Protein AF-A0A1G5WW77-F1 (afdb_monomer)

Solvent-accessible surface area (backbone atoms only — not comparable to full-atom values): 26186 Å² total; per-residue (Å²): 107,71,68,56,52,53,50,49,53,52,50,51,53,51,50,51,52,49,51,54,50,50,52,51,50,49,52,52,48,51,55,50,50,52,50,53,48,50,51,51,40,50,49,56,78,75,41,92,70,74,54,60,69,67,49,32,49,15,42,57,40,29,51,46,49,48,50,45,52,51,51,51,28,62,76,69,74,41,65,57,26,47,23,70,65,42,33,43,12,27,74,74,70,35,24,72,46,60,82,60,62,63,40,36,30,33,24,44,42,54,36,45,54,56,45,66,73,47,48,66,57,52,33,52,72,72,64,37,63,84,36,50,44,79,36,76,62,46,64,78,43,101,92,38,66,26,38,37,30,34,40,33,35,39,56,97,94,34,61,56,24,34,37,39,41,43,41,30,37,20,31,76,66,88,59,91,64,46,53,60,51,52,54,48,52,25,53,51,50,53,51,43,48,75,72,68,48,57,66,67,62,52,52,53,50,50,32,66,77,66,42,44,33,77,58,93,38,69,29,31,31,72,34,64,54,47,56,62,60,102,86,53,82,74,62,79,42,56,31,69,39,38,40,70,70,35,78,41,50,41,69,91,41,80,43,45,22,37,51,34,50,67,60,56,45,33,72,75,62,35,90,64,54,86,52,70,65,96,73,79,84,79,69,64,54,56,66,57,44,71,74,47,82,64,48,71,57,50,44,54,53,50,45,53,51,39,49,55,52,43,49,52,47,50,55,53,44,69,71,68,53,72,52,86,80,88,86,89,76,98,62,99,72,82,88,82,90,80,74,75,59,85,66,37,75,47,80,44,76,61,77,89,61,98,61,101,77,73,69,28,31,46,82,52,62,89,44,90,33,42,22,38,35,45,27,49,52,70,97,59,72,28,34,29,50,37,38,24,50,89,66,43,75,50,69,83,59,65,70,41,73,73,53,84,75,48,46,37,36,41,34,35,43,90,53,29,41,38,33,27,49,81,86,43,79,78,44,76,47,80,51,94,80,84,86,64,89,85,89,74,81,62,87,88,84,97,80,76,81,85,77,77,88,84,46,87

Mean predicted aligned error: 15.38 Å

InterPro domains:
  IPR007074 LicD/FKTN/FKRP, nucleotidyltransferase domain [PF04991] (73-270)

Foldseek 3Di:
DVVVVVVVVVVVVVVVVVVVVVVVVVVVVVVVLVVVQVVVLVCPLPDDAAADDLQNLLQLLQVLVVLVLQLLCVVVVFDKAFADQQLLCLVQPLEGPRQDRATEMEGAPVRLVVCVVCVVVLCVVLPVVQFWDWDQFDQPDPLGRQGWIKIFGDDPRATRYIYTYWYKKAAADDDDVNQVVLVVLLVVLSVCVVVVHDNVVSVVVSCVVRVIDSDDDQKMWGDSRHDDDPPWRTDIDGVQQAPPWDWTRYPNDITTHGNNSVRNQCNGCNPVSSTDDSDDDHDCNSVVLVPDPCSVVVSVVSSVSSVVSSVVSVVVVQVQQPADDDDDDDDPADDDDAFDDAFHKYKDADADADDQDAWAWDWAADDPQATKIWTDDDRDQWIAIWGHHNNDIPDDDPTDHPDGGWIWMWGHYPQKTFIDTPNHTPDIDRHPDDDHDDDDHDDDDDDDDCNDDHHD

Organism: NCBI:txid230361

Secondary structure (DSSP, 8-state):
-HHHHHHHHHHHHHHHHHHHHHHHHHHHHHHHHHHHHHHHHHHHHHS-----THHHHHHHHHHHHHHHHHHHHHHTT--EEE-HHHHHHHHHHSS--TT--SEEEEEEHHHHHHHHHHHHHHHHHTTGGGTEEEESS--SBTTB-B--EEEEEEETTEEEEEEEEEEEEEESS--TTHHHHHHHHHHHHHHHHHTT--HHHHHHHHHHHTTEESS--SEEEE-TTB---TTS----EEHHHH-S-EEEEETTEEEEE-SSHHHHHHHHH-TTTTSPPSSPPPPHHHHHHTTSTTHHHHHHHHHHHHHHHHHHHHHHHHHH---------S-S------PPPTTEEEEEE------TT---EEEEEEETTEEEEEEE-SSSSEEEEEEEETTEEE-----EE--TT-EEEEEEETTEEEEEETTEEEEEEE-S-------------S----------

Nearest PDB structures (foldseek):
  6kan-assembly1_A  TM=7.126E-01  e=1.283E-08  Homo sapiens
  6kam-assembly1_D  TM=7.558E-01  e=4.731E-08  Homo sapiens
  6l7t-assembly1_B  TM=7.416E-01  e=6.283E-08  Homo sapiens
  6l7u-assembly1_A  TM=6.750E-01  e=3.005E-08  Homo sapiens
  6kal-assembly1_A  TM=7.188E-01  e=8.344E-08  Homo sapiens

Structure (mmCIF, N/CA/C/O backbone):
data_AF-A0A1G5WW77-F1
#
_entry.id   AF-A0A1G5WW77-F1
#
loop_
_atom_site.group_PDB
_atom_site.id
_atom_site.type_symbol
_atom_site.label_atom_id
_atom_site.label_alt_id
_atom_site.label_comp_id
_atom_site.label_asym_id
_atom_site.label_entity_id
_atom_site.label_seq_id
_atom_site.pdbx_PDB_ins_code
_atom_site.Cartn_x
_atom_site.Cartn_y
_atom_site.Cartn_z
_atom_site.occupancy
_atom_site.B_iso_or_equiv
_atom_site.auth_seq_id
_atom_site.auth_comp_id
_atom_site.auth_asym_id
_atom_site.auth_atom_id
_atom_site.pdbx_PDB_model_num
ATOM 1 N N . MET A 1 1 ? 22.959 21.399 65.340 1.00 66.75 1 MET A N 1
ATOM 2 C CA . MET A 1 1 ? 23.263 20.028 64.871 1.00 66.75 1 MET A CA 1
ATOM 3 C C . MET A 1 1 ? 22.170 19.026 65.239 1.00 66.75 1 MET A C 1
ATOM 5 O O . MET A 1 1 ? 21.462 18.613 64.335 1.00 66.75 1 MET A O 1
ATOM 9 N N . ASP A 1 2 ? 21.933 18.680 66.513 1.00 78.06 2 ASP A N 1
ATOM 10 C CA . ASP A 1 2 ? 20.900 17.671 66.861 1.00 78.06 2 ASP A CA 1
ATOM 11 C C . ASP A 1 2 ? 19.454 18.093 66.557 1.00 78.06 2 ASP A C 1
ATOM 13 O O . ASP A 1 2 ? 18.645 17.282 66.101 1.00 78.06 2 ASP A O 1
ATOM 17 N N . LYS A 1 3 ? 19.115 19.374 66.760 1.00 80.50 3 LYS A N 1
ATOM 18 C CA . LYS A 1 3 ? 17.795 19.912 66.385 1.00 80.50 3 LYS A CA 1
ATOM 19 C C . LYS A 1 3 ? 17.575 19.885 64.870 1.00 80.50 3 LYS A C 1
ATOM 21 O O . LYS A 1 3 ? 16.490 19.515 64.432 1.00 80.50 3 LYS A O 1
ATOM 26 N N . ASP A 1 4 ? 18.609 20.202 64.096 1.00 85.38 4 ASP A N 1
ATOM 27 C CA . ASP A 1 4 ? 18.556 20.234 62.630 1.00 85.38 4 ASP A CA 1
ATOM 28 C C . ASP A 1 4 ? 18.431 18.817 62.052 1.00 85.38 4 ASP A C 1
ATOM 30 O O . ASP A 1 4 ? 17.609 18.572 61.174 1.00 85.38 4 ASP A O 1
ATOM 34 N N . ILE A 1 5 ? 19.161 17.845 62.617 1.00 88.12 5 ILE A N 1
ATOM 35 C CA . ILE A 1 5 ? 19.041 16.423 62.258 1.00 88.12 5 ILE A CA 1
ATOM 36 C C . ILE A 1 5 ? 17.640 15.893 62.591 1.00 88.12 5 ILE A C 1
ATOM 38 O O . ILE A 1 5 ? 17.051 15.161 61.793 1.00 88.12 5 ILE A O 1
ATOM 42 N N . LYS A 1 6 ? 17.078 16.255 63.752 1.00 90.56 6 LYS A N 1
ATOM 43 C CA . LYS A 1 6 ? 15.713 15.860 64.134 1.00 90.56 6 LYS A CA 1
ATOM 44 C C . LYS A 1 6 ? 14.665 16.465 63.195 1.00 90.56 6 LYS A C 1
ATOM 46 O O . LYS A 1 6 ? 13.759 15.750 62.775 1.00 90.56 6 LYS A O 1
ATOM 51 N N . PHE A 1 7 ? 14.811 17.739 62.833 1.00 92.94 7 PHE A N 1
ATOM 52 C CA . PHE A 1 7 ? 13.939 18.413 61.870 1.00 92.94 7 PHE A CA 1
ATOM 53 C C . PHE A 1 7 ? 13.986 17.740 60.490 1.00 92.94 7 PHE A C 1
ATOM 55 O O . PHE A 1 7 ? 12.942 17.380 59.949 1.00 92.94 7 PHE A O 1
ATOM 62 N N . LEU A 1 8 ? 15.187 17.475 59.962 1.00 92.44 8 LEU A N 1
ATOM 63 C CA . LEU A 1 8 ? 15.362 16.790 58.677 1.00 92.44 8 LEU A CA 1
ATOM 64 C C . LEU A 1 8 ? 14.765 15.376 58.681 1.00 92.44 8 LEU A C 1
ATOM 66 O O . LEU A 1 8 ? 14.149 14.973 57.698 1.00 92.44 8 LEU A O 1
ATOM 70 N N . LYS A 1 9 ? 14.891 14.623 59.783 1.00 92.19 9 LYS A N 1
ATOM 71 C CA . LYS A 1 9 ? 14.268 13.293 59.916 1.00 92.19 9 LYS A CA 1
ATOM 72 C C . LYS A 1 9 ? 12.739 13.351 59.854 1.00 92.19 9 LYS A C 1
ATOM 74 O O . LYS A 1 9 ? 12.133 12.491 59.214 1.00 92.19 9 LYS A O 1
ATOM 79 N N . GLU A 1 10 ? 12.117 14.347 60.484 1.00 93.06 10 GLU A N 1
ATOM 80 C CA . GLU A 1 10 ? 10.662 14.539 60.420 1.00 93.06 10 GLU A CA 1
ATOM 81 C C . GLU A 1 10 ? 10.200 14.976 59.019 1.00 93.06 10 GLU A C 1
ATOM 83 O O . GLU A 1 10 ? 9.214 14.440 58.510 1.00 93.06 10 GLU A O 1
ATOM 88 N N . GLU A 1 11 ? 10.941 15.862 58.344 1.00 94.94 11 GLU A N 1
ATOM 89 C CA . GLU A 1 11 ? 10.652 16.240 56.950 1.00 94.94 11 GLU A CA 1
ATOM 90 C C . GLU A 1 11 ? 10.805 15.050 55.986 1.00 94.94 11 GLU A C 1
ATOM 92 O O . GLU A 1 11 ? 9.903 14.787 55.191 1.00 94.94 11 GLU A O 1
ATOM 97 N N . ILE A 1 12 ? 11.861 14.235 56.114 1.00 94.19 12 ILE A N 1
ATOM 98 C CA . ILE A 1 12 ? 12.020 12.995 55.328 1.00 94.19 12 ILE A CA 1
ATOM 99 C C . ILE A 1 12 ? 10.840 12.044 55.561 1.00 94.19 12 ILE A C 1
ATOM 101 O O . ILE A 1 12 ? 10.293 11.477 54.614 1.00 94.19 12 ILE A O 1
ATOM 105 N N . LYS A 1 13 ? 10.405 11.869 56.814 1.00 94.75 13 LYS A N 1
ATOM 106 C CA . LYS A 1 13 ? 9.253 11.019 57.150 1.00 94.75 13 LYS A CA 1
ATOM 107 C C . LYS A 1 13 ? 7.960 11.540 56.515 1.00 94.75 13 LYS A C 1
ATOM 109 O O . LYS A 1 13 ? 7.170 10.751 55.994 1.00 94.75 13 LYS A O 1
ATOM 114 N N . LYS A 1 14 ? 7.750 12.857 56.526 1.00 94.75 14 LYS A N 1
ATOM 115 C CA . LYS A 1 14 ? 6.603 13.517 55.893 1.00 94.75 14 LYS A CA 1
ATOM 116 C C . LYS A 1 14 ? 6.621 13.349 54.371 1.00 94.75 14 LYS A C 1
ATOM 118 O O . LYS A 1 14 ? 5.599 12.951 53.812 1.00 94.75 14 LYS A O 1
ATOM 123 N N . LEU A 1 15 ? 7.770 13.559 53.725 1.00 95.44 15 LEU A N 1
ATOM 124 C CA . LEU A 1 15 ? 7.959 13.335 52.287 1.00 95.44 15 LEU A CA 1
ATOM 125 C C . LEU A 1 15 ? 7.715 11.869 51.906 1.00 95.44 15 LEU A C 1
ATOM 127 O O . LEU A 1 15 ? 6.973 11.596 50.967 1.00 95.44 15 LEU A O 1
ATOM 131 N N . ASN A 1 16 ? 8.240 10.914 52.677 1.00 95.38 16 ASN A N 1
ATOM 132 C CA . ASN A 1 16 ? 7.994 9.487 52.447 1.00 95.38 16 ASN A CA 1
ATOM 133 C C . ASN A 1 16 ? 6.504 9.131 52.556 1.00 95.38 16 ASN A C 1
ATOM 135 O O . ASN A 1 16 ? 5.984 8.368 51.743 1.00 95.38 16 ASN A O 1
ATOM 139 N N . ASN A 1 17 ? 5.785 9.714 53.520 1.00 94.44 17 ASN A N 1
ATOM 140 C CA . ASN A 1 17 ? 4.336 9.543 53.619 1.00 94.44 17 ASN A CA 1
ATOM 141 C C . ASN A 1 17 ? 3.597 10.140 52.411 1.00 94.44 17 ASN A C 1
ATOM 143 O O . ASN A 1 17 ? 2.656 9.522 51.910 1.00 94.44 17 ASN A O 1
ATOM 147 N N . GLN A 1 18 ? 4.027 11.304 51.912 1.00 95.12 18 GLN A N 1
ATOM 148 C CA . GLN A 1 18 ? 3.474 11.902 50.694 1.00 95.12 18 GLN A CA 1
ATOM 149 C C . GLN A 1 18 ? 3.727 11.022 49.463 1.00 95.12 18 GLN A C 1
ATOM 151 O O . GLN A 1 18 ? 2.780 10.745 48.731 1.00 95.12 18 GLN A O 1
ATOM 156 N N . ILE A 1 19 ? 4.949 10.513 49.276 1.00 95.38 19 ILE A N 1
ATOM 157 C CA . ILE A 1 19 ? 5.300 9.585 48.188 1.00 95.38 19 ILE A CA 1
ATOM 158 C C . ILE A 1 19 ? 4.445 8.317 48.263 1.00 95.38 19 ILE A C 1
ATOM 160 O O . ILE A 1 19 ? 3.855 7.906 47.267 1.00 95.38 19 ILE A O 1
ATOM 164 N N . ASN A 1 20 ? 4.297 7.726 49.450 1.00 94.44 20 ASN A N 1
ATOM 165 C CA . ASN A 1 20 ? 3.459 6.542 49.635 1.00 94.44 20 ASN A CA 1
ATOM 166 C C . ASN A 1 20 ? 1.989 6.807 49.284 1.00 94.44 20 ASN A C 1
ATOM 168 O O . ASN A 1 20 ? 1.332 5.952 48.686 1.00 94.44 20 ASN A O 1
ATOM 172 N N . ASN A 1 21 ? 1.464 7.984 49.629 1.00 94.62 21 ASN A N 1
ATOM 173 C CA . ASN A 1 21 ? 0.110 8.378 49.250 1.00 94.62 21 ASN A CA 1
ATOM 174 C C . ASN A 1 21 ? -0.019 8.594 47.736 1.00 94.62 21 ASN A C 1
ATOM 176 O O . ASN A 1 21 ? -0.981 8.103 47.147 1.00 94.62 21 ASN A O 1
ATOM 180 N N . LEU A 1 22 ? 0.953 9.252 47.098 1.00 95.25 22 LEU A N 1
ATOM 181 C CA . LEU A 1 22 ? 0.988 9.429 45.644 1.00 95.25 22 LEU A CA 1
ATOM 182 C C . LEU A 1 22 ? 1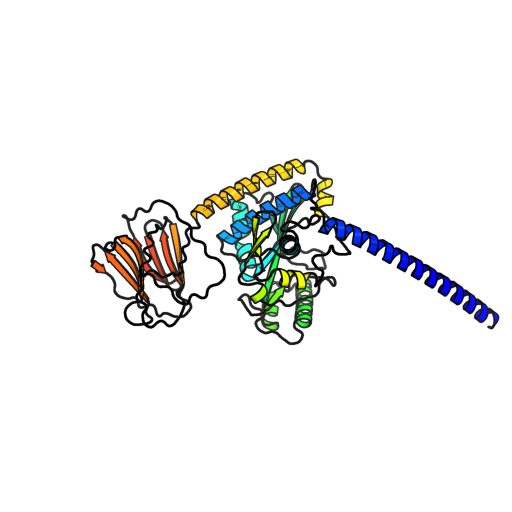.033 8.081 44.917 1.00 95.25 22 LEU A C 1
ATOM 184 O O . LEU A 1 22 ? 0.229 7.862 44.018 1.00 95.25 22 LEU A O 1
ATOM 188 N N . ASN A 1 23 ? 1.864 7.141 45.371 1.00 94.38 23 ASN A N 1
ATOM 189 C CA . ASN A 1 23 ? 1.941 5.790 44.810 1.00 94.38 23 ASN A CA 1
ATOM 190 C C . ASN A 1 23 ? 0.609 5.031 44.944 1.00 94.38 23 ASN A C 1
ATOM 192 O O . ASN A 1 23 ? 0.190 4.331 44.022 1.00 94.38 23 ASN A O 1
ATOM 196 N N . LYS A 1 24 ? -0.104 5.186 46.072 1.00 93.88 24 LYS A N 1
ATOM 197 C CA . LYS A 1 24 ? -1.449 4.605 46.246 1.00 93.88 24 LYS A CA 1
ATOM 198 C C . LYS A 1 24 ? -2.465 5.211 45.276 1.00 93.88 24 LYS A C 1
ATOM 200 O O . LYS A 1 24 ? -3.262 4.472 44.700 1.00 93.88 24 LYS A O 1
ATOM 205 N N . VAL A 1 25 ? -2.446 6.535 45.097 1.00 94.69 25 VAL A N 1
ATOM 206 C CA . VAL A 1 25 ? -3.323 7.234 44.143 1.00 94.69 25 VAL A CA 1
ATOM 207 C C . VAL A 1 25 ? -3.000 6.814 42.711 1.00 94.69 25 VAL A C 1
ATOM 209 O O . VAL A 1 25 ? -3.917 6.479 41.966 1.00 94.69 25 VAL A O 1
ATOM 212 N N . GLN A 1 26 ? -1.719 6.749 42.348 1.00 94.75 26 GLN A N 1
ATOM 213 C CA . GLN A 1 26 ? -1.267 6.276 41.043 1.00 94.75 26 GLN A CA 1
ATOM 214 C C . GLN A 1 26 ? -1.779 4.861 40.766 1.00 94.75 26 GLN A C 1
ATOM 216 O O . GLN A 1 26 ? -2.448 4.656 39.759 1.00 94.75 26 GLN A O 1
ATOM 221 N N . LYS A 1 27 ? -1.582 3.916 41.693 1.00 93.75 27 LYS A N 1
ATOM 222 C CA . LYS A 1 27 ? -2.072 2.538 41.544 1.00 93.75 27 LYS A CA 1
ATOM 223 C C . LYS A 1 27 ? -3.595 2.469 41.383 1.00 93.75 27 LYS A C 1
ATOM 225 O O . LYS A 1 27 ? -4.110 1.688 40.588 1.00 93.75 27 LYS A O 1
ATOM 230 N N . LYS A 1 28 ? -4.346 3.293 42.124 1.00 93.38 28 LYS A N 1
ATOM 231 C CA . LYS A 1 28 ? -5.809 3.383 41.972 1.00 93.38 28 LYS A CA 1
ATOM 232 C C . LYS A 1 28 ? -6.198 3.908 40.585 1.00 93.38 28 LYS A C 1
ATOM 234 O O . LYS A 1 28 ? -7.136 3.386 39.979 1.00 93.38 28 LYS A O 1
ATOM 239 N N . ASN A 1 29 ? -5.490 4.920 40.091 1.00 92.31 29 ASN A N 1
ATOM 240 C CA . ASN A 1 29 ? -5.715 5.478 38.762 1.00 92.31 29 ASN A CA 1
ATOM 241 C C . ASN A 1 29 ? -5.374 4.456 37.673 1.00 92.31 29 ASN A C 1
ATOM 243 O O . ASN A 1 29 ? -6.179 4.279 36.768 1.00 92.31 29 ASN A O 1
ATOM 247 N N . GLU A 1 30 ? -4.258 3.733 37.797 1.00 90.88 30 GLU A N 1
ATOM 248 C CA . GLU A 1 30 ? -3.865 2.644 36.890 1.00 90.88 30 GLU A CA 1
ATOM 249 C C . GLU A 1 30 ? -4.945 1.557 36.824 1.00 90.88 30 GLU A C 1
ATOM 251 O O . GLU A 1 30 ? -5.416 1.241 35.736 1.00 90.88 30 GLU A O 1
ATOM 256 N N . ASN A 1 31 ? -5.444 1.080 37.970 1.00 91.06 31 ASN A N 1
ATOM 257 C CA . ASN A 1 31 ? -6.537 0.100 38.012 1.00 91.06 31 ASN A CA 1
ATOM 258 C C . ASN A 1 31 ? -7.825 0.616 37.342 1.00 91.06 31 ASN A C 1
ATOM 260 O O . ASN A 1 31 ? -8.537 -0.134 36.671 1.00 91.06 31 ASN A O 1
ATOM 264 N N . THR A 1 32 ? -8.146 1.898 37.539 1.00 90.56 32 THR A N 1
ATOM 265 C CA . THR A 1 32 ? -9.320 2.531 36.915 1.00 90.56 32 THR A CA 1
ATOM 266 C C . THR A 1 32 ? -9.143 2.607 35.399 1.00 90.56 32 THR A C 1
ATOM 268 O O . THR A 1 32 ? -10.060 2.292 34.642 1.00 90.56 32 THR A O 1
ATOM 271 N N . LEU A 1 33 ? -7.945 2.981 34.952 1.00 88.69 33 LEU A N 1
ATOM 272 C CA . LEU A 1 33 ? -7.598 3.109 33.543 1.00 88.69 33 LEU A CA 1
ATOM 273 C C . LEU A 1 33 ? -7.599 1.744 32.845 1.00 88.69 33 LEU A C 1
ATOM 275 O O . LEU A 1 33 ? -8.164 1.623 31.761 1.00 88.69 33 LEU A O 1
ATOM 279 N N . ASP A 1 34 ? -7.078 0.705 33.500 1.00 89.38 34 ASP A N 1
ATOM 280 C CA . ASP A 1 34 ? -7.145 -0.683 33.031 1.00 89.38 34 ASP A CA 1
ATOM 281 C C . ASP A 1 34 ? -8.593 -1.192 32.946 1.00 89.38 34 ASP A C 1
ATOM 283 O O . ASP A 1 34 ? -8.952 -1.892 31.996 1.00 89.38 34 ASP A O 1
ATOM 287 N N . SER A 1 35 ? -9.458 -0.799 33.887 1.00 87.81 35 SER A N 1
ATOM 288 C CA . SER A 1 35 ? -10.887 -1.144 33.852 1.00 87.81 35 SER A CA 1
ATOM 289 C C . SER A 1 35 ? -11.597 -0.481 32.666 1.00 87.81 35 SER A C 1
ATOM 291 O O . SER A 1 35 ? -12.323 -1.146 31.926 1.00 87.81 35 SER A O 1
ATOM 293 N N . HIS A 1 36 ? -11.349 0.812 32.429 1.00 89.38 36 HIS A N 1
ATOM 294 C CA . HIS A 1 36 ? -11.883 1.525 31.263 1.00 89.38 36 HIS A CA 1
ATOM 295 C C . HIS A 1 36 ? -11.350 0.956 29.947 1.00 89.38 36 HIS A C 1
ATOM 297 O O . HIS A 1 36 ? -12.115 0.769 29.004 1.00 89.38 36 HIS A O 1
ATOM 303 N N . TYR A 1 37 ? -10.056 0.644 29.886 1.00 88.62 37 TYR A N 1
ATOM 304 C CA . TYR A 1 37 ? -9.443 -0.003 28.732 1.00 88.62 37 TYR A CA 1
ATOM 305 C C . TYR A 1 37 ? -10.082 -1.367 28.452 1.00 88.62 37 TYR A C 1
ATOM 307 O O . TYR A 1 37 ? -10.431 -1.653 27.312 1.00 88.62 37 TYR A O 1
ATOM 315 N N . THR A 1 38 ? -10.305 -2.181 29.487 1.00 87.75 38 THR A N 1
ATOM 316 C CA . THR A 1 38 ? -10.964 -3.488 29.354 1.00 87.75 38 THR A CA 1
ATOM 317 C C . THR A 1 38 ? -12.382 -3.337 28.811 1.00 87.75 38 THR A C 1
ATOM 319 O O . THR A 1 38 ? -12.767 -4.067 27.897 1.00 87.75 38 THR A O 1
ATOM 322 N N . LEU A 1 39 ? -13.142 -2.358 29.311 1.00 88.56 39 LEU A N 1
ATOM 323 C CA . LEU A 1 39 ? -14.475 -2.051 28.796 1.00 88.56 39 LEU A CA 1
ATOM 324 C C . LEU A 1 39 ? -14.426 -1.622 27.324 1.00 88.56 39 LEU A C 1
ATOM 326 O O . LEU A 1 39 ? -15.171 -2.163 26.513 1.00 88.56 39 LEU A O 1
ATOM 330 N N . LEU A 1 40 ? -13.536 -0.696 26.961 1.00 85.19 40 LEU A N 1
ATOM 331 C CA . LEU A 1 40 ? -13.381 -0.231 25.579 1.00 85.19 40 LEU A CA 1
ATOM 332 C C . LEU A 1 40 ? -12.981 -1.371 24.640 1.00 85.19 40 LEU A C 1
ATOM 334 O O . LEU A 1 40 ? -13.598 -1.531 23.591 1.00 85.19 40 LEU A O 1
ATOM 338 N N . ASN A 1 41 ? -12.007 -2.195 25.035 1.00 86.81 41 ASN A N 1
ATOM 339 C CA . ASN A 1 41 ? -11.582 -3.369 24.274 1.00 86.81 41 ASN A CA 1
ATOM 340 C C . ASN A 1 41 ? -12.736 -4.365 24.102 1.00 86.81 41 ASN A C 1
ATOM 342 O O . ASN A 1 41 ? -12.946 -4.884 23.013 1.00 86.81 41 ASN A O 1
ATOM 346 N N . THR A 1 42 ? -13.541 -4.570 25.147 1.00 86.38 42 THR A N 1
ATOM 347 C CA . THR A 1 42 ? -14.742 -5.415 25.089 1.00 86.38 42 THR A CA 1
ATOM 348 C C . THR A 1 42 ? -15.779 -4.845 24.124 1.00 86.38 42 THR A C 1
ATOM 350 O O . THR A 1 42 ? -16.346 -5.594 23.335 1.00 86.38 42 THR A O 1
ATOM 353 N N . LEU A 1 43 ? -16.028 -3.533 24.151 1.00 85.38 43 LEU A N 1
ATOM 354 C CA . LEU A 1 43 ? -16.953 -2.891 23.215 1.00 85.38 43 LEU A CA 1
ATOM 355 C C . LEU A 1 43 ? -16.460 -3.019 21.772 1.00 85.38 43 LEU A C 1
ATOM 357 O O . LEU A 1 43 ? -17.235 -3.335 20.883 1.00 85.38 43 LEU A O 1
ATOM 361 N N . TYR A 1 44 ? -15.170 -2.825 21.539 1.00 82.94 44 TYR A N 1
ATOM 362 C CA . TYR A 1 44 ? -14.584 -2.950 20.211 1.00 82.94 44 TYR A CA 1
ATOM 363 C C . TYR A 1 44 ? -14.645 -4.371 19.654 1.00 82.94 44 TYR A C 1
ATOM 365 O O . TYR A 1 44 ? -15.039 -4.566 18.513 1.00 82.94 44 TYR A O 1
ATOM 373 N N . LEU A 1 45 ? -14.277 -5.366 20.465 1.00 82.12 45 LEU A N 1
ATOM 374 C CA . LEU A 1 45 ? -14.235 -6.761 20.027 1.00 82.12 45 LEU A CA 1
ATOM 375 C C . LEU A 1 45 ? -15.631 -7.363 19.827 1.00 82.12 45 LEU A C 1
ATOM 377 O O . LEU A 1 45 ? -15.779 -8.292 19.040 1.00 82.12 45 LEU A O 1
ATOM 381 N N . ASN A 1 46 ? -16.645 -6.860 20.539 1.00 85.06 46 ASN A N 1
ATOM 382 C CA . ASN A 1 46 ? -17.999 -7.418 20.487 1.00 85.06 46 ASN A CA 1
ATOM 383 C C . ASN A 1 46 ? -18.979 -6.609 19.627 1.00 85.06 46 ASN A C 1
ATOM 385 O O . ASN A 1 46 ? -20.053 -7.119 19.310 1.00 85.06 46 ASN A O 1
ATOM 389 N N . PHE A 1 47 ? -18.655 -5.366 19.257 1.00 84.44 47 PHE A N 1
ATOM 390 C CA . PHE A 1 47 ? -19.549 -4.512 18.476 1.00 84.44 47 PHE A CA 1
ATOM 391 C C . PHE A 1 47 ? -18.883 -4.013 17.200 1.00 84.44 47 PHE A C 1
ATOM 393 O O . PHE A 1 47 ? -17.750 -3.543 17.196 1.00 84.44 47 PHE A O 1
ATOM 400 N N . ASN A 1 48 ? -19.650 -4.027 16.112 1.00 82.38 48 ASN A N 1
ATOM 401 C CA . ASN A 1 48 ? -19.218 -3.485 14.833 1.00 82.38 48 ASN A CA 1
ATOM 402 C C . ASN A 1 48 ? -19.280 -1.948 14.857 1.00 82.38 48 ASN A C 1
ATOM 404 O O . ASN A 1 48 ? -20.330 -1.344 14.611 1.00 82.38 48 ASN A O 1
ATOM 408 N N . LEU A 1 49 ? -18.164 -1.310 15.207 1.00 85.06 49 LEU A N 1
ATOM 409 C CA . LEU A 1 49 ? -18.055 0.144 15.239 1.00 85.06 49 LEU A CA 1
ATOM 410 C C . LEU A 1 49 ? -17.914 0.690 13.817 1.00 85.06 49 LEU A C 1
ATOM 412 O O . LEU A 1 49 ? -16.955 0.386 13.116 1.00 85.06 49 LEU A O 1
ATOM 416 N N . LYS A 1 50 ? -18.850 1.549 13.407 1.00 85.88 50 LYS A N 1
ATOM 417 C CA . LYS A 1 50 ? -18.817 2.202 12.093 1.00 85.88 50 LYS A CA 1
ATOM 418 C C . LYS A 1 50 ? -18.449 3.683 12.206 1.00 85.88 50 LYS A C 1
ATOM 420 O O . LYS A 1 50 ? -18.978 4.369 13.091 1.00 85.88 50 LYS A O 1
ATOM 425 N N . PRO A 1 51 ? -17.597 4.201 11.301 1.00 89.94 51 PRO A N 1
ATOM 426 C CA . PRO A 1 51 ? -17.276 5.623 11.245 1.00 89.94 51 PRO A CA 1
ATOM 427 C C . PRO A 1 51 ? -18.534 6.443 10.921 1.00 89.94 51 PRO A C 1
ATOM 429 O O . PRO A 1 51 ? -19.477 5.969 10.281 1.00 89.94 51 PRO A O 1
ATOM 432 N N . LYS A 1 52 ? -18.555 7.712 11.337 1.00 89.62 52 LYS A N 1
ATOM 433 C CA . LYS A 1 52 ? -19.655 8.646 11.044 1.00 89.62 52 LYS A CA 1
ATOM 434 C C . LYS A 1 52 ? -19.127 10.004 10.593 1.00 89.62 52 LYS A C 1
ATOM 436 O O . LYS A 1 52 ? -18.017 10.405 10.944 1.00 89.62 52 LYS A O 1
ATOM 441 N N . GLY A 1 53 ? -19.965 10.735 9.857 1.00 92.38 53 GLY A N 1
ATOM 442 C CA . GLY A 1 53 ? -19.677 12.098 9.410 1.00 92.38 53 GLY A CA 1
ATOM 443 C C . GLY A 1 53 ? -18.404 12.177 8.567 1.00 92.38 53 GLY A C 1
ATOM 444 O O . GLY A 1 53 ? -18.185 11.346 7.692 1.00 92.38 53 GLY A O 1
ATOM 445 N N . VAL A 1 54 ? -17.559 13.166 8.866 1.00 94.06 54 VAL A N 1
ATOM 446 C CA . VAL A 1 54 ? -16.317 13.447 8.126 1.00 94.06 54 VAL A CA 1
ATOM 447 C C . VAL A 1 54 ? -15.388 12.238 8.045 1.00 94.06 54 VAL A C 1
ATOM 449 O O . VAL A 1 54 ? -14.842 11.987 6.981 1.00 94.06 54 VAL A O 1
ATOM 452 N N . LEU A 1 55 ? -15.248 11.461 9.126 1.00 93.69 55 LEU A N 1
ATOM 453 C CA . LEU A 1 55 ? -14.379 10.282 9.119 1.00 93.69 55 LEU A CA 1
ATOM 454 C C . LEU A 1 55 ? -14.866 9.227 8.121 1.00 93.69 55 LEU A C 1
ATOM 456 O O . LEU A 1 55 ? -14.057 8.664 7.395 1.00 93.69 55 LEU A O 1
ATOM 460 N N . LYS A 1 56 ? -16.186 9.005 8.041 1.00 94.69 56 LYS A N 1
ATOM 461 C CA . LYS A 1 56 ? -16.754 8.090 7.045 1.00 94.69 56 LYS A CA 1
ATOM 462 C C . LYS A 1 56 ? -16.446 8.584 5.631 1.00 94.69 56 LYS A C 1
ATOM 464 O O . LYS A 1 56 ? -15.961 7.809 4.825 1.00 94.69 56 LYS A O 1
ATOM 469 N N . GLY A 1 57 ? -16.679 9.870 5.356 1.00 96.06 57 GLY A N 1
ATOM 470 C CA . GLY A 1 57 ? -16.369 10.457 4.047 1.00 96.06 57 GLY A CA 1
ATOM 471 C C . GLY A 1 57 ? -14.888 10.332 3.677 1.00 96.06 57 GLY A C 1
ATOM 472 O O . GLY A 1 57 ? -14.570 10.025 2.533 1.00 96.06 57 GLY A O 1
ATOM 473 N N . THR A 1 58 ? -13.987 10.512 4.648 1.00 96.25 58 THR A N 1
ATOM 474 C CA . THR A 1 58 ? -12.548 10.296 4.461 1.00 96.25 58 THR A CA 1
ATOM 475 C C . THR A 1 58 ? -12.233 8.837 4.147 1.00 96.25 58 THR A C 1
ATOM 477 O O . THR A 1 58 ? -11.553 8.596 3.159 1.00 96.25 58 THR A O 1
ATOM 480 N N . GLN A 1 59 ? -12.757 7.872 4.909 1.00 95.94 59 GLN A N 1
ATOM 481 C CA . GLN A 1 59 ? -12.530 6.446 4.638 1.00 95.94 59 GLN A CA 1
ATOM 482 C C . GLN A 1 59 ? -13.098 6.017 3.276 1.00 95.94 59 GLN A C 1
ATOM 484 O O . GLN A 1 59 ? -12.384 5.388 2.500 1.00 95.94 59 GLN A O 1
ATOM 489 N N . ASP A 1 60 ? -14.334 6.415 2.945 1.00 96.75 60 ASP A N 1
ATOM 490 C CA . ASP A 1 60 ? -14.962 6.127 1.645 1.00 96.75 60 ASP A CA 1
ATOM 491 C C . ASP A 1 60 ? -14.089 6.656 0.484 1.00 96.75 60 ASP A C 1
ATOM 493 O O . ASP A 1 60 ? -13.899 5.994 -0.541 1.00 96.75 60 ASP A O 1
ATOM 497 N N . LEU A 1 61 ? -13.531 7.861 0.648 1.00 97.50 61 LEU A N 1
ATOM 498 C CA . LEU A 1 61 ? -12.693 8.489 -0.367 1.00 97.50 61 LEU A CA 1
ATOM 499 C C . LEU A 1 61 ? -11.291 7.868 -0.436 1.00 97.50 61 LEU A C 1
ATOM 501 O O . LEU A 1 61 ? -10.764 7.698 -1.533 1.00 97.50 61 LEU A O 1
ATOM 505 N N . CYS A 1 62 ? -10.702 7.487 0.699 1.00 97.75 62 CYS A N 1
ATOM 506 C CA . CYS A 1 62 ? -9.457 6.721 0.742 1.00 97.75 62 CYS A CA 1
ATOM 507 C C . CYS A 1 62 ? -9.599 5.371 0.023 1.00 97.75 62 CYS A C 1
ATOM 509 O O . CYS A 1 62 ? -8.699 4.986 -0.715 1.00 97.75 62 CYS A O 1
ATOM 511 N N . LEU A 1 63 ? -10.733 4.679 0.175 1.00 97.69 63 LEU A N 1
ATOM 512 C CA . LEU A 1 63 ? -11.018 3.429 -0.541 1.00 97.69 63 LEU A CA 1
ATOM 513 C C . LEU A 1 63 ? -11.152 3.652 -2.053 1.00 97.69 63 LEU A C 1
ATOM 515 O O . LEU A 1 63 ? -10.584 2.900 -2.839 1.00 97.69 63 LEU A O 1
ATOM 519 N N . SER A 1 64 ? -11.831 4.726 -2.463 1.00 97.56 64 SER A N 1
ATOM 520 C CA . SER A 1 64 ? -11.950 5.088 -3.885 1.00 97.56 64 SER A CA 1
ATOM 521 C C . SER A 1 64 ? -10.592 5.448 -4.507 1.00 97.56 64 SER A C 1
ATOM 523 O O . SER A 1 64 ? -10.323 5.116 -5.663 1.00 97.56 64 SER A O 1
ATOM 525 N N . LEU A 1 65 ? -9.716 6.094 -3.728 1.00 98.25 65 LEU A N 1
ATOM 526 C CA . LEU A 1 65 ? -8.325 6.343 -4.103 1.00 98.25 65 LEU A CA 1
ATOM 527 C C . LEU A 1 65 ? -7.522 5.038 -4.188 1.00 98.25 65 LEU A C 1
ATOM 529 O O . LEU A 1 65 ? -6.776 4.854 -5.144 1.00 98.25 65 LEU A O 1
ATOM 533 N N . LEU A 1 66 ? -7.683 4.125 -3.227 1.00 98.25 66 LEU A N 1
ATOM 534 C CA . LEU A 1 66 ? -7.029 2.816 -3.247 1.00 98.25 66 LEU A CA 1
ATOM 535 C C . LEU A 1 66 ? -7.410 2.015 -4.498 1.00 98.25 66 LEU A C 1
ATOM 537 O O . LEU A 1 66 ? -6.538 1.409 -5.109 1.00 98.25 66 LEU A O 1
ATOM 541 N N . ASP A 1 67 ? -8.676 2.048 -4.918 1.00 95.06 67 ASP A N 1
ATOM 542 C CA . ASP A 1 67 ? -9.112 1.406 -6.164 1.00 95.06 67 ASP A CA 1
ATOM 543 C C . ASP A 1 67 ? -8.406 1.993 -7.391 1.00 95.06 67 ASP A C 1
ATOM 545 O O . ASP A 1 67 ? -7.928 1.246 -8.246 1.00 95.06 67 ASP A O 1
ATOM 549 N N . PHE A 1 68 ? -8.271 3.321 -7.449 1.00 96.44 68 PHE A N 1
ATOM 550 C CA . PHE A 1 68 ? -7.542 3.991 -8.525 1.00 96.44 68 PHE A CA 1
ATOM 551 C C . PHE A 1 68 ? -6.071 3.565 -8.545 1.00 96.44 68 PHE A C 1
ATOM 553 O O . PHE A 1 68 ? -5.566 3.144 -9.585 1.00 96.44 68 PHE A O 1
ATOM 560 N N . ILE A 1 69 ? -5.398 3.583 -7.390 1.00 96.88 69 ILE A N 1
ATOM 561 C CA . ILE A 1 69 ? -4.006 3.130 -7.276 1.00 96.88 69 ILE A CA 1
ATOM 562 C C . ILE A 1 69 ? -3.872 1.647 -7.637 1.00 96.88 69 ILE A C 1
ATOM 564 O O . ILE A 1 69 ? -2.956 1.284 -8.372 1.00 96.88 69 ILE A O 1
ATOM 568 N N . SER A 1 70 ? -4.803 0.797 -7.202 1.00 91.62 70 SER A N 1
ATOM 569 C CA . SER A 1 70 ? -4.850 -0.622 -7.565 1.00 91.62 70 SER A CA 1
ATOM 570 C C . SER A 1 70 ? -4.949 -0.813 -9.080 1.00 91.62 70 SER A C 1
ATOM 572 O O . SER A 1 70 ? -4.262 -1.668 -9.641 1.00 91.62 70 SER A O 1
ATOM 574 N N . ASN A 1 71 ? -5.780 -0.016 -9.756 1.00 86.06 71 ASN A N 1
ATOM 575 C CA . ASN A 1 71 ? -5.936 -0.055 -11.209 1.00 86.06 71 ASN A CA 1
ATOM 576 C C . ASN A 1 71 ? -4.662 0.387 -11.940 1.00 86.06 71 ASN A C 1
ATOM 578 O O . ASN A 1 71 ? -4.244 -0.282 -12.887 1.00 86.06 71 ASN A O 1
ATOM 582 N N . VAL A 1 72 ? -4.005 1.452 -11.469 1.00 86.00 72 VAL A N 1
ATOM 583 C CA . VAL A 1 72 ? -2.702 1.892 -11.991 1.00 86.00 72 VAL A CA 1
ATOM 584 C C . VAL A 1 72 ? -1.656 0.791 -11.808 1.00 86.00 72 VAL A C 1
ATOM 586 O O . VAL A 1 72 ? -1.009 0.394 -12.774 1.00 86.00 72 VAL A O 1
ATOM 589 N N . CYS A 1 73 ? -1.533 0.223 -10.609 1.00 84.94 73 CYS A N 1
ATOM 590 C CA . CYS A 1 73 ? -0.569 -0.846 -10.351 1.00 84.94 73 CYS A CA 1
ATOM 591 C C . CYS A 1 73 ? -0.815 -2.065 -11.247 1.00 84.94 73 CYS A C 1
ATOM 593 O O . CYS A 1 73 ? 0.123 -2.618 -11.809 1.00 84.94 73 CYS A O 1
ATOM 595 N N . MET A 1 74 ? -2.079 -2.437 -11.462 1.00 79.56 74 MET A N 1
ATOM 596 C CA . MET A 1 74 ? -2.437 -3.533 -12.361 1.00 79.56 74 MET A CA 1
ATOM 597 C C . MET A 1 74 ? -2.112 -3.229 -13.832 1.00 79.56 74 MET A C 1
ATOM 599 O O . MET A 1 74 ? -1.677 -4.124 -14.549 1.00 79.56 74 MET A O 1
ATOM 603 N N . LYS A 1 75 ? -2.294 -1.984 -14.293 1.00 78.44 75 LYS A N 1
ATOM 604 C CA . LYS A 1 75 ? -1.950 -1.556 -15.663 1.00 78.44 75 LYS A CA 1
ATOM 605 C C . LYS A 1 75 ? -0.451 -1.654 -15.944 1.00 78.44 75 LYS A C 1
ATOM 607 O O . LYS A 1 75 ? -0.064 -2.002 -17.057 1.00 78.44 75 LYS A O 1
ATOM 612 N N . TYR A 1 76 ? 0.374 -1.328 -14.953 1.00 78.75 76 TYR A N 1
ATOM 613 C CA . TYR A 1 76 ? 1.831 -1.278 -15.089 1.00 78.75 76 TYR A CA 1
ATOM 614 C C . TYR A 1 76 ? 2.549 -2.506 -14.526 1.00 78.75 76 TYR A C 1
ATOM 616 O O . TYR A 1 76 ? 3.781 -2.508 -14.515 1.00 78.75 76 TYR A O 1
ATOM 624 N N . ASP A 1 77 ? 1.805 -3.537 -14.115 1.00 77.12 77 ASP A N 1
ATOM 625 C CA . ASP A 1 77 ? 2.336 -4.769 -13.522 1.00 77.12 77 ASP A CA 1
ATOM 626 C C . ASP A 1 77 ? 3.270 -4.465 -12.337 1.00 77.12 77 ASP A C 1
ATOM 628 O O . ASP A 1 77 ? 4.468 -4.739 -12.372 1.00 77.12 77 ASP A O 1
ATOM 632 N N . LEU A 1 78 ? 2.722 -3.762 -11.342 1.00 81.19 78 LEU A N 1
ATOM 633 C CA . LEU A 1 78 ? 3.420 -3.337 -10.129 1.00 81.19 78 LEU A CA 1
ATOM 634 C C . LEU A 1 78 ? 2.897 -4.126 -8.934 1.00 81.19 78 LEU A C 1
ATOM 636 O O . LEU A 1 78 ? 1.689 -4.123 -8.662 1.00 81.19 78 LEU A O 1
ATOM 640 N N . GLU A 1 79 ? 3.801 -4.759 -8.192 1.00 84.88 79 GLU A N 1
ATOM 641 C CA . GLU A 1 79 ? 3.443 -5.451 -6.961 1.00 84.88 79 GLU A CA 1
ATOM 642 C C . GLU A 1 79 ? 3.260 -4.459 -5.809 1.00 84.88 79 GLU A C 1
ATOM 644 O O . GLU A 1 79 ? 4.117 -3.627 -5.502 1.00 84.88 79 GLU A O 1
ATOM 649 N N . TRP A 1 80 ? 2.120 -4.575 -5.135 1.00 96.94 80 TRP A N 1
ATOM 650 C CA . TRP A 1 80 ? 1.784 -3.792 -3.954 1.00 96.94 80 TRP A CA 1
ATOM 651 C C . TRP A 1 80 ? 0.936 -4.636 -3.005 1.00 96.94 80 TRP A C 1
ATOM 653 O O . TRP A 1 80 ? 0.341 -5.626 -3.426 1.00 96.94 80 TRP A O 1
ATOM 663 N N . TRP A 1 81 ? 0.858 -4.262 -1.731 1.00 98.06 81 TRP A N 1
ATOM 664 C CA . TRP A 1 81 ? 0.012 -4.937 -0.741 1.00 98.06 81 TRP A CA 1
ATOM 665 C C . TRP A 1 81 ? -0.561 -3.959 0.280 1.00 98.06 81 TRP A C 1
ATOM 667 O O . TRP A 1 81 ? 0.033 -2.918 0.545 1.00 98.06 81 TRP A O 1
ATOM 677 N N . LEU A 1 82 ? -1.695 -4.308 0.897 1.00 98.38 82 LEU A N 1
ATOM 678 C CA . LEU A 1 82 ? -2.152 -3.628 2.113 1.00 98.38 82 LEU A CA 1
ATOM 679 C C . LEU A 1 82 ? -1.111 -3.795 3.219 1.00 98.38 82 LEU A C 1
ATOM 681 O O . LEU A 1 82 ? -0.719 -4.927 3.512 1.00 98.38 82 LEU A O 1
ATOM 685 N N . ASP A 1 83 ? -0.728 -2.702 3.874 1.00 95.38 83 ASP A N 1
ATOM 686 C CA . ASP A 1 83 ? 0.231 -2.712 4.980 1.00 95.38 83 ASP A CA 1
ATOM 687 C C . ASP A 1 83 ? -0.356 -2.055 6.244 1.00 95.38 83 ASP A C 1
ATOM 689 O O . ASP A 1 83 ? -1.501 -1.601 6.266 1.00 95.38 83 ASP A O 1
ATOM 693 N N . TYR A 1 84 ? 0.408 -2.090 7.335 1.00 92.94 84 TYR A N 1
ATOM 694 C CA . TYR A 1 84 ? 0.149 -1.398 8.597 1.00 92.94 84 TYR A CA 1
ATOM 695 C C . TYR A 1 84 ? -1.315 -1.451 9.074 1.00 92.94 84 TYR A C 1
ATOM 697 O O . TYR A 1 84 ? -1.822 -2.540 9.376 1.00 92.94 84 TYR A O 1
ATOM 705 N N . GLY A 1 85 ? -1.962 -0.288 9.242 1.00 92.19 85 GLY A N 1
ATOM 706 C CA . GLY A 1 85 ? -3.279 -0.169 9.867 1.00 92.19 85 GLY A CA 1
ATOM 707 C C . GLY A 1 85 ? -4.362 -0.868 9.055 1.00 92.19 85 GLY A C 1
ATOM 708 O O . GLY A 1 85 ? -5.240 -1.530 9.616 1.00 92.19 85 GLY A O 1
ATOM 709 N N . ASN A 1 86 ? -4.250 -0.819 7.731 1.00 96.44 86 ASN A N 1
ATOM 710 C CA . ASN A 1 86 ? -5.251 -1.377 6.829 1.00 96.44 86 ASN A CA 1
ATOM 711 C C . ASN A 1 86 ? -5.055 -2.880 6.633 1.00 96.44 86 ASN A C 1
ATOM 713 O O . ASN A 1 86 ? -6.045 -3.608 6.586 1.00 96.44 86 ASN A O 1
ATOM 717 N N . LEU A 1 87 ? -3.813 -3.384 6.660 1.00 97.50 87 LEU A N 1
ATOM 718 C CA . LEU A 1 87 ? -3.562 -4.824 6.776 1.00 97.50 87 LEU A CA 1
ATOM 719 C C . LEU A 1 87 ? -4.098 -5.380 8.098 1.00 97.50 87 LEU A C 1
ATOM 721 O O . LEU A 1 87 ? -4.730 -6.436 8.117 1.00 97.50 87 LEU A O 1
ATOM 725 N N . LEU A 1 88 ? -3.871 -4.669 9.208 1.00 95.19 88 LEU A N 1
ATOM 726 C CA . LEU A 1 88 ? -4.424 -5.030 10.513 1.00 95.19 88 LEU A CA 1
ATOM 727 C C . LEU A 1 88 ? -5.957 -5.096 10.463 1.00 95.19 88 LEU A C 1
ATOM 729 O O . LEU A 1 88 ? -6.535 -6.079 10.927 1.00 95.19 88 LEU A O 1
ATOM 733 N N . GLY A 1 89 ? -6.600 -4.076 9.891 1.00 94.06 89 GLY A N 1
ATOM 734 C CA . GLY A 1 89 ? -8.048 -4.034 9.696 1.00 94.06 89 GLY A CA 1
ATOM 735 C C . GLY A 1 89 ? -8.563 -5.207 8.858 1.00 94.06 89 GLY A C 1
ATOM 736 O O . GLY A 1 89 ? -9.474 -5.918 9.285 1.00 94.06 89 GLY A O 1
ATOM 737 N N . ALA A 1 90 ? -7.911 -5.497 7.728 1.00 95.94 90 ALA A N 1
ATOM 738 C CA . ALA A 1 90 ? -8.243 -6.628 6.863 1.00 95.94 90 ALA A CA 1
ATOM 739 C C . ALA A 1 90 ? -8.134 -7.980 7.592 1.00 95.94 90 ALA A C 1
ATOM 741 O O . ALA A 1 90 ? -9.035 -8.814 7.518 1.00 95.94 90 ALA A O 1
ATOM 742 N N . VAL A 1 91 ? -7.055 -8.186 8.352 1.00 95.00 91 VAL A N 1
ATOM 743 C CA . VAL A 1 91 ? -6.809 -9.424 9.109 1.00 95.00 91 VAL A CA 1
ATOM 744 C C . VAL A 1 91 ? -7.777 -9.599 10.277 1.00 95.00 91 VAL A C 1
ATOM 746 O O . VAL A 1 91 ? -8.177 -10.725 10.581 1.00 95.00 91 VAL A O 1
ATOM 749 N N . ARG A 1 92 ? -8.089 -8.516 10.994 1.00 90.81 92 ARG A N 1
ATOM 750 C CA . ARG A 1 92 ? -8.867 -8.580 12.235 1.00 90.81 92 ARG A CA 1
ATOM 751 C C . ARG A 1 92 ? -10.368 -8.550 11.976 1.00 90.81 92 ARG A C 1
ATOM 753 O O . ARG A 1 92 ? -11.076 -9.403 12.499 1.00 90.81 92 ARG A O 1
ATOM 760 N N . ASP A 1 93 ? -10.812 -7.586 11.177 1.00 90.06 93 ASP A N 1
ATOM 761 C CA . ASP A 1 93 ? -12.218 -7.199 11.051 1.00 90.06 93 ASP A CA 1
ATOM 762 C C . ASP A 1 93 ? -12.731 -7.287 9.602 1.00 90.06 93 ASP A C 1
ATOM 764 O O . ASP A 1 93 ? -13.921 -7.086 9.367 1.00 90.06 93 ASP A O 1
ATOM 768 N N . LYS A 1 94 ? -11.850 -7.589 8.630 1.00 93.69 94 LYS A N 1
ATOM 769 C CA . LYS A 1 94 ? -12.115 -7.491 7.178 1.00 93.69 94 LYS A CA 1
ATOM 770 C C . LYS A 1 94 ? -12.600 -6.102 6.756 1.00 93.69 94 LYS A C 1
ATOM 772 O O . LYS A 1 94 ? -13.305 -5.936 5.761 1.00 93.69 94 LYS A O 1
ATOM 777 N N . ASP A 1 95 ? -12.236 -5.092 7.531 1.00 93.12 95 ASP A N 1
ATOM 778 C CA . ASP A 1 95 ? -12.746 -3.734 7.414 1.00 93.12 95 ASP A CA 1
ATOM 779 C C . ASP A 1 95 ? -11.690 -2.747 7.922 1.00 93.12 95 ASP A C 1
ATOM 781 O O . ASP A 1 95 ? -10.663 -3.132 8.483 1.00 93.12 95 ASP A O 1
ATOM 785 N N . TYR A 1 96 ? -11.939 -1.462 7.720 1.00 92.38 96 TYR A N 1
ATOM 786 C CA . TYR A 1 96 ? -11.132 -0.382 8.255 1.00 92.38 96 TYR A CA 1
ATOM 787 C C . TYR A 1 96 ? -11.049 -0.448 9.780 1.00 92.38 96 TYR A C 1
ATOM 789 O O . TYR A 1 96 ? -12.035 -0.735 10.464 1.00 92.38 96 TYR A O 1
ATOM 797 N N . VAL A 1 97 ? -9.901 -0.056 10.336 1.00 90.88 97 VAL A N 1
ATOM 798 C CA . VAL A 1 97 ? -9.850 0.288 11.756 1.00 90.88 97 VAL A CA 1
ATOM 799 C C . VAL A 1 97 ? -10.770 1.510 11.985 1.00 90.88 97 VAL A C 1
ATOM 801 O O . VAL A 1 97 ? -10.577 2.546 11.353 1.00 90.88 97 VAL A O 1
ATOM 804 N N . PRO A 1 98 ? -11.779 1.449 12.876 1.00 88.44 98 PRO A N 1
ATOM 805 C CA . PRO A 1 98 ? -12.882 2.422 12.913 1.00 88.44 98 PRO A CA 1
ATOM 806 C C . PRO A 1 98 ? -12.520 3.886 13.188 1.00 88.44 98 PRO A C 1
ATOM 808 O O . PRO A 1 98 ? -13.351 4.764 12.962 1.00 88.44 98 PRO A O 1
ATOM 811 N N . TRP A 1 99 ? -11.332 4.155 13.731 1.00 87.94 99 TRP A N 1
ATOM 812 C CA . TRP A 1 99 ? -10.825 5.505 14.021 1.00 87.94 99 TRP A CA 1
ATOM 813 C C . TRP A 1 99 ? -9.697 5.949 13.084 1.00 87.94 99 TRP A C 1
ATOM 815 O O . TRP A 1 99 ? -9.192 7.058 13.245 1.00 87.94 99 TRP A O 1
ATOM 825 N N . ASP A 1 100 ? -9.282 5.078 12.173 1.00 91.38 100 ASP A N 1
ATOM 826 C CA . ASP A 1 100 ? -8.182 5.307 11.247 1.00 91.38 100 ASP A CA 1
ATOM 827 C C . ASP A 1 100 ? -8.656 6.100 10.025 1.00 91.38 100 ASP A C 1
ATOM 829 O O . ASP A 1 100 ? -9.827 6.009 9.650 1.00 91.38 100 ASP A O 1
ATOM 833 N N . ASP A 1 101 ? -7.798 6.929 9.437 1.00 93.06 101 ASP A N 1
ATOM 834 C CA . ASP A 1 101 ? -8.219 7.936 8.454 1.00 93.06 101 ASP A CA 1
ATOM 835 C C . ASP A 1 101 ? -7.361 8.010 7.183 1.00 93.06 101 ASP A C 1
ATOM 837 O O . ASP A 1 101 ? -7.596 8.893 6.350 1.00 93.06 101 ASP A O 1
ATOM 841 N N . ASP A 1 102 ? -6.402 7.101 7.007 1.00 94.19 102 ASP A N 1
ATOM 842 C CA . ASP A 1 102 ? -5.598 6.902 5.796 1.00 94.19 102 ASP A CA 1
ATOM 843 C C . ASP A 1 102 ? -5.421 5.426 5.433 1.00 94.19 102 ASP A C 1
ATOM 845 O O . ASP A 1 102 ? -5.840 4.524 6.162 1.00 94.19 102 ASP A O 1
ATOM 849 N N . ILE A 1 103 ? -4.912 5.207 4.221 1.00 96.81 103 ILE A N 1
ATOM 850 C CA . ILE A 1 103 ? -4.540 3.896 3.700 1.00 96.81 103 ILE A CA 1
ATOM 851 C C . ILE A 1 103 ? -3.016 3.800 3.654 1.00 96.81 103 ILE A C 1
ATOM 853 O O . ILE A 1 103 ? -2.363 4.659 3.075 1.00 96.81 103 ILE A O 1
ATOM 857 N N . ASP A 1 104 ? -2.469 2.716 4.174 1.00 95.69 104 ASP A N 1
ATOM 858 C CA . ASP A 1 104 ? -1.075 2.332 4.081 1.00 95.69 104 ASP A CA 1
ATOM 859 C C . ASP A 1 104 ? -0.945 1.152 3.105 1.00 95.69 104 ASP A C 1
ATOM 861 O O . ASP A 1 104 ? -1.592 0.109 3.269 1.00 95.69 104 ASP A O 1
ATOM 865 N N . ILE A 1 105 ? -0.078 1.290 2.103 1.00 97.75 105 ILE A N 1
ATOM 866 C CA . ILE A 1 105 ? 0.319 0.184 1.226 1.00 97.75 105 ILE A CA 1
ATOM 867 C C . ILE A 1 105 ? 1.834 0.014 1.215 1.00 97.75 105 ILE A C 1
ATOM 869 O O . ILE A 1 105 ? 2.585 0.977 1.370 1.00 97.75 105 ILE A O 1
ATOM 873 N N . GLY A 1 106 ? 2.285 -1.216 0.998 1.00 96.44 106 GLY A N 1
ATOM 874 C CA . GLY A 1 106 ? 3.686 -1.528 0.760 1.00 96.44 106 GLY A CA 1
ATOM 875 C C . GLY A 1 106 ? 3.958 -1.810 -0.715 1.00 96.44 106 GLY A C 1
ATOM 876 O O . GLY A 1 106 ? 3.073 -2.271 -1.438 1.00 96.44 106 GLY A O 1
ATOM 877 N N . MET A 1 107 ? 5.182 -1.519 -1.152 1.00 96.12 107 MET A N 1
ATOM 878 C CA . MET A 1 107 ? 5.704 -1.846 -2.485 1.00 96.12 107 MET A CA 1
ATOM 879 C C . MET A 1 107 ? 7.164 -2.285 -2.377 1.00 96.12 107 MET A C 1
ATOM 881 O O . MET A 1 107 ? 7.880 -1.864 -1.465 1.00 96.12 107 MET A O 1
ATOM 885 N N . THR A 1 108 ? 7.651 -3.083 -3.330 1.00 92.88 108 THR A N 1
ATOM 886 C CA . THR A 1 108 ? 9.106 -3.221 -3.491 1.00 92.88 108 THR A CA 1
ATOM 887 C C . THR A 1 108 ? 9.700 -1.870 -3.888 1.00 92.88 108 THR A C 1
ATOM 889 O O . THR A 1 108 ? 9.021 -1.031 -4.488 1.00 92.88 108 THR A O 1
ATOM 892 N N . ARG A 1 109 ? 10.983 -1.631 -3.595 1.00 90.94 109 ARG A N 1
ATOM 893 C CA . ARG A 1 109 ? 11.662 -0.418 -4.064 1.00 90.94 109 ARG A CA 1
ATOM 894 C C . ARG A 1 109 ? 11.518 -0.214 -5.570 1.00 90.94 109 ARG A C 1
ATOM 896 O O . ARG A 1 109 ? 11.245 0.897 -6.020 1.00 90.94 109 ARG A O 1
ATOM 903 N N . LYS A 1 110 ? 11.740 -1.289 -6.324 1.00 89.25 110 LYS A N 1
ATOM 904 C CA . LYS A 1 110 ? 11.701 -1.318 -7.785 1.00 89.25 110 LYS A CA 1
ATOM 905 C C . LYS A 1 110 ? 10.330 -0.888 -8.304 1.00 89.25 110 LYS A C 1
ATOM 907 O O . LYS A 1 110 ? 10.254 0.015 -9.134 1.00 89.25 110 LYS A O 1
ATOM 912 N N . ASP A 1 111 ? 9.264 -1.459 -7.749 1.00 89.38 111 ASP A N 1
ATOM 913 C CA . ASP A 1 111 ? 7.896 -1.110 -8.135 1.00 89.38 111 ASP A CA 1
ATOM 914 C C . ASP A 1 111 ? 7.509 0.289 -7.681 1.00 89.38 111 ASP A C 1
ATOM 916 O O . ASP A 1 111 ? 6.864 1.009 -8.432 1.00 89.38 111 ASP A O 1
ATOM 920 N N . CYS A 1 112 ? 7.958 0.723 -6.502 1.00 93.56 112 CYS A N 1
ATOM 921 C CA . CYS A 1 112 ? 7.723 2.083 -6.027 1.00 93.56 112 CYS A CA 1
ATOM 922 C C . CYS A 1 112 ? 8.374 3.132 -6.944 1.00 93.56 112 CYS A C 1
ATOM 924 O O . CYS A 1 112 ? 7.772 4.173 -7.198 1.00 93.56 112 CYS A O 1
ATOM 926 N N . LEU A 1 113 ? 9.590 2.888 -7.447 1.00 89.06 113 LEU A N 1
ATOM 927 C CA . LEU A 1 113 ? 10.246 3.796 -8.394 1.00 89.06 113 LEU A CA 1
ATOM 928 C C . LEU A 1 113 ? 9.488 3.847 -9.724 1.00 89.06 113 LEU A C 1
ATOM 930 O O . LEU A 1 113 ? 9.158 4.934 -10.190 1.00 89.06 113 LEU A O 1
ATOM 934 N N . LYS A 1 114 ? 9.122 2.687 -10.277 1.00 87.00 114 LYS A N 1
ATOM 935 C CA . LYS A 1 114 ? 8.323 2.604 -11.507 1.00 87.00 114 LYS A CA 1
ATOM 936 C C . LYS A 1 114 ? 6.930 3.222 -11.338 1.00 87.00 114 LYS A C 1
ATOM 938 O O . LYS A 1 114 ? 6.437 3.882 -12.243 1.00 87.00 114 LYS A O 1
ATOM 943 N N . PHE A 1 115 ? 6.308 3.064 -10.170 1.00 92.56 115 PHE A N 1
ATOM 944 C CA . PHE A 1 115 ? 5.045 3.711 -9.817 1.00 92.56 115 PHE A CA 1
ATOM 945 C C . PHE A 1 115 ? 5.163 5.238 -9.888 1.00 92.56 115 PHE A C 1
ATOM 947 O O . PHE A 1 115 ? 4.311 5.895 -10.484 1.00 92.56 115 PHE A O 1
ATOM 954 N N . LEU A 1 116 ? 6.233 5.804 -9.321 1.00 92.81 116 LEU A N 1
ATOM 955 C CA . LEU A 1 116 ? 6.484 7.247 -9.344 1.00 92.81 116 LEU A CA 1
ATOM 956 C C . LEU A 1 116 ? 6.746 7.792 -10.755 1.00 92.81 116 LEU A C 1
ATOM 958 O O . LEU A 1 116 ? 6.441 8.953 -11.008 1.00 92.81 116 LEU A O 1
ATOM 962 N N . GLU A 1 117 ? 7.272 6.976 -11.668 1.00 91.56 117 GLU A N 1
ATOM 963 C CA . GLU A 1 117 ? 7.460 7.360 -13.073 1.00 91.56 117 GLU A CA 1
ATOM 964 C C . GLU A 1 117 ? 6.135 7.480 -13.840 1.00 91.56 117 GLU A C 1
ATOM 966 O O . GLU A 1 117 ? 6.055 8.258 -14.786 1.00 91.56 117 GLU A O 1
ATOM 971 N N . VAL A 1 118 ? 5.099 6.728 -13.447 1.00 90.81 118 VAL A N 1
ATOM 972 C CA . VAL A 1 118 ? 3.852 6.606 -14.229 1.00 90.81 118 VAL A CA 1
ATOM 973 C C . VAL A 1 118 ? 2.645 7.298 -13.598 1.00 90.81 118 VAL A C 1
ATOM 975 O O . VAL A 1 118 ? 1.707 7.659 -14.308 1.00 90.81 118 VAL A O 1
ATOM 978 N N . ILE A 1 119 ? 2.630 7.486 -12.274 1.00 94.69 119 ILE A N 1
ATOM 979 C CA . ILE A 1 119 ? 1.430 7.937 -11.555 1.00 94.69 119 ILE A CA 1
ATOM 980 C C . ILE A 1 119 ? 0.969 9.337 -11.978 1.00 94.69 119 ILE A C 1
ATOM 982 O O . ILE A 1 119 ? -0.229 9.555 -12.140 1.00 94.69 119 ILE A O 1
ATOM 986 N N . ASP A 1 120 ? 1.891 10.272 -12.213 1.00 93.56 120 ASP A N 1
ATOM 987 C CA . ASP A 1 120 ? 1.542 11.646 -12.594 1.00 93.56 120 ASP A CA 1
ATOM 988 C C . ASP A 1 120 ? 0.883 11.715 -13.979 1.00 93.56 120 ASP A C 1
ATOM 990 O O . ASP A 1 120 ? -0.002 12.545 -14.207 1.00 93.56 120 ASP A O 1
ATOM 994 N N . ASP A 1 121 ? 1.280 10.835 -14.898 1.00 92.31 121 ASP A N 1
ATOM 995 C CA . ASP A 1 121 ? 0.682 10.755 -16.230 1.00 92.31 121 ASP A CA 1
ATOM 996 C C . ASP A 1 121 ? -0.734 10.178 -16.165 1.00 92.31 121 ASP A C 1
ATOM 998 O O . ASP A 1 121 ? -1.638 10.715 -16.807 1.00 92.31 121 ASP A O 1
ATOM 1002 N N . GLU A 1 122 ? -0.971 9.166 -15.325 1.00 90.19 122 GLU A N 1
ATOM 1003 C CA . GLU A 1 122 ? -2.324 8.650 -15.086 1.00 90.19 122 GLU A CA 1
ATOM 1004 C C . GLU A 1 122 ? -3.220 9.698 -14.420 1.00 90.19 122 GLU A C 1
ATOM 1006 O O . GLU A 1 122 ? -4.372 9.870 -14.820 1.00 90.19 122 GLU A O 1
ATOM 1011 N N . ILE A 1 123 ? -2.696 10.445 -13.444 1.00 95.69 123 ILE A N 1
ATOM 1012 C CA . ILE A 1 123 ? -3.430 11.538 -12.796 1.00 95.69 123 ILE A CA 1
ATOM 1013 C C . ILE A 1 123 ? -3.878 12.570 -13.835 1.00 95.69 123 ILE A C 1
ATOM 1015 O O . ILE A 1 123 ? -5.055 12.925 -13.862 1.00 95.69 123 ILE A O 1
ATOM 1019 N N . LYS A 1 124 ? -2.980 13.018 -14.720 1.00 93.56 124 LYS A N 1
ATOM 1020 C CA . LYS A 1 124 ? -3.314 13.980 -15.786 1.00 93.56 124 LYS A CA 1
ATOM 1021 C C . LYS A 1 124 ? -4.283 13.399 -16.810 1.00 93.56 124 LYS A C 1
ATOM 1023 O O . LYS A 1 124 ? -5.187 14.102 -17.256 1.00 93.56 124 LYS A O 1
ATOM 1028 N N . TYR A 1 125 ? -4.104 12.132 -17.183 1.00 89.50 125 TYR A N 1
ATOM 1029 C CA . TYR A 1 125 ? -4.950 11.452 -18.162 1.00 89.50 125 TYR A CA 1
ATOM 1030 C C . TYR A 1 125 ? -6.415 11.403 -17.715 1.00 89.50 125 TYR A C 1
ATOM 1032 O O . TYR A 1 125 ? -7.306 11.706 -18.502 1.00 89.50 125 TYR A O 1
ATOM 1040 N N . TYR A 1 126 ? -6.658 11.095 -16.439 1.00 92.12 126 TYR A N 1
ATOM 1041 C CA . TYR A 1 126 ? -7.996 11.111 -15.836 1.00 92.12 126 TYR A CA 1
ATOM 1042 C C . TYR A 1 126 ? -8.395 12.489 -15.281 1.00 92.12 126 TYR A C 1
ATOM 1044 O O . TYR A 1 126 ? -9.380 12.619 -14.551 1.00 92.12 126 TYR A O 1
ATOM 1052 N N . HIS A 1 127 ? -7.632 13.529 -15.630 1.00 94.56 127 HIS A N 1
ATOM 1053 C CA . HIS A 1 127 ? -7.837 14.914 -15.225 1.00 94.56 127 HIS A CA 1
ATOM 1054 C C . HIS A 1 127 ? -7.886 15.134 -13.710 1.00 94.56 127 HIS A C 1
ATOM 1056 O O . HIS A 1 127 ? -8.546 16.061 -13.280 1.00 94.56 127 HIS A O 1
ATOM 1062 N N . LEU A 1 128 ? -7.266 14.299 -12.874 1.00 96.38 128 LEU A N 1
ATOM 1063 C CA . LEU A 1 128 ? -7.340 14.369 -11.404 1.00 96.38 128 LEU A CA 1
ATOM 1064 C C . LEU A 1 128 ? -6.333 15.348 -10.768 1.00 96.38 128 LEU A C 1
ATOM 1066 O O . LEU A 1 128 ? -6.297 15.480 -9.544 1.00 96.38 128 LEU A O 1
ATOM 1070 N N . ASP A 1 129 ? -5.522 16.036 -11.568 1.00 95.75 129 ASP A N 1
ATOM 1071 C CA . ASP A 1 129 ? -4.406 16.894 -11.148 1.00 95.75 129 ASP A CA 1
ATOM 1072 C C . ASP A 1 129 ? -4.826 18.150 -10.360 1.00 95.75 129 ASP A C 1
ATOM 1074 O O . ASP A 1 129 ? -4.013 18.745 -9.653 1.00 95.75 129 ASP A O 1
ATOM 1078 N N . ASP A 1 130 ? -6.105 18.530 -10.398 1.00 95.56 130 ASP A N 1
ATOM 1079 C CA . ASP A 1 130 ? -6.643 19.638 -9.600 1.00 95.56 130 ASP A CA 1
ATOM 1080 C C . ASP A 1 130 ? -6.945 19.263 -8.136 1.00 95.56 130 ASP A C 1
ATOM 1082 O O . ASP A 1 130 ? -7.155 20.154 -7.302 1.00 95.56 130 ASP A O 1
ATOM 1086 N N . ILE A 1 131 ? -7.002 17.963 -7.820 1.00 96.12 131 ILE A N 1
ATOM 1087 C CA . ILE A 1 131 ? -7.339 17.456 -6.481 1.00 96.12 131 ILE A CA 1
ATOM 1088 C C . ILE A 1 131 ? -6.347 16.438 -5.931 1.00 96.12 131 ILE A C 1
ATOM 1090 O O . ILE A 1 131 ? -6.249 16.320 -4.708 1.00 96.12 131 ILE A O 1
ATOM 1094 N N . LEU A 1 132 ? -5.649 15.689 -6.785 1.00 97.31 132 LEU A N 1
ATOM 1095 C CA . LEU A 1 132 ? -4.771 14.599 -6.385 1.00 97.31 132 LEU A CA 1
ATOM 1096 C C . LEU A 1 132 ? -3.313 15.049 -6.447 1.00 97.31 132 LEU A C 1
ATOM 1098 O O . LEU A 1 132 ? -2.823 15.487 -7.481 1.00 97.31 132 LEU A O 1
ATOM 1102 N N . PHE A 1 133 ? -2.618 14.922 -5.321 1.00 96.38 133 PHE A N 1
ATOM 1103 C CA . PHE A 1 133 ? -1.246 15.389 -5.166 1.00 96.38 133 PHE A CA 1
ATOM 1104 C C . PHE A 1 133 ? -0.358 14.252 -4.688 1.00 96.38 133 PHE A C 1
ATOM 1106 O O . PHE A 1 133 ? -0.588 13.713 -3.597 1.00 96.38 133 PHE A O 1
ATOM 1113 N N . VAL A 1 134 ? 0.676 13.951 -5.469 1.00 95.38 134 VAL A N 1
ATOM 1114 C CA . V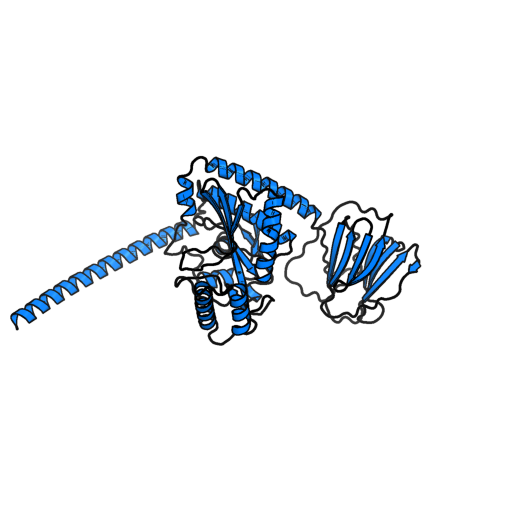AL A 1 134 ? 1.735 13.005 -5.118 1.00 95.38 134 VAL A CA 1
ATOM 1115 C C . VAL A 1 134 ? 2.893 13.777 -4.498 1.00 95.38 134 VAL A C 1
ATOM 1117 O O . VAL A 1 134 ? 3.405 14.744 -5.055 1.00 95.38 134 VAL A O 1
ATOM 1120 N N . VAL A 1 135 ? 3.298 13.361 -3.305 1.00 91.56 135 VAL A N 1
ATOM 1121 C CA . VAL A 1 135 ? 4.470 13.873 -2.600 1.00 91.56 135 VAL A CA 1
ATOM 1122 C C . VAL A 1 135 ? 5.412 12.688 -2.413 1.00 91.56 135 VAL A C 1
ATOM 1124 O O . VAL A 1 135 ? 5.261 11.964 -1.430 1.00 91.56 135 VAL A O 1
ATOM 1127 N N . PRO A 1 136 ? 6.380 12.471 -3.323 1.00 83.50 136 PRO A N 1
ATOM 1128 C CA . PRO A 1 136 ? 7.260 11.298 -3.287 1.00 83.50 136 PRO A CA 1
ATOM 1129 C C . PRO A 1 136 ? 8.090 11.180 -2.000 1.00 83.50 136 PRO A C 1
ATOM 1131 O O . PRO A 1 136 ? 8.598 10.114 -1.662 1.00 83.50 136 PRO A O 1
ATOM 1134 N N . GLN A 1 137 ? 8.282 12.300 -1.296 1.00 77.88 137 GLN A N 1
ATOM 1135 C CA . GLN A 1 137 ? 9.088 12.388 -0.081 1.00 77.88 137 GLN A CA 1
ATOM 1136 C C . GLN A 1 137 ? 8.423 13.333 0.916 1.00 77.88 137 GLN A C 1
ATOM 1138 O O . GLN A 1 137 ? 8.743 14.521 0.993 1.00 77.88 137 GLN A O 1
ATOM 1143 N N . LYS A 1 138 ? 7.451 12.826 1.671 1.00 75.44 138 LYS A N 1
ATOM 1144 C CA . LYS A 1 138 ? 6.737 13.650 2.646 1.00 75.44 138 LYS A CA 1
ATOM 1145 C C . LYS A 1 138 ? 7.505 13.788 3.959 1.00 75.44 138 LYS A C 1
ATOM 1147 O O . LYS A 1 138 ? 7.350 12.965 4.849 1.00 75.44 138 LYS A O 1
ATOM 1152 N N . ILE A 1 139 ? 8.213 14.901 4.123 1.00 71.00 139 ILE A N 1
ATOM 1153 C CA . ILE A 1 139 ? 8.930 15.252 5.357 1.00 71.00 139 ILE A CA 1
ATOM 1154 C C . ILE A 1 139 ? 7.945 15.728 6.444 1.00 71.00 139 ILE A C 1
ATOM 1156 O O . ILE A 1 139 ? 7.126 16.615 6.209 1.00 71.00 139 ILE A O 1
ATOM 1160 N N . ILE A 1 140 ? 8.018 15.149 7.651 1.00 63.31 140 ILE A N 1
ATOM 1161 C CA . ILE A 1 140 ? 7.073 15.432 8.756 1.00 63.31 140 ILE A CA 1
ATOM 1162 C C . ILE A 1 140 ? 7.542 16.568 9.687 1.00 63.31 140 ILE A C 1
ATOM 1164 O O . ILE A 1 140 ? 6.703 17.241 10.290 1.00 63.31 140 ILE A O 1
ATOM 1168 N N . LYS A 1 141 ? 8.852 16.823 9.813 1.00 62.00 141 LYS A N 1
ATOM 1169 C CA . LYS A 1 141 ? 9.394 18.008 10.512 1.00 62.00 141 LYS A CA 1
ATOM 1170 C C . LYS A 1 141 ? 10.653 18.493 9.809 1.00 62.00 141 LYS A C 1
ATOM 1172 O O . LYS A 1 141 ? 11.391 17.669 9.285 1.00 62.00 141 LYS A O 1
ATOM 1177 N N . GLU A 1 142 ? 10.935 19.790 9.907 1.00 54.00 142 GLU A N 1
ATOM 1178 C CA . GLU A 1 142 ? 12.128 20.437 9.327 1.00 54.00 142 GLU A CA 1
ATOM 1179 C C . GLU A 1 142 ? 13.441 19.715 9.686 1.00 54.00 142 GLU A C 1
ATOM 1181 O O . GLU A 1 142 ? 14.336 19.638 8.855 1.00 54.00 142 GLU A O 1
ATOM 1186 N N . ASN A 1 143 ? 13.502 19.076 10.864 1.00 53.59 143 ASN A N 1
ATOM 1187 C CA . ASN A 1 143 ? 14.648 18.283 11.332 1.00 53.59 143 ASN A CA 1
ATOM 1188 C C . ASN A 1 143 ? 14.343 16.775 11.490 1.00 53.59 143 ASN A C 1
ATOM 1190 O O . ASN A 1 143 ? 15.069 16.068 12.188 1.00 53.59 143 ASN A O 1
ATOM 1194 N N . SER A 1 144 ? 13.241 16.263 10.923 1.00 50.62 144 SER A N 1
ATOM 1195 C CA . SER A 1 144 ? 12.924 14.827 10.922 1.00 50.62 144 SER A CA 1
ATOM 1196 C C . SER A 1 144 ? 12.530 14.354 9.527 1.00 50.62 144 SER A C 1
ATOM 1198 O O . SER A 1 144 ? 11.426 14.632 9.050 1.00 50.62 144 SER A O 1
ATOM 1200 N N . ILE A 1 145 ? 13.418 13.584 8.907 1.00 54.41 145 ILE A N 1
ATOM 1201 C CA . ILE A 1 145 ? 13.226 13.019 7.574 1.00 54.41 145 ILE A CA 1
ATOM 1202 C C . ILE A 1 145 ? 12.457 11.705 7.723 1.00 54.41 145 ILE A C 1
ATOM 1204 O O . ILE A 1 145 ? 13.024 10.626 7.685 1.00 54.41 145 ILE A O 1
ATOM 1208 N N . ILE A 1 146 ? 11.150 11.777 7.967 1.00 58.06 146 ILE A N 1
ATOM 1209 C CA . ILE A 1 146 ? 10.296 10.635 7.624 1.00 58.06 146 ILE A CA 1
ATOM 1210 C C . ILE A 1 146 ? 10.077 10.773 6.124 1.00 58.06 146 ILE A C 1
ATOM 1212 O O . ILE A 1 146 ? 9.547 11.799 5.727 1.00 58.06 146 ILE A O 1
ATOM 1216 N N . ALA A 1 147 ? 10.536 9.837 5.297 1.00 66.12 147 ALA A N 1
ATOM 1217 C CA . ALA A 1 147 ? 10.275 9.881 3.865 1.00 66.12 147 ALA A CA 1
ATOM 1218 C C . ALA A 1 147 ? 9.491 8.640 3.446 1.00 66.12 147 ALA A C 1
ATOM 1220 O O . ALA A 1 147 ? 9.990 7.521 3.472 1.00 66.12 147 ALA A O 1
ATOM 1221 N N . PHE A 1 148 ? 8.249 8.877 3.055 1.00 80.19 148 PHE A N 1
ATOM 1222 C CA . PHE A 1 148 ? 7.409 7.957 2.302 1.00 80.19 148 PHE A CA 1
ATOM 1223 C C . PHE A 1 148 ? 6.755 8.748 1.172 1.00 80.19 148 PHE A C 1
ATOM 1225 O O . PHE A 1 148 ? 6.731 9.989 1.198 1.00 80.19 148 PHE A O 1
ATOM 1232 N N . THR A 1 149 ? 6.221 8.030 0.190 1.00 89.69 149 THR A N 1
ATOM 1233 C CA . THR A 1 149 ? 5.400 8.653 -0.845 1.00 89.69 149 THR A CA 1
ATOM 1234 C C . THR A 1 149 ? 3.991 8.816 -0.301 1.00 89.69 149 THR A C 1
ATOM 1236 O O . THR A 1 149 ? 3.361 7.833 0.070 1.00 89.69 149 THR A O 1
ATOM 1239 N N . GLN A 1 150 ? 3.491 10.049 -0.245 1.00 92.62 150 GLN A N 1
ATOM 1240 C CA . GLN A 1 150 ? 2.097 10.319 0.093 1.00 92.62 150 GLN A CA 1
ATOM 1241 C C . GLN A 1 150 ? 1.322 10.728 -1.152 1.00 92.62 150 GLN A C 1
ATOM 1243 O O . GLN A 1 150 ? 1.642 11.740 -1.774 1.00 92.62 150 GLN A O 1
ATOM 1248 N N . ILE A 1 151 ? 0.235 10.022 -1.438 1.00 96.50 151 ILE A N 1
ATOM 1249 C CA . ILE A 1 151 ? -0.804 10.470 -2.359 1.00 96.50 151 ILE A CA 1
ATOM 1250 C C . ILE A 1 151 ? -1.945 11.063 -1.536 1.00 96.50 151 ILE A C 1
ATOM 1252 O O . ILE A 1 151 ? -2.408 10.486 -0.555 1.00 96.50 151 ILE A O 1
ATOM 1256 N N . SER A 1 152 ? -2.381 12.268 -1.890 1.00 96.19 152 SER A N 1
ATOM 1257 C CA . SER A 1 152 ? -3.344 13.016 -1.085 1.00 96.19 152 SER A CA 1
ATOM 1258 C C . SER A 1 152 ? -4.400 13.698 -1.932 1.00 96.19 152 SER A C 1
ATOM 1260 O O . SER A 1 152 ? -4.071 14.332 -2.930 1.00 96.19 152 SER A O 1
ATOM 1262 N N . ILE A 1 153 ? -5.657 13.626 -1.491 1.00 97.12 153 ILE A N 1
ATOM 1263 C CA . ILE A 1 153 ? -6.749 14.393 -2.096 1.00 97.12 153 ILE A CA 1
ATOM 1264 C C . ILE A 1 153 ? -6.919 15.680 -1.303 1.00 97.12 153 ILE A C 1
ATOM 1266 O O . ILE A 1 153 ? -7.248 15.645 -0.112 1.00 97.12 153 ILE A O 1
ATOM 1270 N N . LYS A 1 154 ? -6.677 16.824 -1.944 1.00 95.25 154 LYS A N 1
ATOM 1271 C CA . LYS A 1 154 ? -6.735 18.141 -1.307 1.00 95.25 154 LYS A CA 1
ATOM 1272 C C . LYS A 1 154 ? -7.604 19.105 -2.103 1.00 95.25 154 LYS A C 1
ATOM 1274 O O . LYS A 1 154 ? -7.592 19.112 -3.325 1.00 95.25 154 LYS A O 1
ATOM 1279 N N . LYS A 1 155 ? -8.329 19.968 -1.390 1.00 92.75 155 LYS A N 1
ATOM 1280 C CA . LYS A 1 155 ? -9.071 21.092 -1.980 1.00 92.75 155 LYS A CA 1
ATOM 1281 C C . LYS A 1 155 ? -9.267 22.195 -0.951 1.00 92.75 155 LYS A C 1
ATOM 1283 O O . LYS A 1 155 ? -9.568 21.903 0.205 1.00 92.75 155 LYS A O 1
ATOM 1288 N N . ASP A 1 156 ? -9.074 23.450 -1.353 1.00 89.56 156 ASP A N 1
ATOM 1289 C CA . ASP A 1 156 ? -9.283 24.644 -0.514 1.00 89.56 156 ASP A CA 1
ATOM 1290 C C . ASP A 1 156 ? -8.568 24.562 0.854 1.00 89.56 156 ASP A C 1
ATOM 1292 O O . ASP A 1 156 ? -9.106 24.884 1.923 1.00 89.56 156 ASP A O 1
ATOM 1296 N N . GLY A 1 157 ? -7.338 24.035 0.833 1.00 87.06 157 GLY A N 1
ATOM 1297 C CA . GLY A 1 157 ? -6.515 23.802 2.022 1.00 87.06 157 GLY A CA 1
ATOM 1298 C C . GLY A 1 157 ? -7.063 22.742 2.988 1.00 87.06 157 GLY A C 1
ATOM 1299 O O . GLY A 1 157 ? -6.688 22.748 4.156 1.00 87.06 157 GLY A O 1
ATOM 1300 N N . GLY A 1 158 ? -8.006 21.898 2.565 1.00 91.69 158 GLY A N 1
ATOM 1301 C CA . GLY A 1 158 ? -8.440 20.699 3.283 1.00 91.69 158 GLY A CA 1
ATOM 1302 C C . GLY A 1 158 ? -7.784 19.448 2.701 1.00 91.69 158 GLY A C 1
ATOM 1303 O O . GLY A 1 158 ? -7.676 19.332 1.484 1.00 91.69 158 GLY A O 1
ATOM 1304 N N . LEU A 1 159 ? -7.363 18.522 3.565 1.00 93.62 159 LEU A N 1
ATOM 1305 C CA . LEU A 1 159 ? -6.855 17.196 3.202 1.00 93.62 159 LEU A CA 1
ATOM 1306 C C . LEU A 1 159 ? -7.979 16.178 3.406 1.00 93.62 159 LEU A C 1
ATOM 1308 O O . LEU A 1 159 ? -8.288 15.857 4.546 1.00 93.62 159 LEU A O 1
ATOM 1312 N N . TYR A 1 160 ? -8.604 15.711 2.328 1.00 96.06 160 TYR A N 1
ATOM 1313 C CA . TYR A 1 160 ? -9.813 14.880 2.374 1.00 96.06 160 TYR A CA 1
ATOM 1314 C C . TYR A 1 160 ? -9.518 13.387 2.518 1.00 96.06 160 TYR A C 1
ATOM 1316 O O . TYR A 1 160 ? -10.265 12.695 3.207 1.00 96.06 160 TYR A O 1
ATOM 1324 N N . ALA A 1 161 ? -8.432 12.921 1.901 1.00 96.12 161 ALA A N 1
ATOM 1325 C CA . ALA A 1 161 ? -7.962 11.539 1.941 1.00 96.12 161 ALA A CA 1
ATOM 1326 C C . ALA A 1 161 ? -6.432 11.497 1.826 1.00 96.12 161 ALA A C 1
ATOM 1328 O O . ALA A 1 161 ? -5.821 12.415 1.262 1.00 96.12 161 ALA A O 1
ATOM 1329 N N . GLY A 1 162 ? -5.824 10.443 2.365 1.00 95.00 162 GLY A N 1
ATOM 1330 C CA . GLY A 1 162 ? -4.394 10.176 2.258 1.00 95.00 162 GLY A CA 1
ATOM 1331 C C . GLY A 1 162 ? -4.133 8.689 2.062 1.00 95.00 162 GLY A C 1
ATOM 1332 O O . GLY A 1 162 ? -4.782 7.865 2.701 1.00 95.00 162 GLY A O 1
ATOM 1333 N N . LEU A 1 163 ? -3.192 8.384 1.177 1.00 96.81 163 LEU A N 1
ATOM 1334 C CA . LEU A 1 163 ? -2.644 7.057 0.967 1.00 96.81 163 LEU A CA 1
ATOM 1335 C C . LEU A 1 163 ? -1.120 7.156 1.023 1.00 96.81 163 LEU A C 1
ATOM 1337 O O . LEU A 1 163 ? -0.525 7.937 0.277 1.00 96.81 163 LEU A O 1
ATOM 1341 N N . ASP A 1 164 ? -0.508 6.383 1.908 1.00 94.44 164 ASP A N 1
ATOM 1342 C CA . ASP A 1 164 ? 0.928 6.353 2.132 1.00 94.44 164 ASP A CA 1
ATOM 1343 C C . ASP A 1 164 ? 1.511 5.059 1.538 1.00 94.44 164 ASP A C 1
ATOM 1345 O O . ASP A 1 164 ? 0.995 3.961 1.747 1.00 94.44 164 ASP A O 1
ATOM 1349 N N . VAL A 1 165 ? 2.578 5.200 0.751 1.00 94.00 165 VAL A N 1
ATOM 1350 C CA . VAL A 1 165 ? 3.293 4.093 0.104 1.00 94.00 165 VAL A CA 1
ATOM 1351 C C . VAL A 1 165 ? 4.637 3.907 0.795 1.00 94.00 165 VAL A C 1
ATOM 1353 O O . VAL A 1 165 ? 5.482 4.812 0.789 1.00 94.00 165 VAL A O 1
ATOM 1356 N N . PHE A 1 166 ? 4.833 2.721 1.366 1.00 92.19 166 PHE A N 1
ATOM 1357 C CA . PHE A 1 166 ? 6.035 2.332 2.095 1.00 92.19 166 PHE A CA 1
ATOM 1358 C C . PHE A 1 166 ? 6.874 1.365 1.257 1.00 92.19 166 PHE A C 1
ATOM 1360 O O . PHE A 1 166 ? 6.525 0.188 1.138 1.00 92.19 166 PHE A O 1
ATOM 1367 N N . PRO A 1 167 ? 7.987 1.827 0.664 1.00 91.75 167 PRO A N 1
ATOM 1368 C CA . PRO A 1 167 ? 8.877 0.930 -0.045 1.00 91.75 167 PRO A CA 1
ATOM 1369 C C . PRO A 1 167 ? 9.664 0.044 0.930 1.00 91.75 167 PRO A C 1
ATOM 1371 O O . PRO A 1 167 ? 10.056 0.473 2.021 1.00 91.75 167 PRO A O 1
ATOM 1374 N N . ILE A 1 168 ? 9.941 -1.184 0.500 1.00 92.31 168 ILE A N 1
ATOM 1375 C CA . ILE A 1 168 ? 10.878 -2.101 1.159 1.00 92.31 168 ILE A CA 1
ATOM 1376 C C . ILE A 1 168 ? 12.143 -2.278 0.321 1.00 92.31 168 ILE A C 1
ATOM 1378 O O . ILE A 1 168 ? 12.097 -2.201 -0.909 1.00 92.31 168 ILE A O 1
ATOM 1382 N N . ASP A 1 169 ? 13.250 -2.580 0.992 1.00 91.69 169 ASP A N 1
ATOM 1383 C CA . ASP A 1 169 ? 14.510 -2.974 0.360 1.00 91.69 169 ASP A CA 1
ATOM 1384 C C . ASP A 1 169 ? 14.849 -4.421 0.760 1.00 91.69 169 ASP A C 1
ATOM 1386 O O . ASP A 1 169 ? 14.620 -4.828 1.906 1.00 91.69 169 ASP A O 1
ATOM 1390 N N . PHE A 1 170 ? 15.387 -5.211 -0.173 1.00 92.00 170 PHE A N 1
ATOM 1391 C CA . PHE A 1 170 ? 15.847 -6.572 0.111 1.00 92.00 170 PHE A CA 1
ATOM 1392 C C . PHE A 1 170 ? 17.292 -6.574 0.608 1.00 92.00 170 PHE A C 1
ATOM 1394 O O . PHE A 1 170 ? 18.069 -5.679 0.278 1.00 92.00 170 PHE A O 1
ATOM 1401 N N . ILE A 1 171 ? 17.679 -7.610 1.353 1.00 89.50 171 ILE A N 1
ATOM 1402 C CA . ILE A 1 171 ? 19.043 -7.763 1.873 1.00 89.50 171 ILE A CA 1
ATOM 1403 C C . ILE A 1 171 ? 19.658 -9.049 1.320 1.00 89.50 171 ILE A C 1
ATOM 1405 O O . ILE A 1 171 ? 19.081 -10.123 1.476 1.00 89.50 171 ILE A O 1
ATOM 1409 N N . ARG A 1 172 ? 20.841 -8.963 0.699 1.00 85.56 172 ARG A N 1
ATOM 1410 C CA . ARG A 1 172 ? 21.510 -10.123 0.071 1.00 85.56 172 ARG A CA 1
ATOM 1411 C C . ARG A 1 172 ? 22.141 -11.099 1.067 1.00 85.56 172 ARG A C 1
ATOM 1413 O O . ARG A 1 172 ? 22.416 -12.244 0.725 1.00 85.56 172 ARG A O 1
ATOM 1420 N N . SER A 1 173 ? 22.409 -10.657 2.288 1.00 80.56 173 SER A N 1
ATOM 1421 C CA . SER A 1 173 ? 23.002 -11.476 3.347 1.00 80.56 173 SER A CA 1
ATOM 1422 C C . SER A 1 173 ? 22.470 -11.027 4.697 1.00 80.56 173 SER A C 1
ATOM 1424 O O . SER A 1 173 ? 22.358 -9.830 4.919 1.00 80.56 173 SER A O 1
ATOM 1426 N N . TYR A 1 174 ? 22.176 -11.955 5.605 1.00 76.56 174 TYR A N 1
ATOM 1427 C CA . TYR A 1 174 ? 21.705 -11.629 6.954 1.00 76.56 174 TYR A CA 1
ATOM 1428 C C . TYR A 1 174 ? 22.903 -11.495 7.916 1.00 76.56 174 TYR A C 1
ATOM 1430 O O . TYR A 1 174 ? 23.423 -12.526 8.351 1.00 76.56 174 TYR A O 1
ATOM 1438 N N . PRO A 1 175 ? 23.393 -10.280 8.244 1.00 64.69 175 PRO A N 1
ATOM 1439 C CA . PRO A 1 175 ? 24.498 -10.135 9.186 1.00 64.69 175 PRO A CA 1
ATOM 1440 C C . PRO A 1 175 ? 24.061 -10.437 10.628 1.00 64.69 175 PRO A C 1
ATOM 1442 O O . PRO A 1 175 ? 22.892 -10.306 11.008 1.00 64.69 175 PRO A O 1
ATOM 1445 N N . GLU A 1 176 ? 25.018 -10.806 11.480 1.00 72.62 176 GLU A N 1
ATOM 1446 C CA . GLU A 1 176 ? 24.794 -10.806 12.927 1.00 72.62 176 GLU A CA 1
ATOM 1447 C C . GLU A 1 176 ? 24.499 -9.372 13.404 1.00 72.62 176 GLU A C 1
ATOM 1449 O O . GLU A 1 176 ? 25.225 -8.441 13.077 1.00 72.62 176 GLU A O 1
ATOM 1454 N N . ASN A 1 177 ? 23.457 -9.178 14.222 1.00 77.31 177 ASN A N 1
ATOM 1455 C CA . ASN A 1 177 ? 22.996 -7.860 14.705 1.00 77.31 177 ASN A CA 1
ATOM 1456 C C . ASN A 1 177 ? 22.418 -6.907 13.639 1.00 77.31 177 ASN A C 1
ATOM 1458 O O . ASN A 1 177 ? 22.346 -5.697 13.878 1.00 77.31 177 ASN A O 1
ATOM 1462 N N . VAL A 1 178 ? 21.913 -7.459 12.533 1.00 77.69 178 VAL A N 1
ATOM 1463 C CA . VAL A 1 178 ? 21.268 -6.745 11.417 1.00 77.69 178 VAL A CA 1
ATOM 1464 C C . VAL A 1 178 ? 20.325 -5.602 11.829 1.00 77.69 178 VAL A C 1
ATOM 1466 O O . VAL A 1 178 ? 20.355 -4.526 11.241 1.00 77.69 178 VAL A O 1
ATOM 1469 N N . GLU A 1 179 ? 19.525 -5.772 12.891 1.00 79.31 179 GLU A N 1
ATOM 1470 C CA . GLU A 1 179 ? 18.589 -4.732 13.340 1.00 79.31 179 GLU A CA 1
ATOM 1471 C C . GLU A 1 179 ? 19.305 -3.457 13.817 1.00 79.31 179 GLU A C 1
ATOM 1473 O O . GLU A 1 179 ? 18.854 -2.345 13.541 1.00 79.31 179 GLU A O 1
ATOM 1478 N N . LYS A 1 180 ? 20.418 -3.610 14.545 1.00 80.75 180 LYS A N 1
ATOM 1479 C CA . LYS A 1 180 ? 21.204 -2.484 15.065 1.00 80.75 180 LYS A CA 1
ATOM 1480 C C . LYS A 1 180 ? 21.997 -1.819 13.947 1.00 80.75 180 LYS A C 1
ATOM 1482 O O . LYS A 1 180 ? 22.092 -0.596 13.914 1.00 80.75 180 LYS A O 1
ATOM 1487 N N . GLU A 1 181 ? 22.556 -2.625 13.054 1.00 80.75 181 GLU A N 1
ATOM 1488 C CA . GLU A 1 181 ? 23.319 -2.153 11.904 1.00 80.75 181 GLU A CA 1
ATOM 1489 C C . GLU A 1 181 ? 22.455 -1.282 10.991 1.00 80.75 181 GLU A C 1
ATOM 1491 O O . GLU A 1 181 ? 22.784 -0.119 10.777 1.00 80.75 181 GLU A O 1
ATOM 1496 N N . PHE A 1 182 ? 21.282 -1.765 10.577 1.00 79.94 182 PHE A N 1
ATOM 1497 C CA . PHE A 1 182 ? 20.380 -0.967 9.747 1.00 79.94 182 PHE A CA 1
ATOM 1498 C C . PHE A 1 182 ? 19.780 0.232 10.473 1.00 79.94 182 PHE A C 1
ATOM 1500 O O . PHE A 1 182 ? 19.539 1.273 9.858 1.00 79.94 182 PHE A O 1
ATOM 1507 N N . PHE A 1 183 ? 19.561 0.132 11.787 1.00 78.88 183 PHE A N 1
ATOM 1508 C CA . PHE A 1 183 ? 19.169 1.297 12.572 1.00 78.88 183 PHE A CA 1
ATOM 1509 C C . PHE A 1 183 ? 20.243 2.395 12.523 1.00 78.88 183 PHE A C 1
ATOM 1511 O O . PHE A 1 183 ? 19.904 3.568 12.353 1.00 78.88 183 PHE A O 1
ATOM 1518 N N . ASN A 1 184 ? 21.523 2.025 12.617 1.00 79.69 184 ASN A N 1
ATOM 1519 C CA . ASN A 1 184 ? 22.639 2.960 12.496 1.00 79.69 184 ASN A CA 1
ATOM 1520 C C . ASN A 1 184 ? 22.773 3.499 11.066 1.00 79.69 184 ASN A C 1
ATOM 1522 O O . ASN A 1 184 ? 22.850 4.714 10.904 1.00 79.69 184 ASN A O 1
ATOM 1526 N N . ALA A 1 185 ? 22.707 2.625 10.056 1.00 80.50 185 ALA A N 1
ATOM 1527 C CA . ALA A 1 185 ? 22.749 2.982 8.638 1.00 80.50 185 ALA A CA 1
ATOM 1528 C C . ALA A 1 185 ? 21.716 4.064 8.306 1.00 80.50 185 ALA A C 1
ATOM 1530 O O . ALA A 1 185 ? 22.004 5.102 7.728 1.00 80.50 185 ALA A O 1
ATOM 1531 N N . LYS A 1 186 ? 20.493 3.878 8.785 1.00 79.06 186 LYS A N 1
ATOM 1532 C CA . LYS A 1 186 ? 19.420 4.856 8.652 1.00 79.06 186 LYS A CA 1
ATOM 1533 C C . LYS A 1 186 ? 19.703 6.184 9.360 1.00 79.06 186 LYS A C 1
ATOM 1535 O O . LYS A 1 186 ? 19.336 7.246 8.857 1.00 79.06 186 LYS A O 1
ATOM 1540 N N . CYS A 1 187 ? 20.282 6.150 10.560 1.00 78.81 187 CYS A N 1
ATOM 1541 C CA . CYS A 1 187 ? 20.664 7.379 11.258 1.00 78.81 187 CYS A CA 1
ATOM 1542 C C . CYS A 1 187 ? 21.712 8.152 10.451 1.00 78.81 187 CYS A C 1
ATOM 1544 O O . CYS A 1 187 ? 21.579 9.362 10.276 1.00 78.81 187 CYS A O 1
ATOM 1546 N N . GLU A 1 188 ? 22.704 7.442 9.920 1.00 81.81 188 GLU A N 1
ATOM 1547 C CA . GLU A 1 188 ? 23.739 7.997 9.054 1.00 81.81 188 GLU A CA 1
ATOM 1548 C C . GLU A 1 188 ? 23.140 8.541 7.743 1.00 81.81 188 GLU A C 1
ATOM 1550 O O . GLU A 1 188 ? 23.489 9.645 7.324 1.00 81.81 188 GLU A O 1
ATOM 1555 N N . TYR A 1 189 ? 22.160 7.845 7.150 1.00 81.69 189 TYR A N 1
ATOM 1556 C CA . TYR A 1 189 ? 21.477 8.262 5.922 1.00 81.69 189 TYR A CA 1
ATOM 1557 C C . TYR A 1 189 ? 20.855 9.645 6.106 1.00 81.69 189 TYR A C 1
ATOM 1559 O O . TYR A 1 189 ? 21.081 10.560 5.313 1.00 81.69 189 TYR A O 1
ATOM 1567 N N . HIS A 1 190 ? 20.125 9.827 7.208 1.00 78.00 190 HIS A N 1
ATOM 1568 C CA . HIS A 1 190 ? 19.504 11.108 7.521 1.00 78.00 190 HIS A CA 1
ATOM 1569 C C . HIS A 1 190 ? 20.523 12.210 7.810 1.00 78.00 190 HIS A C 1
ATOM 1571 O O . HIS A 1 190 ? 20.307 13.342 7.387 1.00 78.00 190 HIS A O 1
ATOM 1577 N N . ILE A 1 191 ? 21.627 11.903 8.498 1.00 80.62 191 ILE A N 1
ATOM 1578 C CA . ILE A 1 191 ? 22.698 12.879 8.747 1.00 80.62 191 ILE A CA 1
ATOM 1579 C C . ILE A 1 191 ? 23.310 13.347 7.421 1.00 80.62 191 ILE A C 1
ATOM 1581 O O . ILE A 1 191 ? 23.467 14.548 7.214 1.00 80.62 191 ILE A O 1
ATOM 1585 N N . ASN A 1 192 ? 23.592 12.426 6.499 1.00 82.62 192 ASN A N 1
ATOM 1586 C CA . ASN A 1 192 ? 24.168 12.748 5.193 1.00 82.62 192 ASN A CA 1
ATOM 1587 C C . ASN A 1 192 ? 23.239 13.638 4.356 1.00 82.62 192 ASN A C 1
ATOM 1589 O O . ASN A 1 192 ? 23.694 14.627 3.779 1.00 82.62 192 ASN A O 1
ATOM 1593 N N . LEU A 1 193 ? 21.931 13.357 4.356 1.00 79.88 193 LEU A N 1
ATOM 1594 C CA . LEU A 1 193 ? 20.950 14.228 3.703 1.00 79.88 193 LEU A CA 1
ATOM 1595 C C . LEU A 1 193 ? 20.876 15.622 4.340 1.00 79.88 193 LEU A C 1
ATOM 1597 O O . LEU A 1 193 ? 20.824 16.618 3.623 1.00 79.88 193 LEU A O 1
ATOM 1601 N N . LEU A 1 194 ? 20.888 15.713 5.675 1.00 77.25 194 LEU A N 1
ATOM 1602 C CA . LEU A 1 194 ? 20.887 17.002 6.383 1.00 77.25 194 LEU A CA 1
ATOM 1603 C C . LEU A 1 194 ? 22.157 17.818 6.107 1.00 77.25 194 LEU A C 1
ATOM 1605 O O . LEU A 1 194 ? 22.111 19.045 6.124 1.00 77.25 194 LEU A O 1
ATOM 1609 N N . ASN A 1 195 ? 23.267 17.146 5.802 1.00 84.69 195 ASN A N 1
ATOM 1610 C CA . ASN A 1 195 ? 24.520 17.772 5.385 1.00 84.69 195 ASN A CA 1
ATOM 1611 C C . ASN A 1 195 ? 24.541 18.168 3.895 1.00 84.69 195 ASN A C 1
ATOM 1613 O O . ASN A 1 195 ? 25.565 18.647 3.411 1.00 84.69 195 ASN A O 1
ATOM 1617 N N . GLY A 1 196 ? 23.434 17.989 3.165 1.00 83.25 196 GLY A N 1
ATOM 1618 C CA . GLY A 1 196 ? 23.287 18.423 1.775 1.00 83.25 196 GLY A CA 1
ATOM 1619 C C . GLY A 1 196 ? 23.865 17.465 0.732 1.00 83.25 196 GLY A C 1
ATOM 1620 O O . GLY A 1 196 ? 24.063 17.877 -0.409 1.00 83.25 196 GLY A O 1
ATOM 1621 N N . MET A 1 197 ? 24.150 16.209 1.095 1.00 84.06 197 MET A N 1
ATOM 1622 C CA . MET A 1 197 ? 24.574 15.199 0.120 1.00 84.06 197 MET A CA 1
ATOM 1623 C C . MET A 1 197 ? 23.425 14.826 -0.825 1.00 84.06 197 MET A C 1
ATOM 1625 O O . MET A 1 197 ? 22.261 14.786 -0.414 1.00 84.06 197 MET A O 1
ATOM 1629 N N . ASP A 1 198 ? 23.756 14.521 -2.084 1.00 85.56 198 ASP A N 1
ATOM 1630 C CA . ASP A 1 198 ? 22.760 14.096 -3.065 1.00 85.56 198 ASP A CA 1
ATOM 1631 C C . ASP A 1 198 ? 22.120 12.765 -2.656 1.00 85.56 198 ASP A C 1
ATOM 1633 O O . ASP A 1 198 ? 22.792 11.800 -2.290 1.00 85.56 198 ASP A O 1
ATOM 1637 N N . LYS A 1 199 ? 20.792 12.699 -2.737 1.00 80.75 199 LYS A N 1
ATOM 1638 C CA . LYS A 1 199 ? 20.032 11.535 -2.286 1.00 80.75 199 LYS A CA 1
ATOM 1639 C C . LYS A 1 199 ? 20.425 10.255 -3.022 1.00 80.75 199 LYS A C 1
ATOM 1641 O O . LYS A 1 199 ? 20.479 9.199 -2.395 1.00 80.75 199 LYS A O 1
ATOM 1646 N N . LYS A 1 200 ? 20.638 10.321 -4.337 1.00 83.88 200 LYS A N 1
ATOM 1647 C CA . LYS A 1 200 ? 20.961 9.144 -5.145 1.00 83.88 200 LYS A CA 1
ATOM 1648 C C . LYS A 1 200 ? 22.326 8.601 -4.746 1.00 83.88 200 LYS A C 1
ATOM 1650 O O . LYS A 1 200 ? 22.458 7.395 -4.562 1.00 83.88 200 LYS A O 1
ATOM 1655 N N . ASP A 1 201 ? 23.292 9.488 -4.538 1.00 87.50 201 ASP A N 1
ATOM 1656 C CA . ASP A 1 201 ? 24.634 9.118 -4.088 1.00 87.50 201 ASP A CA 1
ATOM 1657 C C . ASP A 1 201 ? 24.599 8.469 -2.706 1.00 87.50 201 ASP A C 1
ATOM 1659 O O . ASP A 1 201 ? 25.208 7.422 -2.487 1.00 87.50 201 ASP A O 1
ATOM 1663 N N . VAL A 1 202 ? 23.823 9.053 -1.790 1.00 85.62 202 VAL A N 1
ATOM 1664 C CA . VAL A 1 202 ? 23.615 8.508 -0.452 1.00 85.62 202 VAL A CA 1
ATOM 1665 C C . VAL A 1 202 ? 22.983 7.113 -0.560 1.00 85.62 202 VAL A C 1
ATOM 1667 O O . VAL A 1 202 ? 23.580 6.162 -0.069 1.00 85.62 202 VAL A O 1
ATOM 1670 N N . ILE A 1 203 ? 21.847 6.942 -1.251 1.00 85.38 203 ILE A N 1
ATOM 1671 C CA . ILE A 1 203 ? 21.188 5.630 -1.425 1.00 85.38 203 ILE A CA 1
ATOM 1672 C C . ILE A 1 203 ? 22.138 4.590 -2.024 1.00 85.38 203 ILE A C 1
ATOM 1674 O O . ILE A 1 203 ? 22.229 3.489 -1.486 1.00 85.38 203 ILE A O 1
ATOM 1678 N N . ASN A 1 204 ? 22.853 4.927 -3.101 1.00 87.94 204 ASN A N 1
ATOM 1679 C CA . ASN A 1 204 ? 23.791 4.007 -3.746 1.00 87.94 204 ASN A CA 1
ATOM 1680 C C . ASN A 1 204 ? 24.869 3.543 -2.762 1.00 87.94 204 ASN A C 1
ATOM 1682 O O . ASN A 1 204 ? 25.097 2.344 -2.628 1.00 87.94 204 ASN A O 1
ATOM 1686 N N . LYS A 1 205 ? 25.444 4.480 -1.998 1.00 87.69 205 LYS A N 1
ATOM 1687 C CA . LYS A 1 205 ? 26.410 4.159 -0.948 1.00 87.69 205 LYS A CA 1
ATOM 1688 C C . LYS A 1 205 ? 25.834 3.191 0.091 1.00 87.69 205 LYS A C 1
ATOM 1690 O O . LYS A 1 205 ? 26.506 2.231 0.439 1.00 87.69 205 LYS A O 1
ATOM 1695 N N . TYR A 1 206 ? 24.595 3.383 0.553 1.00 86.50 206 TYR A N 1
ATOM 1696 C CA . TYR A 1 206 ? 23.969 2.443 1.498 1.00 86.50 206 TYR A CA 1
ATOM 1697 C C . TYR A 1 206 ? 23.728 1.061 0.899 1.00 86.50 206 TYR A C 1
ATOM 1699 O O . TYR A 1 206 ? 23.857 0.058 1.598 1.00 86.50 206 TYR A O 1
ATOM 1707 N N . TYR A 1 207 ? 23.364 0.999 -0.380 1.00 88.50 207 TYR A N 1
ATOM 1708 C CA . TYR A 1 207 ? 23.182 -0.272 -1.069 1.00 88.50 207 TYR A CA 1
ATOM 1709 C C . TYR A 1 207 ? 24.485 -1.067 -1.157 1.00 88.50 207 TYR A C 1
ATOM 1711 O O . TYR A 1 207 ? 24.465 -2.282 -0.941 1.00 88.50 207 TYR A O 1
ATOM 1719 N N . ASP A 1 208 ? 25.596 -0.377 -1.411 1.00 87.88 208 ASP A N 1
ATOM 1720 C CA . ASP A 1 208 ? 26.929 -0.972 -1.457 1.00 87.88 208 ASP A CA 1
ATOM 1721 C C . ASP A 1 208 ? 27.423 -1.365 -0.055 1.00 87.88 208 ASP A C 1
ATOM 1723 O O . ASP A 1 208 ? 27.827 -2.509 0.155 1.00 87.88 208 ASP A O 1
ATOM 1727 N N . ASP A 1 209 ? 27.331 -0.455 0.920 1.00 87.12 209 ASP A N 1
ATOM 1728 C CA . ASP A 1 209 ? 27.853 -0.651 2.279 1.00 87.12 209 ASP A CA 1
ATOM 1729 C C . ASP A 1 209 ? 27.104 -1.754 3.050 1.00 87.12 209 ASP A C 1
ATOM 1731 O O . ASP A 1 209 ? 27.722 -2.511 3.797 1.00 87.12 209 ASP A O 1
ATOM 1735 N N . TYR A 1 210 ? 25.782 -1.863 2.862 1.00 84.25 210 TYR A N 1
ATOM 1736 C CA . TYR A 1 210 ? 24.914 -2.772 3.628 1.00 84.25 210 TYR A CA 1
ATOM 1737 C C . TYR A 1 210 ? 24.308 -3.901 2.783 1.00 84.25 210 TYR A C 1
ATOM 1739 O O . TYR A 1 210 ? 23.366 -4.577 3.206 1.00 84.25 210 TYR A O 1
ATOM 1747 N N . ASN A 1 211 ? 24.857 -4.125 1.586 1.00 87.31 211 ASN A N 1
ATOM 1748 C CA . ASN A 1 211 ? 24.525 -5.242 0.704 1.00 87.31 211 ASN A CA 1
ATOM 1749 C C . ASN A 1 211 ? 23.017 -5.366 0.386 1.00 87.31 211 ASN A C 1
ATOM 1751 O O . ASN A 1 211 ? 22.440 -6.464 0.399 1.00 87.31 211 ASN A O 1
ATOM 1755 N N . LEU A 1 212 ? 22.371 -4.228 0.116 1.00 90.00 212 LEU A N 1
ATOM 1756 C CA . LEU A 1 212 ? 20.950 -4.163 -0.235 1.00 90.00 212 LEU A CA 1
ATOM 1757 C C . LEU A 1 212 ? 20.711 -4.515 -1.707 1.00 90.00 212 LEU A C 1
ATOM 1759 O O . LEU A 1 212 ? 21.604 -4.453 -2.554 1.00 90.00 212 LEU A O 1
ATOM 1763 N N . SER A 1 213 ? 19.475 -4.887 -2.023 1.00 88.62 213 SER A N 1
ATOM 1764 C CA . SER A 1 213 ? 19.056 -5.305 -3.355 1.00 88.62 213 SER A CA 1
ATOM 1765 C C . SER A 1 213 ? 17.667 -4.776 -3.706 1.00 88.62 213 SER A C 1
ATOM 1767 O O . SER A 1 213 ? 16.759 -4.759 -2.878 1.00 88.62 213 SER A O 1
ATOM 1769 N N . TYR A 1 214 ? 17.506 -4.393 -4.974 1.00 85.75 214 TYR A N 1
ATOM 1770 C CA . TYR A 1 214 ? 16.202 -4.137 -5.594 1.00 85.75 214 TYR A CA 1
ATOM 1771 C C . TYR A 1 214 ? 15.492 -5.441 -5.976 1.00 85.75 214 TYR A C 1
ATOM 1773 O O . TYR A 1 214 ? 14.270 -5.478 -6.072 1.00 85.75 214 TYR A O 1
ATOM 1781 N N . GLU A 1 215 ? 16.265 -6.503 -6.204 1.00 87.19 215 GLU A N 1
ATOM 1782 C CA . GLU A 1 215 ? 15.773 -7.823 -6.590 1.00 87.19 215 GLU A CA 1
ATOM 1783 C C . GLU A 1 215 ? 15.525 -8.692 -5.360 1.00 87.19 215 GLU A C 1
ATOM 1785 O O . GLU A 1 215 ? 16.264 -8.584 -4.376 1.00 87.19 215 GLU A O 1
ATOM 1790 N N . TYR A 1 216 ? 14.539 -9.586 -5.464 1.00 86.62 216 TYR A N 1
ATOM 1791 C CA . TYR A 1 216 ? 14.106 -10.490 -4.400 1.00 86.62 216 TYR A CA 1
ATOM 1792 C C . TYR A 1 216 ? 15.278 -11.197 -3.711 1.00 86.62 216 TYR A C 1
ATOM 1794 O O . TYR A 1 216 ? 16.129 -11.791 -4.371 1.00 86.62 216 TYR A O 1
ATOM 1802 N N . GLN A 1 217 ? 15.282 -11.168 -2.380 1.00 91.19 217 GLN A N 1
ATOM 1803 C CA . GLN A 1 217 ? 16.182 -11.937 -1.515 1.00 91.19 217 GLN A CA 1
ATOM 1804 C C . GLN A 1 217 ? 15.375 -12.591 -0.393 1.00 91.19 217 GLN A C 1
ATOM 1806 O O . GLN A 1 217 ? 14.197 -12.285 -0.224 1.00 91.19 217 GLN A O 1
ATOM 1811 N N . ASP A 1 218 ? 16.008 -13.435 0.419 1.00 89.56 218 ASP A N 1
ATOM 1812 C CA . ASP A 1 218 ? 15.340 -14.163 1.508 1.00 89.56 218 ASP A CA 1
ATOM 1813 C C . ASP A 1 218 ? 14.787 -13.253 2.616 1.00 89.56 218 ASP A C 1
ATOM 1815 O O . ASP A 1 218 ? 13.832 -13.625 3.302 1.00 89.56 218 ASP A O 1
ATOM 1819 N N . PHE A 1 219 ? 15.343 -12.047 2.762 1.00 91.12 219 PHE A N 1
ATOM 1820 C CA . PHE A 1 219 ? 14.947 -11.080 3.782 1.00 91.12 219 PHE A CA 1
ATOM 1821 C C . PHE A 1 219 ? 14.737 -9.685 3.202 1.00 91.12 219 PHE A C 1
ATOM 1823 O O . PHE A 1 219 ? 15.403 -9.280 2.244 1.00 91.12 219 PHE A O 1
ATOM 1830 N N . PHE A 1 220 ? 13.858 -8.923 3.847 1.00 91.88 220 PHE A N 1
ATOM 1831 C CA . PHE A 1 220 ? 13.617 -7.521 3.531 1.00 91.88 220 PHE A CA 1
ATOM 1832 C C . PHE A 1 220 ? 13.467 -6.667 4.786 1.00 91.88 220 PHE A C 1
ATOM 1834 O O . PHE A 1 220 ? 13.205 -7.155 5.894 1.00 91.88 220 PHE A O 1
ATOM 1841 N N . ILE A 1 221 ? 13.625 -5.363 4.589 1.00 89.62 221 ILE A N 1
ATOM 1842 C CA . ILE A 1 221 ? 13.488 -4.340 5.619 1.00 89.62 221 ILE A CA 1
ATOM 1843 C C . ILE A 1 221 ? 12.608 -3.192 5.127 1.00 89.62 221 ILE A C 1
ATOM 1845 O O . ILE A 1 221 ? 12.550 -2.933 3.921 1.00 89.62 221 ILE A O 1
ATOM 1849 N N . PRO A 1 222 ? 11.952 -2.457 6.043 1.00 87.38 222 PRO A N 1
ATOM 1850 C CA . PRO A 1 222 ? 11.448 -1.132 5.722 1.00 87.38 222 PRO A CA 1
ATOM 1851 C C . PRO A 1 222 ? 12.608 -0.274 5.230 1.00 87.38 222 PRO A C 1
ATOM 1853 O O . PRO A 1 222 ? 13.707 -0.356 5.789 1.00 87.38 222 PRO A O 1
ATOM 1856 N N . CYS A 1 223 ? 12.364 0.557 4.226 1.00 83.38 223 CYS A N 1
ATOM 1857 C CA . CYS A 1 223 ? 13.453 1.294 3.625 1.00 83.38 223 CYS A CA 1
ATOM 1858 C C . CYS A 1 223 ? 14.207 2.232 4.577 1.00 83.38 223 CYS A C 1
ATOM 1860 O O . CYS A 1 223 ? 13.657 2.753 5.560 1.00 83.38 223 CYS A O 1
ATOM 1862 N N . ILE A 1 224 ? 15.474 2.494 4.238 1.00 78.50 224 ILE A N 1
ATOM 1863 C CA . ILE A 1 224 ? 16.372 3.343 5.031 1.00 78.50 224 ILE A CA 1
ATOM 1864 C C . ILE A 1 224 ? 15.853 4.780 5.178 1.00 78.50 224 ILE A C 1
ATOM 1866 O O . ILE A 1 224 ? 16.108 5.413 6.200 1.00 78.50 224 ILE A O 1
ATOM 1870 N N . GLU A 1 225 ? 15.070 5.285 4.221 1.00 75.69 225 GLU A N 1
ATOM 1871 C CA . GLU A 1 225 ? 14.551 6.657 4.246 1.00 75.69 225 GLU A CA 1
ATOM 1872 C C . GLU A 1 225 ? 13.359 6.854 5.192 1.00 75.69 225 GLU A C 1
ATOM 1874 O O . GLU A 1 225 ? 12.987 7.988 5.513 1.00 75.69 225 GLU A O 1
ATOM 1879 N N . THR A 1 226 ? 12.726 5.776 5.661 1.00 69.75 226 THR A N 1
ATOM 1880 C CA . THR A 1 226 ? 11.551 5.926 6.520 1.00 69.75 226 THR A CA 1
ATOM 1881 C C . THR A 1 226 ? 11.992 6.183 7.956 1.00 69.75 226 THR A C 1
ATOM 1883 O O . THR A 1 226 ? 12.239 5.230 8.692 1.00 69.75 226 THR A O 1
ATOM 1886 N N . TYR A 1 227 ? 12.082 7.432 8.435 1.00 58.84 227 TYR A N 1
ATOM 1887 C CA . TYR A 1 227 ? 12.306 7.673 9.868 1.00 58.84 227 TYR A CA 1
ATOM 1888 C C . TYR A 1 227 ? 11.137 7.163 10.724 1.00 58.84 227 TYR A C 1
ATOM 1890 O O . TYR A 1 227 ? 10.009 7.641 10.698 1.00 58.84 227 TYR A O 1
ATOM 1898 N N . TRP A 1 228 ? 11.455 6.182 11.555 1.00 61.03 228 TRP A N 1
ATOM 1899 C CA . TRP A 1 228 ? 10.589 5.656 12.589 1.00 61.03 228 TRP A CA 1
ATOM 1900 C C . TRP A 1 228 ? 11.273 6.128 13.862 1.00 61.03 228 TRP A C 1
ATOM 1902 O O . TRP A 1 228 ? 12.392 5.694 14.129 1.00 61.03 228 TRP A O 1
ATOM 1912 N N . GLY A 1 229 ? 10.693 7.091 14.582 1.00 53.12 229 GLY A N 1
ATOM 1913 C CA . GLY A 1 229 ? 11.272 7.531 15.856 1.00 53.12 229 GLY A CA 1
ATOM 1914 C C . GLY A 1 229 ? 11.381 6.369 16.855 1.00 53.12 229 GLY A C 1
ATOM 1915 O O . GLY A 1 229 ? 10.985 5.244 16.556 1.00 53.12 229 GLY A O 1
ATOM 1916 N N . ASN A 1 230 ? 11.793 6.650 18.095 1.00 47.44 230 ASN A N 1
ATOM 1917 C CA . ASN A 1 230 ? 11.889 5.665 19.197 1.00 47.44 230 ASN A CA 1
ATOM 1918 C C . ASN A 1 230 ? 10.600 4.856 19.488 1.00 47.44 230 ASN A C 1
ATOM 1920 O O . ASN A 1 230 ? 10.572 4.021 20.385 1.00 47.44 230 ASN A O 1
ATOM 1924 N N . THR A 1 231 ? 9.506 5.127 18.779 1.00 46.31 231 THR A N 1
ATOM 1925 C CA . THR A 1 231 ? 8.204 4.484 18.923 1.00 46.31 231 THR A CA 1
ATOM 1926 C C . THR A 1 231 ? 8.039 3.187 18.135 1.00 46.31 231 THR A C 1
ATOM 1928 O O . THR A 1 231 ? 7.065 2.489 18.398 1.00 46.31 231 THR A O 1
ATOM 1931 N N . ARG A 1 232 ? 8.902 2.861 17.157 1.00 61.69 232 ARG A N 1
ATOM 1932 C CA . ARG A 1 232 ? 8.794 1.588 16.416 1.00 61.69 232 ARG A CA 1
ATOM 1933 C C . ARG A 1 232 ? 10.146 0.889 16.318 1.00 61.69 232 ARG A C 1
ATOM 1935 O O . ARG A 1 232 ? 11.154 1.513 16.001 1.00 61.69 232 ARG A O 1
ATOM 1942 N N . LYS A 1 233 ? 10.146 -0.413 16.604 1.00 67.69 233 LYS A N 1
ATOM 1943 C CA . LYS A 1 233 ? 11.337 -1.258 16.546 1.00 67.69 233 LYS A CA 1
ATOM 1944 C C . LYS A 1 233 ? 11.663 -1.557 15.080 1.00 67.69 233 LYS A C 1
ATOM 1946 O O . LYS A 1 233 ? 10.806 -2.065 14.358 1.00 67.69 233 LYS A O 1
ATOM 1951 N N . PHE A 1 234 ? 12.886 -1.251 14.647 1.00 77.81 234 PHE A N 1
ATOM 1952 C CA . PHE A 1 234 ? 13.379 -1.738 13.361 1.00 77.81 234 PHE A CA 1
ATOM 1953 C C . PHE A 1 234 ? 13.319 -3.268 13.350 1.00 77.81 234 PHE A C 1
ATOM 1955 O O . PHE A 1 234 ? 13.701 -3.907 14.330 1.00 77.81 234 PHE A O 1
ATOM 1962 N N . THR A 1 235 ? 12.799 -3.833 12.267 1.00 83.00 235 THR A N 1
ATOM 1963 C CA . THR A 1 235 ? 12.523 -5.263 12.168 1.00 83.00 235 THR A CA 1
ATOM 1964 C C . THR A 1 235 ? 12.922 -5.752 10.788 1.00 83.00 235 THR A C 1
ATOM 1966 O O . THR A 1 235 ? 12.597 -5.111 9.790 1.00 83.00 235 THR A O 1
ATOM 1969 N N . VAL A 1 236 ? 13.609 -6.892 10.752 1.00 88.31 236 VAL A N 1
ATOM 1970 C CA . VAL A 1 236 ? 13.849 -7.654 9.525 1.00 88.31 236 VAL A CA 1
ATOM 1971 C C . VAL A 1 236 ? 12.748 -8.694 9.368 1.00 88.31 236 VAL A C 1
ATOM 1973 O O . VAL A 1 236 ? 12.314 -9.320 10.347 1.00 88.31 236 VAL A O 1
ATOM 1976 N N . PHE A 1 237 ? 12.290 -8.850 8.134 1.00 91.69 237 PHE A N 1
ATOM 1977 C CA . PHE A 1 237 ? 11.192 -9.727 7.767 1.00 91.69 237 PHE A CA 1
ATOM 1978 C C . PHE A 1 237 ? 11.665 -10.787 6.776 1.00 91.69 237 PHE A C 1
ATOM 1980 O O . PHE A 1 237 ? 12.516 -10.527 5.928 1.00 91.69 237 PHE A O 1
ATOM 1987 N N . ASP A 1 238 ? 11.078 -11.975 6.882 1.00 92.50 238 ASP A N 1
ATOM 1988 C CA . ASP A 1 238 ? 11.291 -13.073 5.942 1.00 92.50 238 ASP A CA 1
ATOM 1989 C C . ASP A 1 238 ? 10.477 -12.814 4.663 1.00 92.50 238 ASP A C 1
ATOM 1991 O O . ASP A 1 238 ? 9.245 -12.701 4.715 1.00 92.50 238 ASP A O 1
ATOM 1995 N N . SER A 1 239 ? 11.133 -12.758 3.505 1.00 91.88 239 SER A N 1
ATOM 1996 C CA . SER A 1 239 ? 10.481 -12.463 2.221 1.00 91.88 239 SER A CA 1
ATOM 1997 C C . SER A 1 239 ? 9.454 -13.515 1.827 1.00 91.88 239 SER A C 1
ATOM 1999 O O . SER A 1 239 ? 8.419 -13.168 1.272 1.00 91.88 239 SER A O 1
ATOM 2001 N N . GLU A 1 240 ? 9.648 -14.779 2.210 1.00 89.94 240 GLU A N 1
ATOM 2002 C CA . GLU A 1 240 ? 8.660 -15.850 1.997 1.00 89.94 240 GLU A CA 1
ATOM 2003 C C . GLU A 1 240 ? 7.342 -15.643 2.771 1.00 89.94 240 GLU A C 1
ATOM 2005 O O . GLU A 1 240 ? 6.324 -16.278 2.483 1.00 89.94 240 GLU A O 1
ATOM 2010 N N . LYS A 1 241 ? 7.334 -14.775 3.792 1.00 94.38 241 LYS A N 1
ATOM 2011 C CA . LYS A 1 241 ? 6.116 -14.393 4.524 1.00 94.38 241 LYS A CA 1
ATOM 2012 C C . LYS A 1 241 ? 5.393 -13.232 3.849 1.00 94.38 241 LYS A C 1
ATOM 2014 O O . LYS A 1 241 ? 4.208 -13.036 4.121 1.00 94.38 241 LYS A O 1
ATOM 2019 N N . LEU A 1 242 ? 6.075 -12.503 2.970 1.00 93.12 242 LEU A N 1
ATOM 2020 C CA . LEU A 1 242 ? 5.489 -11.472 2.125 1.00 93.12 242 LEU A CA 1
ATOM 2021 C C . LEU A 1 242 ? 5.051 -12.046 0.775 1.00 93.12 242 LEU A C 1
ATOM 2023 O O . LEU A 1 242 ? 3.889 -11.900 0.415 1.00 93.12 242 LEU A O 1
ATOM 2027 N N . PHE A 1 243 ? 5.931 -12.769 0.088 1.00 88.19 243 PHE A N 1
ATOM 2028 C CA . PHE A 1 243 ? 5.714 -13.299 -1.255 1.00 88.19 243 PHE A CA 1
ATOM 2029 C C . PHE A 1 243 ? 5.496 -14.827 -1.274 1.00 88.19 243 PHE A C 1
ATOM 2031 O O . PHE A 1 243 ? 5.963 -15.529 -0.373 1.00 88.19 243 PHE A O 1
ATOM 2038 N N . PRO A 1 244 ? 4.817 -15.371 -2.305 1.00 91.81 244 PRO A N 1
ATOM 2039 C CA . PRO A 1 244 ? 4.015 -14.630 -3.282 1.00 91.81 244 PRO A CA 1
ATOM 2040 C C . PRO A 1 244 ? 2.831 -13.938 -2.596 1.00 91.81 244 PRO A C 1
ATOM 2042 O O . PRO A 1 244 ? 2.306 -14.436 -1.597 1.00 91.81 244 PRO A O 1
ATOM 2045 N N . LEU A 1 245 ? 2.421 -12.781 -3.115 1.00 86.06 245 LEU A N 1
ATOM 2046 C CA . LEU A 1 245 ? 1.293 -12.050 -2.545 1.00 86.06 245 LEU A CA 1
ATOM 2047 C C . LEU A 1 245 ? 0.010 -12.892 -2.619 1.00 86.06 245 LEU A C 1
ATOM 2049 O O . LEU A 1 245 ? -0.251 -13.616 -3.585 1.00 86.06 245 LEU A O 1
ATOM 2053 N N . LYS A 1 246 ? -0.815 -12.773 -1.582 1.00 87.69 246 LYS A N 1
ATOM 2054 C CA . LYS A 1 246 ? -2.158 -13.352 -1.519 1.00 87.69 246 LYS A CA 1
ATOM 2055 C C . LYS A 1 246 ? -3.210 -12.271 -1.687 1.00 87.69 246 LYS A C 1
ATOM 2057 O O . LYS A 1 246 ? -2.906 -11.097 -1.857 1.00 87.69 246 LYS A O 1
ATOM 2062 N N . LYS A 1 247 ? -4.469 -12.687 -1.657 1.00 90.44 247 LYS A N 1
ATOM 2063 C CA . LYS A 1 247 ? -5.628 -11.806 -1.669 1.00 90.44 247 LYS A CA 1
ATOM 2064 C C . LYS A 1 247 ? -6.327 -11.858 -0.316 1.00 90.44 247 LYS A C 1
ATOM 2066 O O . LYS A 1 247 ? -6.477 -12.939 0.253 1.00 90.44 247 LYS A O 1
ATOM 2071 N N . ILE A 1 248 ? -6.776 -10.708 0.172 1.00 93.50 248 ILE A N 1
ATOM 2072 C CA . ILE A 1 248 ? -7.552 -10.588 1.408 1.00 93.50 248 ILE A CA 1
ATOM 2073 C C . ILE A 1 248 ? -8.784 -9.716 1.187 1.00 93.50 248 ILE A C 1
ATOM 2075 O O . ILE A 1 248 ? -8.775 -8.798 0.368 1.00 93.50 248 ILE A O 1
ATOM 2079 N N . GLU A 1 249 ? -9.847 -10.022 1.925 1.00 95.25 249 GLU A N 1
ATOM 2080 C CA . GLU A 1 249 ? -11.037 -9.182 1.992 1.00 95.25 249 GLU A CA 1
ATOM 2081 C C . GLU A 1 249 ? -10.778 -7.970 2.891 1.00 95.25 249 GLU A C 1
ATOM 2083 O O . GLU A 1 249 ? -10.354 -8.111 4.039 1.00 95.25 249 GLU A O 1
ATOM 2088 N N . PHE A 1 250 ? -11.061 -6.781 2.371 1.00 96.12 250 PHE A N 1
ATOM 2089 C CA . PHE A 1 250 ? -11.004 -5.527 3.104 1.00 96.12 250 PHE A CA 1
ATOM 2090 C C . PHE A 1 250 ? -12.113 -4.602 2.598 1.00 96.12 250 PHE A C 1
ATOM 2092 O O . PHE A 1 250 ? -12.169 -4.261 1.417 1.00 96.12 250 PHE A O 1
ATOM 2099 N N . HIS A 1 251 ? -13.030 -4.243 3.496 1.00 93.44 251 HIS A N 1
ATOM 2100 C CA . HIS A 1 251 ? -14.198 -3.407 3.215 1.00 93.44 251 HIS A CA 1
ATOM 2101 C C . HIS A 1 251 ? -15.065 -3.928 2.048 1.00 93.44 251 HIS A C 1
ATOM 2103 O O . HIS A 1 251 ? -15.508 -3.175 1.182 1.00 93.44 251 HIS A O 1
ATOM 2109 N N . GLY A 1 252 ? -15.288 -5.247 1.998 1.00 90.75 252 GLY A N 1
ATOM 2110 C CA . GLY A 1 252 ? -16.105 -5.899 0.965 1.00 90.75 252 GLY A CA 1
ATOM 2111 C C . GLY A 1 252 ? -15.453 -5.997 -0.421 1.00 90.75 252 GLY A C 1
ATOM 2112 O O . GLY A 1 252 ? -16.084 -6.494 -1.353 1.00 90.75 252 GLY A O 1
ATOM 2113 N N . LYS A 1 253 ? -14.199 -5.555 -0.568 1.00 89.06 253 LYS A N 1
ATOM 2114 C CA . LYS A 1 253 ? -13.384 -5.711 -1.779 1.00 89.06 253 LYS A CA 1
ATOM 2115 C C . LYS A 1 253 ? -12.195 -6.625 -1.506 1.00 89.06 253 LYS A C 1
ATOM 2117 O O . LYS A 1 253 ? -11.863 -6.910 -0.357 1.00 89.06 253 LYS A O 1
ATOM 2122 N N . ILE A 1 254 ? -11.577 -7.122 -2.574 1.00 89.69 254 ILE A N 1
ATOM 2123 C CA . ILE A 1 254 ? -10.430 -8.027 -2.499 1.00 89.69 254 ILE A CA 1
ATOM 2124 C C . ILE A 1 254 ? -9.177 -7.286 -2.956 1.00 89.69 254 ILE A C 1
ATOM 2126 O O . ILE A 1 254 ? -9.116 -6.857 -4.107 1.00 89.69 254 ILE A O 1
ATOM 2130 N N . TYR A 1 255 ? -8.170 -7.201 -2.088 1.00 92.94 255 TYR A N 1
ATOM 2131 C CA . TYR A 1 255 ? -6.896 -6.542 -2.384 1.00 92.94 255 TYR A CA 1
ATOM 2132 C C . TYR A 1 255 ? -5.700 -7.472 -2.148 1.00 92.94 255 TYR A C 1
ATOM 2134 O O . TYR A 1 255 ? -5.819 -8.443 -1.390 1.00 92.94 255 TYR A O 1
ATOM 2142 N N . PRO A 1 256 ? -4.546 -7.196 -2.781 1.00 93.00 256 PRO A N 1
ATOM 2143 C CA . PRO A 1 256 ? -3.297 -7.877 -2.479 1.00 93.00 256 PRO A CA 1
ATOM 2144 C C . PRO A 1 256 ? -2.870 -7.711 -1.012 1.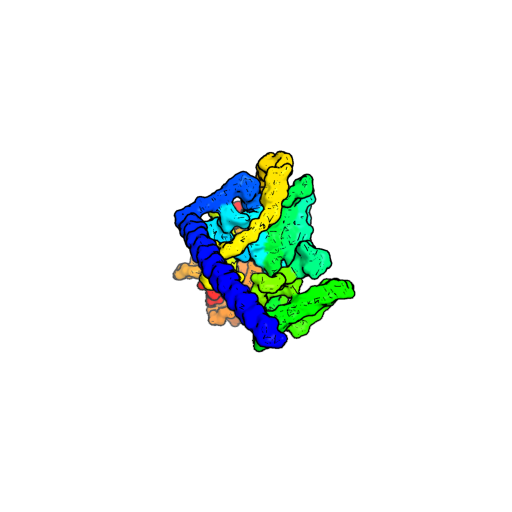00 93.00 256 PRO A C 1
ATOM 2146 O O . PRO A 1 256 ? -2.991 -6.638 -0.417 1.00 93.00 256 PRO A O 1
ATOM 2149 N N . CYS A 1 257 ? -2.335 -8.777 -0.429 1.00 96.25 257 CYS A N 1
ATOM 2150 C CA . CYS A 1 257 ? -1.792 -8.812 0.922 1.00 96.25 257 CYS A CA 1
ATOM 2151 C C . CYS A 1 257 ? -0.548 -9.709 0.989 1.00 96.25 257 CYS A C 1
ATOM 2153 O O . CYS A 1 257 ? -0.342 -10.546 0.106 1.00 96.25 257 CYS A O 1
ATOM 2155 N N . PRO A 1 258 ? 0.242 -9.627 2.071 1.00 97.44 258 PRO A N 1
ATOM 2156 C CA . PRO A 1 258 ? 1.332 -10.568 2.310 1.00 97.44 258 PRO A CA 1
ATOM 2157 C C . PRO A 1 258 ? 0.880 -12.039 2.314 1.00 97.44 258 PRO A C 1
ATOM 2159 O O . PRO A 1 258 ? -0.235 -12.351 2.740 1.00 97.44 258 PRO A O 1
ATOM 2162 N N . ASN A 1 259 ? 1.766 -12.958 1.915 1.00 93.81 259 ASN A N 1
ATOM 2163 C CA . ASN A 1 259 ? 1.563 -14.414 1.942 1.00 93.81 259 ASN A CA 1
ATOM 2164 C C . ASN A 1 259 ? 1.153 -14.932 3.335 1.00 93.81 259 ASN A C 1
ATOM 2166 O O . ASN A 1 259 ? 0.363 -15.875 3.475 1.00 93.81 259 ASN A O 1
ATOM 2170 N N . ASN A 1 260 ? 1.704 -14.308 4.376 1.00 96.81 260 ASN A N 1
ATOM 2171 C CA . ASN A 1 260 ? 1.354 -14.523 5.769 1.00 96.81 260 ASN A CA 1
ATOM 2172 C C . ASN A 1 260 ? 1.080 -13.171 6.451 1.00 96.81 260 ASN A C 1
ATOM 2174 O O . ASN A 1 260 ? 1.971 -12.595 7.085 1.00 96.81 260 ASN A O 1
ATOM 2178 N N . PRO A 1 261 ? -0.159 -12.661 6.367 1.00 96.44 261 PRO A N 1
ATOM 2179 C CA . PRO A 1 261 ? -0.474 -11.336 6.882 1.00 96.44 261 PRO A CA 1
ATOM 2180 C C . PRO A 1 261 ? -0.393 -11.294 8.418 1.00 96.44 261 PRO A C 1
ATOM 2182 O O . PRO A 1 261 ? 0.079 -10.314 8.983 1.00 96.44 261 PRO A O 1
ATOM 2185 N N . HIS A 1 262 ? -0.713 -12.398 9.108 1.00 95.19 262 HIS A N 1
ATOM 2186 C CA . HIS A 1 262 ? -0.548 -12.511 10.562 1.00 95.19 262 HIS A CA 1
ATOM 2187 C C . HIS A 1 262 ? 0.907 -12.342 11.017 1.00 95.19 262 HIS A C 1
ATOM 2189 O O . HIS A 1 262 ? 1.148 -11.710 12.047 1.00 95.19 262 HIS A O 1
ATOM 2195 N N . TYR A 1 263 ? 1.875 -12.889 10.272 1.00 94.94 263 TYR A N 1
ATOM 2196 C CA . TYR A 1 263 ? 3.297 -12.711 10.568 1.00 94.94 263 TYR A CA 1
ATOM 2197 C C . TYR A 1 263 ? 3.677 -11.226 10.517 1.00 94.94 263 TYR A C 1
ATOM 2199 O O . TYR A 1 263 ? 4.187 -10.707 11.512 1.00 94.94 263 TYR A O 1
ATOM 2207 N N . ILE A 1 264 ? 3.336 -10.534 9.423 1.00 93.81 264 ILE A N 1
ATOM 2208 C CA . ILE A 1 264 ? 3.642 -9.107 9.232 1.00 93.81 264 ILE A CA 1
ATOM 2209 C C . ILE A 1 264 ? 2.984 -8.257 10.325 1.00 93.81 264 ILE A C 1
ATOM 2211 O O . ILE A 1 264 ? 3.666 -7.503 11.022 1.00 93.81 264 ILE A O 1
ATOM 2215 N N . THR A 1 265 ? 1.682 -8.438 10.568 1.00 93.00 265 THR A N 1
ATOM 2216 C CA . THR A 1 265 ? 0.957 -7.684 11.601 1.00 93.00 265 THR A CA 1
ATOM 2217 C C . THR A 1 265 ? 1.530 -7.937 13.002 1.00 93.00 265 THR A C 1
ATOM 2219 O O . THR A 1 265 ? 1.734 -6.993 13.763 1.00 93.00 265 THR A O 1
ATOM 2222 N N . SER A 1 266 ? 1.855 -9.186 13.352 1.00 92.06 266 SER A N 1
ATOM 2223 C CA . SER A 1 266 ? 2.414 -9.511 14.674 1.00 92.06 266 SER A CA 1
ATOM 2224 C C . SER A 1 266 ? 3.826 -8.961 14.895 1.00 92.06 266 SER A C 1
ATOM 2226 O O . SER A 1 266 ? 4.173 -8.601 16.019 1.00 92.06 266 SER A O 1
ATOM 2228 N N . LYS A 1 267 ? 4.635 -8.857 13.835 1.00 89.69 267 LYS A N 1
ATOM 2229 C CA . LYS A 1 267 ? 5.960 -8.226 13.869 1.00 89.69 267 LYS A CA 1
ATOM 2230 C C . LYS A 1 267 ? 5.850 -6.707 14.033 1.00 89.69 267 LYS A C 1
ATOM 2232 O O . LYS A 1 267 ? 6.584 -6.139 14.835 1.00 89.69 267 LYS A O 1
ATOM 2237 N N . ASN A 1 268 ? 4.893 -6.076 13.350 1.00 87.75 268 ASN A N 1
ATOM 2238 C CA . ASN A 1 268 ? 4.659 -4.631 13.428 1.00 87.75 268 ASN A CA 1
ATOM 2239 C C . ASN A 1 268 ? 4.072 -4.178 14.777 1.00 87.75 268 ASN A C 1
ATOM 2241 O O . ASN A 1 268 ? 4.471 -3.139 15.302 1.00 87.75 268 ASN A O 1
ATOM 2245 N N . TYR A 1 269 ? 3.131 -4.941 15.343 1.00 86.81 269 TYR A N 1
ATOM 2246 C CA . TYR A 1 269 ? 2.321 -4.501 16.491 1.00 86.81 269 TYR A CA 1
ATOM 2247 C C . TYR A 1 269 ? 2.483 -5.357 17.759 1.00 86.81 269 TYR A C 1
ATOM 2249 O O . TYR A 1 269 ? 1.938 -5.012 18.807 1.00 86.81 269 TYR A O 1
ATOM 2257 N N . GLY A 1 270 ? 3.242 -6.454 17.701 1.00 88.38 270 GLY A N 1
ATOM 2258 C CA . GLY A 1 270 ? 3.387 -7.415 18.796 1.00 88.38 270 GLY A CA 1
ATOM 2259 C C . GLY A 1 270 ? 2.299 -8.493 18.798 1.00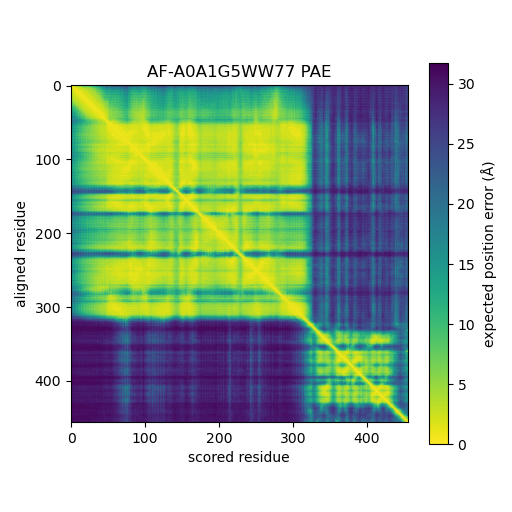 88.38 270 GLY A C 1
ATOM 2260 O O . GLY A 1 270 ? 1.372 -8.474 17.997 1.00 88.38 270 GLY A O 1
ATOM 2261 N N . LYS A 1 271 ? 2.403 -9.470 19.709 1.00 87.44 271 LYS A N 1
ATOM 2262 C CA . LYS A 1 271 ? 1.512 -10.652 19.743 1.00 87.44 271 LYS A CA 1
ATOM 2263 C C . LYS A 1 271 ? 0.042 -10.313 20.019 1.00 87.44 271 LYS A C 1
ATOM 2265 O O . LYS A 1 271 ? -0.839 -11.012 19.530 1.00 87.44 271 LYS A O 1
ATOM 2270 N N . ASP A 1 272 ? -0.210 -9.220 20.735 1.00 86.75 272 ASP A N 1
ATOM 2271 C CA . ASP A 1 272 ? -1.547 -8.784 21.148 1.00 86.75 272 ASP A CA 1
ATOM 2272 C C . ASP A 1 272 ? -2.195 -7.797 20.165 1.00 86.75 272 ASP A C 1
ATOM 2274 O O . ASP A 1 272 ? -3.140 -7.100 20.529 1.00 86.75 272 ASP A O 1
ATOM 2278 N N . TYR A 1 273 ? -1.720 -7.740 18.914 1.00 87.25 273 TYR A N 1
ATOM 2279 C CA . TYR A 1 273 ? -2.160 -6.778 17.891 1.00 87.25 273 TYR A CA 1
ATOM 2280 C C . TYR A 1 273 ? -3.673 -6.759 17.623 1.00 87.25 273 TYR A C 1
ATOM 2282 O O . TYR A 1 273 ? -4.189 -5.806 17.044 1.00 87.25 273 TYR A O 1
ATOM 2290 N N . LYS A 1 274 ? -4.398 -7.814 18.016 1.00 86.12 274 LYS A N 1
ATOM 2291 C CA . LYS A 1 274 ? -5.856 -7.880 17.874 1.00 86.12 274 LYS A CA 1
ATOM 2292 C C . LYS A 1 274 ? -6.588 -6.970 18.865 1.00 86.12 274 LYS A C 1
ATOM 2294 O O . LYS A 1 274 ? -7.680 -6.506 18.548 1.00 86.12 274 LYS A O 1
ATOM 2299 N N . ASN A 1 275 ? -5.994 -6.684 20.022 1.00 86.31 275 ASN A N 1
ATOM 2300 C CA . ASN A 1 275 ? -6.567 -5.781 21.018 1.00 86.31 275 ASN A CA 1
ATOM 2301 C C . ASN A 1 275 ? -6.452 -4.314 20.574 1.00 86.31 275 ASN A C 1
ATOM 2303 O O . ASN A 1 275 ? -5.574 -3.954 19.787 1.00 86.31 275 ASN A O 1
ATOM 2307 N N . ILE A 1 276 ? -7.316 -3.442 21.102 1.00 83.56 276 ILE A N 1
ATOM 2308 C CA . ILE A 1 276 ? -7.141 -1.992 20.940 1.00 83.56 276 ILE A CA 1
ATOM 2309 C C . ILE A 1 276 ? -5.810 -1.589 21.590 1.00 83.56 276 ILE A C 1
ATOM 2311 O O . ILE A 1 276 ? -5.521 -2.035 22.696 1.00 83.56 276 ILE A O 1
ATOM 2315 N N . PRO A 1 277 ? -4.991 -0.715 20.987 1.00 78.12 277 PRO A N 1
ATOM 2316 C CA . PRO A 1 277 ? -3.823 -0.185 21.680 1.00 78.12 277 PRO A CA 1
ATOM 2317 C C . PRO A 1 277 ? -4.233 0.641 22.912 1.00 78.12 277 PRO A C 1
ATOM 2319 O O . PRO A 1 277 ? -5.153 1.454 22.852 1.00 78.12 277 PRO A O 1
ATOM 2322 N N . ARG A 1 278 ? -3.496 0.510 24.027 1.00 76.50 278 ARG A N 1
ATOM 2323 C CA . ARG A 1 278 ? -3.717 1.326 25.246 1.00 76.50 278 ARG A CA 1
ATOM 2324 C C . ARG A 1 278 ? -3.662 2.835 24.977 1.00 76.50 278 ARG A C 1
ATOM 2326 O O . ARG A 1 278 ? -4.312 3.607 25.671 1.00 76.50 278 ARG A O 1
ATOM 2333 N N . ASN A 1 279 ? -2.892 3.237 23.967 1.00 71.94 279 ASN A N 1
ATOM 2334 C CA . ASN A 1 279 ? -2.763 4.616 23.521 1.00 71.94 279 ASN A CA 1
ATOM 2335 C C . ASN A 1 279 ? -3.230 4.727 22.068 1.00 71.94 279 ASN A C 1
ATOM 2337 O O . ASN A 1 279 ? -2.535 4.271 21.160 1.00 71.94 279 ASN A O 1
ATOM 2341 N N . VAL A 1 280 ? -4.372 5.376 21.849 1.00 70.31 280 VAL A N 1
ATOM 2342 C CA . VAL A 1 280 ? -4.857 5.733 20.510 1.00 70.31 280 VAL A CA 1
ATOM 2343 C C . VAL A 1 280 ? -4.452 7.177 20.229 1.00 70.31 280 VAL A C 1
ATOM 2345 O O . VAL A 1 280 ? -4.829 8.088 20.967 1.00 70.31 280 VAL A O 1
ATOM 2348 N N . LYS A 1 281 ? -3.670 7.403 19.172 1.00 65.25 281 LYS A N 1
ATOM 2349 C CA . LYS A 1 281 ? -3.403 8.754 18.664 1.00 65.25 281 LYS A CA 1
ATOM 2350 C C . LYS A 1 281 ? -4.388 9.043 17.543 1.00 65.25 281 LYS A C 1
ATOM 2352 O O . LYS A 1 281 ? -4.447 8.292 16.581 1.00 65.25 281 LYS A O 1
ATOM 2357 N N . LEU A 1 282 ? -5.143 10.127 17.676 1.00 65.56 282 LEU A N 1
ATOM 2358 C CA . LEU A 1 282 ? -6.022 10.592 16.610 1.00 65.56 282 LEU A CA 1
ATOM 2359 C C . LEU A 1 282 ? -5.223 11.433 15.615 1.00 65.56 282 LEU A C 1
ATOM 2361 O O . LEU A 1 282 ? -4.444 12.309 16.004 1.00 65.56 282 LEU A O 1
ATOM 2365 N N . HIS A 1 283 ? -5.440 11.167 14.336 1.00 68.50 283 HIS A N 1
ATOM 2366 C CA . HIS A 1 283 ? -4.891 11.950 13.243 1.00 68.50 283 HIS A CA 1
ATOM 2367 C C . HIS A 1 283 ? -5.614 13.309 13.169 1.00 68.50 283 HIS A C 1
ATOM 2369 O O . HIS A 1 283 ? -6.802 13.431 13.479 1.00 68.50 283 HIS A O 1
ATOM 2375 N N . ARG A 1 284 ? -4.886 14.372 12.797 1.00 73.19 284 ARG A N 1
ATOM 2376 C CA . ARG A 1 284 ? -5.436 15.747 12.749 1.00 73.19 284 ARG A CA 1
ATOM 2377 C C . ARG A 1 284 ? -6.325 16.008 11.524 1.00 73.19 284 ARG A C 1
ATOM 2379 O O . ARG A 1 284 ? -7.094 16.966 11.525 1.00 73.19 284 ARG A O 1
ATOM 2386 N N . ARG A 1 285 ? -6.264 15.152 10.496 1.00 83.75 285 ARG A N 1
ATOM 2387 C CA . ARG A 1 285 ? -6.980 15.331 9.218 1.00 83.75 285 ARG A CA 1
ATOM 2388 C C . ARG A 1 285 ? -8.483 15.520 9.448 1.00 83.75 285 ARG A C 1
ATOM 2390 O O . ARG A 1 285 ? -9.069 16.507 9.005 1.00 83.75 285 ARG A O 1
ATOM 2397 N N . VAL A 1 286 ? -9.093 14.628 10.228 1.00 84.81 286 VAL A N 1
ATOM 2398 C CA . VAL A 1 286 ? -10.535 14.665 10.516 1.00 84.81 286 VAL A CA 1
ATOM 2399 C C . VAL A 1 286 ? -10.942 15.907 11.315 1.00 84.81 286 VAL A C 1
ATOM 2401 O O . VAL A 1 286 ? -12.017 16.462 11.073 1.00 84.81 286 VAL A O 1
ATOM 2404 N N . SER A 1 287 ? -10.126 16.360 12.275 1.00 84.81 287 SER A N 1
ATOM 2405 C CA . SER A 1 287 ? -10.449 17.555 13.069 1.00 84.81 287 SER A CA 1
ATOM 2406 C C . SER A 1 287 ? -10.433 18.833 12.235 1.00 84.81 287 SER A C 1
ATOM 2408 O O . SER A 1 287 ? -11.287 19.696 12.442 1.00 84.81 287 SER A O 1
ATOM 2410 N N . ASP A 1 288 ? -9.516 18.927 11.275 1.00 86.75 288 ASP A N 1
ATOM 2411 C CA . ASP A 1 288 ? -9.370 20.107 10.421 1.00 86.75 288 ASP A CA 1
ATOM 2412 C C . ASP A 1 288 ? -10.507 20.179 9.395 1.00 86.75 288 ASP A C 1
ATOM 2414 O O . ASP A 1 288 ? -11.115 21.232 9.190 1.00 86.75 288 ASP A O 1
ATOM 2418 N N . LEU A 1 289 ? -10.872 19.037 8.805 1.00 90.44 289 LEU A N 1
ATOM 2419 C CA . LEU A 1 289 ? -11.988 18.946 7.864 1.00 90.44 289 LEU A CA 1
ATOM 2420 C C . LEU A 1 289 ? -13.331 19.307 8.503 1.00 90.44 289 LEU A C 1
ATOM 2422 O O . LEU A 1 289 ? -14.139 19.963 7.858 1.00 90.44 289 LEU A O 1
ATOM 2426 N N . LYS A 1 290 ? -13.581 18.951 9.771 1.00 87.56 290 LYS A N 1
ATOM 2427 C CA . LYS A 1 290 ? -14.843 19.296 10.461 1.00 87.56 290 LYS A CA 1
ATOM 2428 C C . LYS A 1 290 ? -15.147 20.798 10.484 1.00 87.56 290 LYS A C 1
ATOM 2430 O O . LYS A 1 290 ? -16.308 21.169 10.619 1.00 87.56 290 LYS A O 1
ATOM 2435 N N . GLN A 1 291 ? -14.128 21.648 10.364 1.00 86.94 291 GLN A N 1
ATOM 2436 C CA . GLN A 1 291 ? -14.265 23.107 10.405 1.00 86.94 291 GLN A CA 1
ATOM 2437 C C . GLN A 1 291 ? -14.477 23.729 9.016 1.00 86.94 291 GLN A C 1
ATOM 2439 O O . GLN A 1 291 ? -14.785 24.916 8.903 1.00 86.94 291 GLN A O 1
ATOM 2444 N N . LYS A 1 292 ? -14.302 22.955 7.939 1.00 87.25 292 LYS A N 1
ATOM 2445 C CA . LYS A 1 292 ? -14.389 23.451 6.563 1.00 87.25 292 LYS A CA 1
ATOM 2446 C C . LYS A 1 292 ? -15.851 23.531 6.103 1.00 87.25 292 LYS A C 1
ATOM 2448 O O . LYS A 1 292 ? -16.684 22.681 6.417 1.00 87.25 292 LYS A O 1
ATOM 2453 N N . LYS A 1 293 ? -16.168 24.557 5.308 1.00 87.50 293 LYS A N 1
ATOM 2454 C CA . LYS A 1 293 ? -17.472 24.678 4.634 1.00 87.50 293 LYS A CA 1
ATOM 2455 C C . LYS A 1 293 ? -17.551 23.685 3.469 1.00 87.50 293 LYS A C 1
ATOM 2457 O O . LYS A 1 293 ? -16.531 23.343 2.883 1.00 87.50 293 LYS A O 1
ATOM 2462 N N . ASN A 1 294 ? -18.761 23.244 3.121 1.00 89.56 294 ASN A N 1
ATOM 2463 C CA . ASN A 1 294 ? -19.047 22.385 1.958 1.00 89.56 294 ASN A CA 1
ATOM 2464 C C . ASN A 1 294 ? -18.373 20.998 1.947 1.00 89.56 294 ASN A C 1
ATOM 2466 O O . ASN A 1 294 ? -18.400 20.321 0.925 1.00 89.56 294 ASN A O 1
ATOM 2470 N N . VAL A 1 295 ? -17.834 20.526 3.074 1.00 93.44 295 VAL A N 1
ATOM 2471 C CA . VAL A 1 295 ? -17.094 19.250 3.171 1.00 93.44 295 VAL A CA 1
ATOM 2472 C C . VAL A 1 295 ? -17.881 18.063 2.627 1.00 93.44 295 VAL A C 1
ATOM 2474 O O . VAL A 1 295 ? -17.358 17.299 1.825 1.00 93.44 295 VAL A O 1
ATOM 2477 N N . ASN A 1 296 ? -19.157 17.939 2.999 1.00 93.25 296 ASN A N 1
ATOM 2478 C CA . ASN A 1 296 ? -20.010 16.851 2.515 1.00 93.25 296 ASN A CA 1
ATOM 2479 C C . ASN A 1 296 ? -20.256 16.932 1.000 1.00 93.25 296 ASN A C 1
ATOM 2481 O O . ASN A 1 296 ? -20.329 15.900 0.338 1.00 93.25 296 ASN A O 1
ATOM 2485 N N . MET A 1 297 ? -20.369 18.147 0.449 1.00 94.88 297 MET A N 1
ATOM 2486 C CA . MET A 1 297 ? -20.517 18.346 -0.994 1.00 94.88 297 MET A CA 1
ATOM 2487 C C . MET A 1 297 ? -19.229 17.957 -1.725 1.00 94.88 297 MET A C 1
ATOM 2489 O O . MET A 1 297 ? -19.282 17.247 -2.722 1.00 94.88 297 MET A O 1
ATOM 2493 N N . ASN A 1 298 ? -18.073 18.353 -1.188 1.00 95.69 298 ASN A N 1
ATOM 2494 C CA . ASN A 1 298 ? -16.773 17.989 -1.740 1.00 95.69 298 ASN A CA 1
ATOM 2495 C C . ASN A 1 298 ? -16.550 16.473 -1.709 1.00 95.69 298 ASN A C 1
ATOM 2497 O O . ASN A 1 298 ? -16.188 15.914 -2.737 1.00 95.69 298 ASN A O 1
ATOM 2501 N N . PHE A 1 299 ? -16.863 15.792 -0.599 1.00 96.75 299 PHE A N 1
ATOM 2502 C CA . PHE A 1 299 ? -16.832 14.326 -0.553 1.00 96.75 299 PHE A CA 1
ATOM 2503 C C . PHE A 1 299 ? -17.703 13.703 -1.642 1.00 96.75 299 PHE A C 1
ATOM 2505 O O . PHE A 1 299 ? -17.222 12.856 -2.385 1.00 96.75 299 PHE A O 1
ATOM 2512 N N . LYS A 1 300 ? -18.957 14.151 -1.785 1.00 96.56 300 LYS A N 1
ATOM 2513 C CA . LYS A 1 300 ? -19.865 13.637 -2.819 1.00 96.56 300 LYS A CA 1
ATOM 2514 C C . LYS A 1 300 ? -19.300 13.835 -4.230 1.00 96.56 300 LYS A C 1
ATOM 2516 O O . LYS A 1 300 ? -19.363 12.917 -5.041 1.00 96.56 300 LYS A O 1
ATOM 2521 N N . ASN A 1 301 ? -18.742 15.011 -4.510 1.00 96.56 301 ASN A N 1
ATOM 2522 C CA . ASN A 1 301 ? -18.165 15.331 -5.813 1.00 96.56 301 ASN A CA 1
ATOM 2523 C C . ASN A 1 301 ? -16.915 14.492 -6.106 1.00 96.56 301 ASN A C 1
ATOM 2525 O O . ASN A 1 301 ? -16.787 13.969 -7.208 1.00 96.56 301 ASN A O 1
ATOM 2529 N N . PHE A 1 302 ? -16.013 14.337 -5.133 1.00 97.50 302 PHE A N 1
ATOM 2530 C CA . PHE A 1 302 ? -14.808 13.526 -5.309 1.00 97.50 302 PHE A CA 1
ATOM 2531 C C . PHE A 1 302 ? -15.145 12.048 -5.477 1.00 97.50 302 PHE A C 1
ATOM 2533 O O . PHE A 1 302 ? -14.630 11.429 -6.398 1.00 97.50 302 PHE A O 1
ATOM 2540 N N . LEU A 1 303 ? -16.042 11.503 -4.649 1.00 97.62 303 LEU A N 1
ATOM 2541 C CA . LEU A 1 303 ? -16.474 10.108 -4.758 1.00 97.62 303 LEU A CA 1
ATOM 2542 C C . LEU A 1 303 ? -17.061 9.812 -6.136 1.00 97.62 303 LEU A C 1
ATOM 2544 O O . LEU A 1 303 ? -16.621 8.869 -6.777 1.00 97.62 303 LEU A O 1
ATOM 2548 N N . LYS A 1 304 ? -17.971 10.664 -6.626 1.00 97.19 304 LYS A N 1
ATOM 2549 C CA . LYS A 1 304 ? -18.546 10.513 -7.969 1.00 97.19 304 LYS A CA 1
ATOM 2550 C C . LYS A 1 304 ? -17.465 10.501 -9.057 1.00 97.19 304 LYS A C 1
ATOM 2552 O O . LYS A 1 304 ? -17.509 9.700 -9.978 1.00 97.19 304 LYS A O 1
ATOM 2557 N N . ARG A 1 305 ? -16.482 11.390 -8.941 1.00 96.75 305 ARG A N 1
ATOM 2558 C CA . ARG A 1 305 ? -15.405 11.514 -9.924 1.00 96.75 305 ARG A CA 1
ATOM 2559 C C . ARG A 1 305 ? -14.468 10.303 -9.917 1.00 96.75 305 ARG A C 1
ATOM 2561 O O . ARG A 1 305 ? -14.067 9.840 -10.975 1.00 96.75 305 ARG A O 1
ATOM 2568 N N . PHE A 1 306 ? -14.143 9.768 -8.740 1.00 96.69 306 PHE A N 1
ATOM 2569 C CA . PHE A 1 306 ? -13.368 8.529 -8.632 1.00 96.69 306 PHE A CA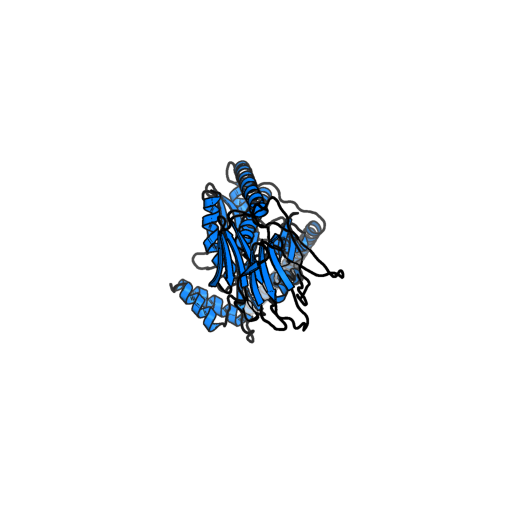 1
ATOM 2570 C C . PHE A 1 306 ? -14.168 7.295 -9.063 1.00 96.69 306 PHE A C 1
ATOM 2572 O O . PHE A 1 306 ? -13.574 6.381 -9.619 1.00 96.69 306 PHE A O 1
ATOM 2579 N N . GLU A 1 307 ? -15.483 7.257 -8.838 1.00 93.94 307 GLU A N 1
ATOM 2580 C CA . GLU A 1 307 ? -16.372 6.213 -9.369 1.00 93.94 307 GLU A CA 1
ATOM 2581 C C . GLU A 1 307 ? -16.303 6.184 -10.903 1.00 93.94 307 GLU A C 1
ATOM 2583 O O . GLU A 1 307 ? -15.939 5.158 -11.467 1.00 93.94 307 GLU A O 1
ATOM 2588 N N . GLU A 1 308 ? -16.496 7.333 -11.565 1.00 93.62 308 GLU A N 1
ATOM 2589 C CA . GLU A 1 308 ? -16.380 7.468 -13.027 1.00 93.62 308 GLU A CA 1
ATOM 2590 C C . GLU A 1 308 ? -15.004 7.004 -13.548 1.00 93.62 308 GLU A C 1
ATOM 2592 O O . GLU A 1 308 ? -14.930 6.214 -14.491 1.00 93.62 308 GLU A O 1
ATOM 2597 N N . VAL A 1 309 ? -13.911 7.438 -12.907 1.00 92.25 309 VAL A N 1
ATOM 2598 C CA . VAL A 1 309 ? -12.541 7.049 -13.290 1.00 92.25 309 VAL A CA 1
ATOM 2599 C C . VAL A 1 309 ? -12.292 5.554 -13.089 1.00 92.25 309 VAL A C 1
ATOM 2601 O O . VAL A 1 309 ? -11.721 4.902 -13.962 1.00 92.25 309 VAL A O 1
ATOM 2604 N N . ASN A 1 310 ? -12.699 4.988 -11.952 1.00 88.81 310 ASN A N 1
ATOM 2605 C CA . ASN A 1 310 ? -12.477 3.574 -11.646 1.00 88.81 310 ASN A CA 1
ATOM 2606 C C . ASN A 1 310 ? -13.334 2.647 -12.515 1.00 88.81 310 ASN A C 1
ATOM 2608 O O . ASN A 1 310 ? -12.870 1.562 -12.884 1.00 88.81 310 ASN A O 1
ATOM 2612 N N . ASP A 1 311 ? -14.541 3.070 -12.883 1.00 83.38 311 ASP A N 1
ATOM 2613 C CA . ASP A 1 311 ? -15.397 2.363 -13.833 1.00 83.38 311 ASP A CA 1
ATOM 2614 C C . ASP A 1 311 ? -14.806 2.407 -15.246 1.00 83.38 311 ASP A C 1
ATOM 2616 O O . ASP A 1 311 ? -14.732 1.375 -15.921 1.00 83.38 311 ASP A O 1
ATOM 2620 N N . GLU A 1 312 ? -14.299 3.565 -15.680 1.00 80.69 312 GLU A N 1
ATOM 2621 C CA . GLU A 1 312 ? -13.581 3.697 -16.949 1.00 80.69 312 GLU A CA 1
ATOM 2622 C C . GLU A 1 312 ? -12.347 2.786 -16.974 1.00 80.69 312 GLU A C 1
ATOM 2624 O O . GLU A 1 312 ? -12.153 2.032 -17.932 1.00 80.69 312 GLU A O 1
ATOM 2629 N N . PHE A 1 313 ? -11.551 2.783 -15.904 1.00 71.00 313 PHE A N 1
ATOM 2630 C CA . PHE A 1 313 ? -10.397 1.902 -15.765 1.00 71.00 313 PHE A CA 1
ATOM 2631 C C . PHE A 1 313 ? -10.806 0.433 -15.832 1.00 71.00 313 PHE A C 1
ATOM 2633 O O . PHE A 1 313 ? -10.219 -0.325 -16.598 1.00 71.00 313 PHE A O 1
ATOM 2640 N N . SER A 1 314 ? -11.838 0.034 -15.087 1.00 60.38 314 SER A N 1
ATOM 2641 C CA . SER A 1 314 ? -12.362 -1.334 -15.090 1.00 60.38 314 SER A CA 1
ATOM 2642 C C . SER A 1 314 ? -12.838 -1.740 -16.478 1.00 60.38 314 SER A C 1
ATOM 2644 O O . SER A 1 314 ? -12.525 -2.840 -16.928 1.00 60.38 314 SER A O 1
ATOM 2646 N N . SER A 1 315 ? -13.515 -0.842 -17.198 1.00 52.94 315 SER A N 1
ATOM 2647 C CA . SER A 1 315 ? -13.937 -1.077 -18.577 1.00 52.94 315 SER A CA 1
ATOM 2648 C C . SER A 1 315 ? -12.734 -1.265 -19.507 1.00 52.94 315 SER A C 1
ATOM 2650 O O . SER A 1 315 ? -12.680 -2.259 -20.222 1.00 52.94 315 SER A O 1
ATOM 2652 N N . LYS A 1 316 ? -11.707 -0.408 -19.444 1.00 46.94 316 LYS A N 1
ATOM 2653 C CA . LYS A 1 316 ? -10.492 -0.509 -20.275 1.00 46.94 316 LYS A CA 1
ATOM 2654 C C . LYS A 1 316 ? -9.629 -1.711 -19.917 1.00 46.94 316 LYS A C 1
ATOM 2656 O O . LYS A 1 316 ? -9.074 -2.356 -20.798 1.00 46.94 316 LYS A O 1
ATOM 2661 N N . ILE A 1 317 ? -9.548 -2.043 -18.636 1.00 40.19 317 ILE A N 1
ATOM 2662 C CA . ILE A 1 317 ? -8.829 -3.209 -18.137 1.00 40.19 317 ILE A CA 1
ATOM 2663 C C . ILE A 1 317 ? -9.553 -4.493 -18.529 1.00 40.19 317 ILE A C 1
ATOM 2665 O O . ILE A 1 317 ? -8.897 -5.457 -18.898 1.00 40.19 317 ILE A O 1
ATOM 2669 N N . LEU A 1 318 ? -10.887 -4.526 -18.520 1.00 32.06 318 LEU A N 1
ATOM 2670 C CA . LEU A 1 318 ? -11.647 -5.628 -19.117 1.00 32.06 318 LEU A CA 1
ATOM 2671 C C . LEU A 1 318 ? -11.319 -5.795 -20.612 1.00 32.06 318 LEU A C 1
ATOM 2673 O O . LEU A 1 318 ? -11.350 -6.917 -21.104 1.00 32.06 318 LEU A O 1
ATOM 2677 N N . HIS A 1 319 ? -10.928 -4.721 -21.309 1.00 30.48 319 HIS A N 1
ATOM 2678 C CA . HIS A 1 319 ? -10.409 -4.803 -22.678 1.00 30.48 319 HIS A CA 1
ATOM 2679 C C . HIS A 1 319 ? -8.922 -5.217 -22.748 1.00 30.48 319 HIS A C 1
ATOM 2681 O O . HIS A 1 319 ? -8.525 -5.797 -23.753 1.00 30.48 319 HIS A O 1
ATOM 2687 N N . SER A 1 320 ? -8.108 -4.973 -21.707 1.00 31.55 320 SER A N 1
ATOM 2688 C CA . SER A 1 320 ? -6.663 -5.282 -21.664 1.00 31.55 320 SER A CA 1
ATOM 2689 C C . SER A 1 320 ? -6.282 -6.572 -20.911 1.00 31.55 320 SER A C 1
ATOM 2691 O O . SER A 1 320 ? -5.120 -6.967 -20.934 1.00 31.55 320 SER A O 1
ATOM 2693 N N . LYS A 1 321 ? -7.228 -7.241 -20.233 1.00 30.56 321 LYS A N 1
ATOM 2694 C CA . LYS A 1 321 ? -7.041 -8.458 -19.408 1.00 30.56 321 LYS A CA 1
ATOM 2695 C C . LYS A 1 321 ? -7.066 -9.783 -20.183 1.00 30.56 321 LYS A C 1
ATOM 2697 O O . LYS A 1 321 ? -7.254 -10.839 -19.584 1.00 30.56 321 LYS A O 1
ATOM 2702 N N . ASN A 1 322 ? -6.840 -9.770 -21.492 1.00 33.06 322 ASN A N 1
ATOM 2703 C CA . ASN A 1 322 ? -6.742 -11.003 -22.278 1.00 33.06 322 ASN A CA 1
ATOM 2704 C C . ASN A 1 322 ? -5.342 -11.633 -22.127 1.00 33.06 322 ASN A C 1
ATOM 2706 O O . ASN A 1 322 ? -4.545 -11.635 -23.062 1.00 33.06 322 ASN A O 1
ATOM 2710 N N . VAL A 1 323 ? -5.026 -12.131 -20.925 1.00 30.36 323 VAL A N 1
ATOM 2711 C CA . VAL A 1 323 ? -3.812 -12.913 -20.624 1.00 30.36 323 VAL A CA 1
ATOM 2712 C C . VAL A 1 323 ? -4.218 -14.354 -20.286 1.00 30.36 323 VAL A C 1
ATOM 2714 O O . VAL A 1 323 ? -5.148 -14.576 -19.512 1.00 30.36 323 VAL A O 1
ATOM 2717 N N . VAL A 1 324 ? -3.525 -15.334 -20.877 1.00 32.47 324 VAL A N 1
ATOM 2718 C CA . VAL A 1 324 ? -3.835 -16.779 -20.846 1.00 32.47 324 VAL A CA 1
ATOM 2719 C C . VAL A 1 324 ? -2.775 -17.552 -20.045 1.00 32.47 324 VAL A C 1
ATOM 2721 O O . VAL A 1 324 ? -1.583 -17.339 -20.245 1.00 32.47 324 VAL A O 1
ATOM 2724 N N . TYR A 1 325 ? -3.207 -18.503 -19.201 1.00 30.88 325 TYR A N 1
ATOM 2725 C CA . TYR A 1 325 ? -2.363 -19.489 -18.497 1.00 30.88 325 TYR A CA 1
ATOM 2726 C C . TYR A 1 325 ? -3.017 -20.889 -18.505 1.00 30.88 325 TYR A C 1
ATOM 2728 O O . TYR A 1 325 ? -4.242 -20.990 -18.498 1.00 30.88 325 TYR A O 1
ATOM 2736 N N . PHE A 1 326 ? -2.219 -21.969 -18.473 1.00 33.47 326 PHE A N 1
ATOM 2737 C CA . PHE A 1 326 ? -2.687 -23.365 -18.598 1.00 33.47 326 PHE A CA 1
ATOM 2738 C C . PHE A 1 326 ? -2.262 -24.261 -17.416 1.00 33.47 326 PHE A C 1
ATOM 2740 O O . PHE A 1 326 ? -1.133 -24.157 -16.932 1.00 33.47 326 PHE A O 1
ATOM 2747 N N . SER A 1 327 ? -3.128 -25.201 -17.000 1.00 27.50 327 SER A N 1
ATOM 2748 C CA . SER A 1 327 ? -2.779 -26.323 -16.107 1.00 27.50 327 SER A CA 1
ATOM 2749 C C . SER A 1 327 ? -3.595 -27.603 -16.400 1.00 27.50 327 SER A C 1
ATOM 2751 O O . SER A 1 327 ? -4.623 -27.576 -17.072 1.00 27.50 327 SER A O 1
ATOM 2753 N N . LYS A 1 328 ? -3.065 -28.744 -15.941 1.00 29.25 328 LYS A N 1
ATOM 2754 C CA . LYS A 1 328 ? -3.383 -30.137 -16.319 1.00 29.25 328 LYS A CA 1
ATOM 2755 C C . LYS A 1 328 ? -4.626 -30.706 -15.615 1.00 29.25 328 LYS A C 1
ATOM 2757 O O . LYS A 1 328 ? -4.726 -30.586 -14.399 1.00 29.25 328 LYS A O 1
ATOM 2762 N N . ASN A 1 329 ? -5.443 -31.498 -16.327 1.00 27.88 329 ASN A N 1
ATOM 2763 C CA . ASN A 1 329 ? -5.986 -32.749 -15.772 1.00 27.88 329 ASN A CA 1
ATOM 2764 C C . ASN A 1 329 ? -6.430 -33.784 -16.836 1.00 27.88 329 ASN A C 1
ATOM 2766 O O . ASN A 1 329 ? -7.247 -33.512 -17.704 1.00 27.88 329 ASN A O 1
ATOM 2770 N N . GLN A 1 330 ? -5.832 -34.971 -16.701 1.00 32.12 330 GLN A N 1
ATOM 2771 C CA . GLN A 1 330 ? -6.163 -36.341 -17.139 1.00 32.12 330 GLN A CA 1
ATOM 2772 C C . GLN A 1 330 ? -6.673 -36.722 -18.541 1.00 32.12 330 GLN A C 1
ATOM 2774 O O . GLN A 1 330 ? -6.500 -37.896 -18.866 1.00 32.12 330 GLN A O 1
ATOM 2779 N N . ASP A 1 331 ? -7.131 -35.830 -19.414 1.00 32.66 331 ASP A N 1
ATOM 2780 C CA . ASP A 1 331 ? -7.493 -36.226 -20.785 1.00 32.66 331 ASP A CA 1
ATOM 2781 C C . ASP A 1 331 ? -6.496 -35.710 -21.827 1.00 32.66 331 ASP A C 1
ATOM 2783 O O . ASP A 1 331 ? -6.024 -34.577 -21.785 1.00 32.66 331 ASP A O 1
ATOM 2787 N N . ARG A 1 332 ? -6.111 -36.598 -22.753 1.00 37.84 332 ARG A N 1
ATOM 2788 C CA . ARG A 1 332 ? -4.936 -36.469 -23.638 1.00 37.84 332 ARG A CA 1
ATOM 2789 C C . ARG A 1 332 ? -4.996 -35.329 -24.665 1.00 37.84 332 ARG A C 1
ATOM 2791 O O . ARG A 1 332 ? -4.047 -35.209 -25.431 1.00 37.84 332 ARG A O 1
ATOM 2798 N N . TYR A 1 333 ? -6.032 -34.492 -24.700 1.00 41.56 333 TYR A N 1
ATOM 2799 C CA . TYR A 1 333 ? -6.147 -33.391 -25.661 1.00 41.56 333 TYR A CA 1
ATOM 2800 C C . TYR A 1 333 ? -6.885 -32.199 -25.051 1.00 41.56 333 TYR A C 1
ATOM 2802 O O . TYR A 1 333 ? -8.053 -32.315 -24.691 1.00 41.56 333 TYR A O 1
ATOM 2810 N N . LEU A 1 334 ? -6.216 -31.046 -24.980 1.00 39.03 334 LEU A N 1
ATOM 2811 C CA . LEU A 1 334 ? -6.835 -29.768 -24.639 1.00 39.03 334 LEU A CA 1
ATOM 2812 C C . LEU A 1 334 ? -6.679 -28.832 -25.843 1.00 39.03 334 LEU A C 1
ATOM 2814 O O . LEU A 1 334 ? -5.634 -28.215 -26.024 1.00 39.03 334 LEU A O 1
ATOM 2818 N N . ASN A 1 335 ? -7.707 -28.763 -26.689 1.00 41.66 335 ASN A N 1
ATOM 2819 C CA . ASN A 1 335 ? -7.784 -27.761 -27.751 1.00 41.66 335 ASN A CA 1
ATOM 2820 C C . ASN A 1 335 ? -8.449 -26.510 -27.177 1.00 41.66 335 ASN A C 1
ATOM 2822 O O . ASN A 1 335 ? -9.646 -26.526 -26.890 1.00 41.66 335 ASN A O 1
ATOM 2826 N N . ILE A 1 336 ? -7.678 -25.438 -27.007 1.00 43.19 336 ILE A N 1
ATOM 2827 C CA . ILE A 1 336 ? -8.202 -24.121 -26.642 1.00 43.19 336 ILE A CA 1
ATOM 2828 C C . ILE A 1 336 ? -8.085 -23.231 -27.874 1.00 43.19 336 ILE A C 1
ATOM 2830 O O . ILE A 1 336 ? -6.993 -22.813 -28.244 1.00 43.19 336 ILE A O 1
ATOM 2834 N N . ASN A 1 337 ? -9.225 -22.958 -28.505 1.00 44.56 337 ASN A N 1
ATOM 2835 C CA . ASN A 1 337 ? -9.327 -21.984 -29.584 1.00 44.56 337 ASN A CA 1
ATOM 2836 C C . ASN A 1 337 ? -9.701 -20.641 -28.954 1.00 44.56 337 ASN A C 1
ATOM 2838 O O . ASN A 1 337 ? -10.807 -20.500 -28.432 1.00 44.56 337 ASN A O 1
ATOM 2842 N N . GLN A 1 338 ? -8.774 -19.685 -28.961 1.00 47.62 338 GLN A N 1
ATOM 2843 C CA . GLN A 1 338 ? -9.020 -18.322 -28.500 1.00 47.62 338 GLN A CA 1
ATOM 2844 C C . GLN A 1 338 ? -8.458 -17.301 -29.479 1.00 47.62 338 GLN A C 1
ATOM 2846 O O . GLN A 1 338 ? -7.484 -17.543 -30.189 1.00 47.62 338 GLN A O 1
ATOM 2851 N N . GLU A 1 339 ? -9.101 -16.147 -29.488 1.00 48.31 339 GLU A N 1
ATOM 2852 C CA . GLU A 1 339 ? -8.849 -15.057 -30.407 1.00 48.31 339 GLU A CA 1
ATOM 2853 C C . GLU A 1 339 ? -8.006 -13.953 -29.764 1.00 48.31 339 GLU A C 1
ATOM 2855 O O . GLU A 1 339 ? -8.220 -13.584 -28.609 1.00 48.31 339 GLU A O 1
ATOM 2860 N N . ILE A 1 340 ? -7.053 -13.402 -30.522 1.00 53.06 340 ILE A N 1
ATOM 2861 C CA . ILE A 1 340 ? -6.145 -12.354 -30.041 1.00 53.06 340 ILE A CA 1
ATOM 2862 C C . ILE A 1 340 ? -6.614 -10.998 -30.587 1.00 53.06 340 ILE A C 1
ATOM 2864 O O . ILE A 1 340 ? -6.626 -10.821 -31.809 1.00 53.06 340 ILE A O 1
ATOM 2868 N N . PRO A 1 341 ? -6.956 -10.010 -29.736 1.00 49.12 341 PRO A N 1
ATOM 2869 C CA . PRO A 1 341 ? -7.435 -8.723 -30.223 1.00 49.12 341 PRO A CA 1
ATOM 2870 C C . PRO A 1 341 ? -6.319 -7.886 -30.863 1.00 49.12 341 PRO A C 1
ATOM 2872 O O . PRO A 1 341 ? -5.134 -8.028 -30.554 1.00 49.12 341 PRO A O 1
ATOM 2875 N N . LYS A 1 342 ? -6.700 -6.950 -31.739 1.00 51.00 342 LYS A N 1
ATOM 2876 C CA . LYS A 1 342 ? -5.769 -6.008 -32.381 1.00 51.00 342 LYS A CA 1
ATOM 2877 C C . LYS A 1 342 ? -5.023 -5.156 -31.346 1.00 51.00 342 LYS A C 1
ATOM 2879 O O . LYS A 1 342 ? -5.606 -4.733 -30.353 1.00 51.00 342 LYS A O 1
ATOM 2884 N N . ASN A 1 343 ? -3.744 -4.880 -31.602 1.00 55.25 343 ASN A N 1
ATOM 2885 C CA . ASN A 1 343 ? -2.841 -4.078 -30.762 1.00 55.25 343 ASN A CA 1
ATOM 2886 C C . ASN A 1 343 ? -2.542 -4.689 -29.381 1.00 55.25 343 ASN A C 1
ATOM 2888 O O . ASN A 1 343 ? -2.459 -3.967 -28.392 1.00 55.25 343 ASN A O 1
ATOM 2892 N N . HIS A 1 344 ? -2.365 -6.010 -29.322 1.00 57.69 344 HIS A N 1
ATOM 2893 C CA . HIS A 1 344 ? -2.065 -6.747 -28.092 1.00 57.69 344 HIS A CA 1
ATOM 2894 C C . HIS A 1 344 ? -0.674 -7.381 -28.109 1.00 57.69 344 HIS A C 1
ATOM 2896 O O . HIS A 1 344 ? -0.105 -7.658 -29.168 1.00 57.69 344 HIS A O 1
ATOM 2902 N N . VAL A 1 345 ? -0.151 -7.632 -26.908 1.00 56.50 345 VAL A N 1
ATOM 2903 C CA . VAL A 1 345 ? 1.121 -8.314 -26.667 1.00 56.50 345 VAL A CA 1
ATOM 2904 C C . VAL A 1 345 ? 0.877 -9.504 -25.744 1.00 56.50 345 VAL A C 1
ATOM 2906 O O . VAL A 1 345 ? 0.247 -9.360 -24.701 1.00 56.50 345 VAL A O 1
ATOM 2909 N N . ILE A 1 346 ? 1.386 -10.672 -26.126 1.00 59.06 346 ILE A N 1
ATOM 2910 C CA . ILE A 1 346 ? 1.345 -11.913 -25.352 1.00 59.06 346 ILE A CA 1
ATOM 2911 C C . ILE A 1 346 ? 2.779 -12.306 -25.014 1.00 59.06 346 ILE A C 1
ATOM 2913 O O . ILE A 1 346 ? 3.635 -12.328 -25.896 1.00 59.06 346 ILE A O 1
ATOM 2917 N N . LYS A 1 347 ? 3.039 -12.636 -23.747 1.00 54.31 347 LYS A N 1
ATOM 2918 C CA . LYS A 1 347 ? 4.350 -13.091 -23.274 1.00 54.31 347 LYS A CA 1
ATOM 2919 C C . LYS A 1 347 ? 4.280 -14.545 -22.825 1.00 54.31 347 LYS A C 1
ATOM 2921 O O . LYS A 1 347 ? 3.374 -14.926 -22.091 1.00 54.31 347 LYS A O 1
ATOM 2926 N N . PHE A 1 348 ? 5.260 -15.333 -23.244 1.00 58.75 348 PHE A N 1
ATOM 2927 C CA . PHE A 1 348 ? 5.413 -16.739 -22.894 1.00 58.75 348 PHE A CA 1
ATOM 2928 C C . PHE A 1 348 ? 6.701 -16.929 -22.095 1.00 58.75 348 PHE A C 1
ATOM 2930 O O . PHE A 1 348 ? 7.738 -16.362 -22.442 1.00 58.75 348 PHE A O 1
ATOM 2937 N N . ASN A 1 349 ? 6.637 -17.754 -21.050 1.00 50.97 349 ASN A N 1
ATOM 2938 C CA . ASN A 1 349 ? 7.790 -18.117 -20.232 1.00 50.97 349 ASN A CA 1
ATOM 2939 C C . ASN A 1 349 ? 7.906 -19.645 -20.167 1.00 50.97 349 ASN A C 1
ATOM 2941 O O . ASN A 1 349 ? 6.977 -20.328 -19.726 1.00 50.97 349 ASN A O 1
ATOM 2945 N N . PHE A 1 350 ? 9.031 -20.186 -20.631 1.00 51.41 350 PHE A N 1
ATOM 2946 C CA . PHE A 1 350 ? 9.262 -21.628 -20.717 1.00 51.41 350 PHE A CA 1
ATOM 2947 C C . PHE A 1 350 ? 10.180 -22.074 -19.579 1.00 51.41 350 PHE A C 1
ATOM 2949 O O . PHE A 1 350 ? 11.360 -21.732 -19.555 1.00 51.41 350 PHE A O 1
ATOM 2956 N N . ASN A 1 351 ? 9.651 -22.854 -18.630 1.00 46.50 351 ASN A N 1
ATOM 2957 C CA . ASN A 1 351 ? 10.433 -23.303 -17.480 1.00 46.50 351 ASN A CA 1
ATOM 2958 C C . ASN A 1 351 ? 11.054 -24.696 -17.687 1.00 46.50 351 ASN A C 1
ATOM 2960 O O . ASN A 1 351 ? 10.485 -25.593 -18.308 1.00 46.50 351 ASN A O 1
ATOM 2964 N N . ARG A 1 352 ? 12.245 -24.869 -17.118 1.00 48.31 352 ARG A N 1
ATOM 2965 C CA . ARG A 1 352 ? 13.120 -26.035 -17.224 1.00 48.31 352 ARG A CA 1
ATOM 2966 C C . ARG A 1 352 ? 12.654 -27.139 -16.272 1.00 48.31 352 ARG A C 1
ATOM 2968 O O . ARG A 1 352 ? 13.102 -27.174 -15.129 1.00 48.31 352 ARG A O 1
ATOM 2975 N N . GLN A 1 353 ? 11.826 -28.083 -16.722 1.00 44.28 353 GLN A N 1
ATOM 2976 C CA . GLN A 1 353 ? 11.740 -29.389 -16.056 1.00 44.28 353 GLN A CA 1
ATOM 2977 C C . GLN A 1 353 ? 11.846 -30.554 -17.038 1.00 44.28 353 GLN A C 1
ATOM 2979 O O . GLN A 1 353 ? 11.311 -30.553 -18.139 1.00 44.28 353 GLN A O 1
ATOM 2984 N N . SER A 1 354 ? 12.654 -31.526 -16.625 1.00 41.16 354 SER A N 1
ATOM 2985 C CA . SER A 1 354 ? 13.141 -32.659 -17.394 1.00 41.16 354 SER A CA 1
ATOM 2986 C C . SER A 1 354 ? 12.041 -33.682 -17.671 1.00 41.16 354 SER A C 1
ATOM 2988 O O . SER A 1 354 ? 11.850 -34.609 -16.883 1.00 41.16 354 SER A O 1
ATOM 2990 N N . SER A 1 355 ? 11.373 -33.593 -18.814 1.00 40.91 355 SER A N 1
ATOM 2991 C CA . SER A 1 355 ? 10.611 -34.722 -19.345 1.00 40.91 355 SER A CA 1
ATOM 2992 C C . SER A 1 355 ? 11.143 -35.082 -20.735 1.00 40.91 355 SER A C 1
ATOM 2994 O O . SER A 1 355 ? 11.270 -34.260 -21.637 1.00 40.91 355 SER A O 1
ATOM 2996 N N . LYS A 1 356 ? 11.553 -36.346 -20.898 1.00 40.50 356 LYS A N 1
ATOM 2997 C CA . LYS A 1 356 ? 12.226 -36.855 -22.110 1.00 40.50 356 LYS A CA 1
ATOM 2998 C C . LYS A 1 356 ? 11.299 -36.970 -23.336 1.00 40.50 356 LYS A C 1
ATOM 3000 O O . LYS A 1 356 ? 11.755 -37.435 -24.372 1.00 40.50 356 LYS A O 1
ATOM 3005 N N . ASN A 1 357 ? 10.029 -36.566 -23.222 1.00 44.91 357 ASN A N 1
ATOM 3006 C CA . ASN A 1 357 ? 8.969 -36.845 -24.197 1.00 44.91 357 ASN A CA 1
ATOM 3007 C C . ASN A 1 357 ? 8.054 -35.641 -24.504 1.00 44.91 357 ASN A C 1
ATOM 3009 O O . ASN A 1 357 ? 6.904 -35.845 -24.890 1.00 44.91 357 ASN A O 1
ATOM 3013 N N . CYS A 1 358 ? 8.510 -34.397 -24.352 1.00 44.69 358 CYS A N 1
ATOM 3014 C CA . CYS A 1 358 ? 7.700 -33.266 -24.810 1.00 44.69 358 CYS A CA 1
ATOM 3015 C C . CYS A 1 358 ? 7.735 -33.148 -26.353 1.00 44.69 358 CYS A C 1
ATOM 3017 O O . CYS A 1 358 ? 8.786 -33.265 -26.983 1.00 44.69 358 CYS A O 1
ATOM 3019 N N . ARG A 1 359 ? 6.554 -32.988 -26.965 1.00 53.75 359 ARG A N 1
ATOM 3020 C CA . ARG A 1 359 ? 6.323 -32.564 -28.358 1.00 53.75 359 ARG A CA 1
ATOM 3021 C C . ARG A 1 359 ? 5.033 -31.743 -28.351 1.00 53.75 359 ARG A C 1
ATOM 3023 O O . ARG A 1 359 ? 3.953 -32.325 -28.357 1.00 53.75 359 ARG A O 1
ATOM 3030 N N . GLY A 1 360 ? 5.204 -30.434 -28.188 1.00 55.69 360 GLY A N 1
ATOM 3031 C CA . GLY A 1 360 ? 4.157 -29.434 -27.999 1.00 55.69 360 GLY A CA 1
ATOM 3032 C C . GLY A 1 360 ? 4.429 -28.155 -28.819 1.00 55.69 360 GLY A C 1
ATOM 3033 O O . GLY A 1 360 ? 5.604 -27.798 -28.953 1.00 55.69 360 GLY A O 1
ATOM 3034 N N . TYR A 1 361 ? 3.407 -27.454 -29.318 1.00 62.69 361 TYR A N 1
ATOM 3035 C CA . TYR A 1 361 ? 3.400 -26.174 -30.011 1.00 62.69 361 TYR A CA 1
ATOM 3036 C C . TYR A 1 361 ? 2.195 -25.296 -29.608 1.00 62.69 361 TYR A C 1
ATOM 3038 O O . TYR A 1 361 ? 1.193 -25.693 -29.022 1.00 62.69 361 TYR A O 1
ATOM 3046 N N . ILE A 1 362 ? 2.327 -24.011 -29.893 1.00 66.81 362 ILE A N 1
ATOM 3047 C CA . ILE A 1 362 ? 1.262 -23.019 -29.822 1.00 66.81 362 ILE A CA 1
ATOM 3048 C C . ILE A 1 362 ? 0.973 -22.621 -31.260 1.00 66.81 362 ILE A C 1
ATOM 3050 O O . ILE A 1 362 ? 1.892 -22.219 -31.970 1.00 66.81 362 ILE A O 1
ATOM 3054 N N . GLN A 1 363 ? -0.283 -22.743 -31.685 1.00 67.56 363 GLN A N 1
ATOM 3055 C CA . GLN A 1 363 ? -0.742 -22.333 -33.009 1.00 67.56 363 GLN A CA 1
ATOM 3056 C C . GLN A 1 363 ? -1.379 -20.942 -32.941 1.00 67.56 363 GLN A C 1
ATOM 3058 O O . GLN A 1 363 ? -2.269 -20.699 -32.131 1.00 67.56 363 GLN A O 1
ATOM 3063 N N . ILE A 1 364 ? -0.955 -20.044 -33.827 1.00 65.56 364 ILE A N 1
ATOM 3064 C CA . ILE A 1 364 ? -1.472 -18.682 -33.962 1.00 65.56 364 ILE A CA 1
ATOM 3065 C C . ILE A 1 364 ? -1.840 -18.449 -35.435 1.00 65.56 364 ILE A C 1
ATOM 3067 O O . ILE A 1 364 ? -0.962 -18.221 -36.267 1.00 65.56 364 ILE A O 1
ATOM 3071 N N . GLY A 1 365 ? -3.129 -18.504 -35.775 1.00 57.41 365 GLY A N 1
ATOM 3072 C CA . GLY A 1 365 ? -3.623 -18.294 -37.142 1.00 57.41 365 GLY A CA 1
ATOM 3073 C C . GLY A 1 365 ? -5.082 -18.714 -37.331 1.00 57.41 365 GLY A C 1
ATOM 3074 O O . GLY A 1 365 ? -5.731 -19.130 -36.374 1.00 57.41 365 GLY A O 1
ATOM 3075 N N . THR A 1 366 ? -5.603 -18.611 -38.560 1.00 51.47 366 THR A N 1
ATOM 3076 C CA . THR A 1 366 ? -7.007 -18.962 -38.870 1.00 51.47 366 THR A CA 1
ATOM 3077 C C . THR A 1 366 ? -7.263 -20.459 -38.864 1.00 51.47 366 THR A C 1
ATOM 3079 O O . THR A 1 366 ? -8.351 -20.909 -38.521 1.00 51.47 366 THR A O 1
ATOM 3082 N N . ASP A 1 367 ? -6.284 -21.234 -39.317 1.00 57.97 367 ASP A N 1
ATOM 3083 C CA . ASP A 1 367 ? -6.408 -22.670 -39.505 1.00 57.97 367 ASP A CA 1
ATOM 3084 C C . ASP A 1 367 ? -5.024 -23.322 -39.571 1.00 57.97 367 ASP A C 1
ATOM 3086 O O . ASP A 1 367 ? -3.998 -22.648 -39.698 1.00 57.97 367 ASP A O 1
ATOM 3090 N N . TRP A 1 368 ? -4.998 -24.653 -39.516 1.00 60.16 368 TRP A N 1
ATOM 3091 C CA . TRP A 1 368 ? -3.771 -25.451 -39.577 1.00 60.16 368 TRP A CA 1
ATOM 3092 C C . TRP A 1 368 ? -2.853 -25.091 -40.752 1.00 60.16 368 TRP A C 1
ATOM 3094 O O . TRP A 1 368 ? -1.634 -25.162 -40.647 1.00 60.16 368 TRP A O 1
ATOM 3104 N N . ASN A 1 369 ? -3.424 -24.735 -41.898 1.00 62.94 369 ASN A N 1
ATOM 3105 C CA . ASN A 1 369 ? -2.702 -24.443 -43.127 1.00 62.94 369 ASN A CA 1
ATOM 3106 C C . ASN A 1 369 ? -2.237 -22.986 -43.224 1.00 62.94 369 ASN A C 1
ATOM 3108 O O . ASN A 1 369 ? -1.397 -22.715 -44.081 1.00 62.94 369 ASN A O 1
ATOM 3112 N N . ASN A 1 370 ? -2.739 -22.094 -42.368 1.00 57.53 370 ASN A N 1
ATOM 3113 C CA . ASN A 1 370 ? -2.448 -20.661 -42.335 1.00 57.53 370 ASN A CA 1
ATOM 3114 C C . ASN A 1 370 ? -2.197 -20.192 -40.892 1.00 57.53 370 ASN A C 1
ATOM 3116 O O . ASN A 1 370 ? -3.007 -19.471 -40.309 1.00 57.53 370 ASN A O 1
ATOM 3120 N N . SER A 1 371 ? -1.090 -20.644 -40.295 1.00 64.69 371 SER A N 1
ATOM 3121 C CA . SER A 1 371 ? -0.735 -20.340 -38.903 1.00 64.69 371 SER A CA 1
ATOM 3122 C C . SER A 1 371 ? 0.767 -20.222 -38.668 1.00 64.69 371 SER A C 1
ATOM 3124 O O . SER A 1 371 ? 1.579 -20.826 -39.365 1.00 64.69 371 SER A O 1
ATOM 3126 N N . ILE A 1 372 ? 1.126 -19.459 -37.641 1.00 66.62 372 ILE A N 1
ATOM 3127 C CA . ILE A 1 372 ? 2.443 -19.442 -37.005 1.00 66.62 372 ILE A CA 1
ATOM 3128 C C . ILE A 1 372 ? 2.422 -20.466 -35.874 1.00 66.62 372 ILE A C 1
ATOM 3130 O O . ILE A 1 372 ? 1.452 -20.542 -35.123 1.00 66.62 372 ILE A O 1
ATOM 3134 N N . PHE A 1 373 ? 3.495 -21.229 -35.737 1.00 70.19 373 PHE A N 1
ATOM 3135 C CA . PHE A 1 373 ? 3.644 -22.235 -34.700 1.00 70.19 373 PHE A CA 1
ATOM 3136 C C . PHE A 1 373 ? 4.885 -21.961 -33.861 1.00 70.19 373 PHE A C 1
ATOM 3138 O O . PHE A 1 373 ? 5.926 -21.599 -34.409 1.00 70.19 373 PHE A O 1
ATOM 3145 N N . ILE A 1 374 ? 4.780 -22.145 -32.546 1.00 69.81 374 ILE A N 1
ATOM 3146 C CA . ILE A 1 374 ? 5.881 -21.956 -31.593 1.00 69.81 374 ILE A CA 1
ATOM 3147 C C . ILE A 1 374 ? 5.938 -23.185 -30.697 1.00 69.81 374 ILE A C 1
ATOM 3149 O O . ILE A 1 374 ? 5.011 -23.411 -29.928 1.00 69.81 374 ILE A O 1
ATOM 3153 N N . GLY A 1 375 ? 6.995 -23.986 -30.773 1.00 68.31 375 GLY A N 1
ATOM 3154 C CA . GLY A 1 375 ? 7.017 -25.261 -30.061 1.00 68.31 375 GLY A CA 1
ATOM 3155 C C . GLY A 1 375 ? 8.366 -25.954 -30.034 1.00 68.31 375 GLY A C 1
ATOM 3156 O O . GLY A 1 375 ? 9.358 -25.454 -30.565 1.00 68.31 375 GLY A O 1
ATOM 3157 N N . GLN A 1 376 ? 8.403 -27.118 -29.393 1.00 66.69 376 GLN A N 1
ATOM 3158 C CA . GLN A 1 376 ? 9.604 -27.942 -29.318 1.00 66.69 376 GLN A CA 1
ATOM 3159 C C . GLN A 1 376 ? 9.871 -28.637 -30.653 1.00 66.69 376 GLN A C 1
ATOM 3161 O O . GLN A 1 376 ? 8.994 -29.288 -31.223 1.00 66.69 376 GLN A O 1
ATOM 3166 N N . ILE A 1 377 ? 11.113 -28.547 -31.122 1.00 62.47 377 ILE A N 1
ATOM 3167 C CA . ILE A 1 377 ? 11.537 -29.123 -32.395 1.00 62.47 377 ILE A CA 1
ATOM 3168 C C . ILE A 1 377 ? 12.439 -30.329 -32.139 1.00 62.47 377 ILE A C 1
ATOM 3170 O O . ILE A 1 377 ? 13.534 -30.217 -31.591 1.00 62.47 377 ILE A O 1
ATOM 3174 N N . GLY A 1 378 ? 11.988 -31.499 -32.595 1.00 60.59 378 GLY A N 1
ATOM 3175 C CA . GLY A 1 378 ? 12.753 -32.743 -32.520 1.00 60.59 378 GLY A CA 1
ATOM 3176 C C . GLY A 1 378 ? 12.853 -33.337 -31.110 1.00 60.59 378 GLY A C 1
ATOM 3177 O O . GLY A 1 378 ? 12.072 -33.027 -30.216 1.00 60.59 378 GLY A O 1
ATOM 3178 N N . ALA A 1 379 ? 13.790 -34.269 -30.929 1.00 53.31 379 ALA A N 1
ATOM 3179 C CA . ALA A 1 379 ? 14.096 -34.870 -29.632 1.00 53.31 379 ALA A CA 1
ATOM 3180 C C . ALA A 1 379 ? 15.227 -34.069 -28.966 1.00 53.31 379 ALA A C 1
ATOM 3182 O O . ALA A 1 379 ? 16.398 -34.411 -29.103 1.00 53.31 379 ALA A O 1
ATOM 3183 N N . GLY A 1 380 ? 14.896 -32.961 -28.304 1.00 57.88 380 GLY A N 1
ATOM 3184 C CA . GLY A 1 380 ? 15.900 -32.099 -27.679 1.00 57.88 380 GLY A CA 1
ATOM 3185 C C . GLY A 1 380 ? 15.321 -30.853 -27.019 1.00 57.88 380 GLY A C 1
ATOM 3186 O O . GLY A 1 380 ? 14.130 -30.587 -27.106 1.00 57.88 380 GLY A O 1
ATOM 3187 N N . ASN A 1 381 ? 16.181 -30.077 -26.367 1.00 58.44 381 ASN A N 1
ATOM 3188 C CA . ASN A 1 381 ? 15.839 -28.868 -25.607 1.00 58.44 381 ASN A CA 1
ATOM 3189 C C . ASN A 1 381 ? 15.762 -27.612 -26.495 1.00 58.44 381 ASN A C 1
ATOM 3191 O O . ASN A 1 381 ? 16.215 -26.528 -26.126 1.00 58.44 381 ASN A O 1
ATOM 3195 N N . THR A 1 382 ? 15.264 -27.782 -27.712 1.00 62.84 382 THR A N 1
ATOM 3196 C CA . THR A 1 382 ? 15.271 -26.743 -28.734 1.00 62.84 382 THR A CA 1
ATOM 3197 C C . THR A 1 382 ? 13.840 -26.356 -29.029 1.00 62.84 382 THR A C 1
ATOM 3199 O O . THR A 1 382 ? 13.046 -27.184 -29.478 1.00 62.84 382 THR A O 1
ATOM 3202 N N . PHE A 1 383 ? 13.526 -25.092 -28.779 1.00 67.62 383 PHE A N 1
ATOM 3203 C CA . PHE A 1 383 ? 12.289 -24.497 -29.252 1.00 67.62 383 PHE A CA 1
ATOM 3204 C C . PHE A 1 383 ? 12.550 -23.831 -30.592 1.00 67.62 383 PHE A C 1
ATOM 3206 O O . PHE A 1 383 ? 13.665 -23.399 -30.888 1.00 67.62 383 PHE A O 1
ATOM 3213 N N . GLY A 1 384 ? 11.521 -23.748 -31.415 1.00 66.38 384 GLY A N 1
ATOM 3214 C CA . GLY A 1 384 ? 11.593 -22.952 -32.618 1.00 66.38 384 GLY A CA 1
ATOM 3215 C C . GLY A 1 384 ? 10.223 -22.518 -33.085 1.00 66.38 384 GLY A C 1
ATOM 3216 O O . GLY A 1 384 ? 9.189 -22.864 -32.509 1.00 66.38 384 GLY A O 1
ATOM 3217 N N . ILE A 1 385 ? 10.266 -21.702 -34.126 1.00 66.19 385 ILE A N 1
ATOM 3218 C CA . ILE A 1 385 ? 9.111 -21.040 -34.709 1.00 66.19 385 ILE A CA 1
ATOM 3219 C C . ILE A 1 385 ? 9.065 -21.425 -36.180 1.00 66.19 385 ILE A C 1
ATOM 3221 O O . ILE A 1 385 ? 10.098 -21.384 -36.852 1.00 66.19 385 ILE A O 1
ATOM 3225 N N . TRP A 1 386 ? 7.890 -21.791 -36.683 1.00 69.00 386 TRP A N 1
ATOM 3226 C CA . TRP A 1 386 ? 7.687 -22.050 -38.108 1.00 69.00 386 TRP A CA 1
ATOM 3227 C C . TRP A 1 386 ? 6.364 -21.464 -38.589 1.00 69.00 386 TRP A C 1
ATOM 3229 O O . TRP A 1 386 ? 5.390 -21.371 -37.840 1.00 69.00 386 TRP A O 1
ATOM 3239 N N . LEU A 1 387 ? 6.333 -21.054 -39.854 1.00 63.94 387 LEU A N 1
ATOM 3240 C CA . LEU A 1 387 ? 5.142 -20.529 -40.503 1.00 63.94 387 LEU A CA 1
ATOM 3241 C C . LEU A 1 387 ? 4.552 -21.606 -41.409 1.00 63.94 387 LEU A C 1
ATOM 3243 O O . LEU A 1 387 ? 5.265 -22.299 -42.126 1.00 63.94 387 LEU A O 1
ATOM 3247 N N . ARG A 1 388 ? 3.230 -21.726 -41.425 1.00 62.03 388 ARG A N 1
ATOM 3248 C CA . ARG A 1 388 ? 2.502 -22.546 -42.388 1.00 62.03 388 ARG A CA 1
ATOM 3249 C C . ARG A 1 388 ? 1.555 -21.659 -43.174 1.00 62.03 388 ARG A C 1
ATOM 3251 O O . ARG A 1 388 ? 0.769 -20.923 -42.581 1.00 62.03 388 ARG A O 1
ATOM 3258 N N . LYS A 1 389 ? 1.651 -21.708 -44.500 1.00 62.06 389 LYS A N 1
ATOM 3259 C CA . LYS A 1 389 ? 0.837 -20.912 -45.421 1.00 62.06 389 LYS A CA 1
ATOM 3260 C C . LYS A 1 389 ? 0.353 -21.788 -46.566 1.00 62.06 389 LYS A C 1
ATOM 3262 O O . LYS A 1 389 ? 1.160 -22.414 -47.249 1.00 62.06 389 LYS A O 1
ATOM 3267 N N . ASN A 1 390 ? -0.960 -21.837 -46.786 1.00 66.19 390 ASN A N 1
ATOM 3268 C CA . ASN A 1 390 ? -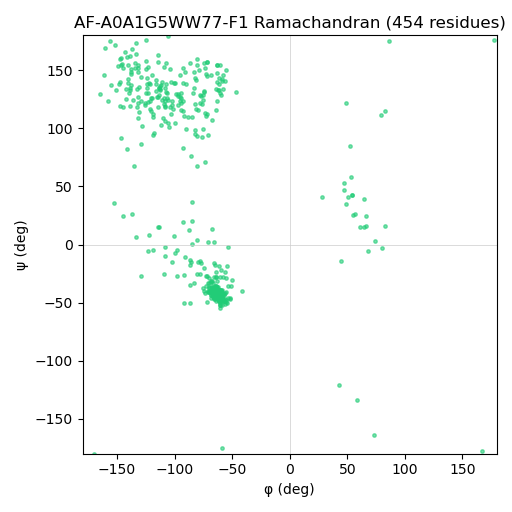1.597 -22.726 -47.763 1.00 66.19 390 ASN A CA 1
ATOM 3269 C C . ASN A 1 390 ? -1.133 -24.194 -47.652 1.00 66.19 390 ASN A C 1
ATOM 3271 O O . ASN A 1 390 ? -0.979 -24.891 -48.652 1.00 66.19 390 ASN A O 1
ATOM 3275 N N . GLY A 1 391 ? -0.870 -24.659 -46.426 1.00 64.00 391 GLY A N 1
ATOM 3276 C CA . GLY A 1 391 ? -0.435 -26.032 -46.149 1.00 64.00 391 GLY A CA 1
ATOM 3277 C C . GLY A 1 391 ? 1.051 -26.303 -46.400 1.00 64.00 391 GLY A C 1
ATOM 3278 O O . GLY A 1 391 ? 1.520 -27.397 -46.084 1.00 64.00 391 GLY A O 1
ATOM 3279 N N . ILE A 1 392 ? 1.794 -25.312 -46.896 1.00 68.50 392 ILE A N 1
ATOM 3280 C CA . ILE A 1 392 ? 3.246 -25.357 -47.051 1.00 68.50 392 ILE A CA 1
ATOM 3281 C C . ILE A 1 392 ? 3.868 -24.757 -45.792 1.00 68.50 392 ILE A C 1
ATOM 3283 O O . ILE A 1 392 ? 3.545 -23.632 -45.409 1.00 68.50 392 ILE A O 1
ATOM 3287 N N . THR A 1 393 ? 4.734 -25.517 -45.128 1.00 65.12 393 THR A N 1
ATOM 3288 C CA . THR A 1 393 ? 5.541 -24.996 -44.023 1.00 65.12 393 THR A CA 1
ATOM 3289 C C . THR A 1 393 ? 6.733 -24.261 -44.618 1.00 65.12 393 THR A C 1
ATOM 3291 O O . THR A 1 393 ? 7.554 -24.880 -45.291 1.00 65.12 393 THR A O 1
ATOM 3294 N N . ASP A 1 394 ? 6.806 -22.958 -44.381 1.00 58.66 394 ASP A N 1
ATOM 3295 C CA . ASP A 1 394 ? 7.915 -22.110 -44.789 1.00 58.66 394 ASP A CA 1
ATOM 3296 C C . ASP A 1 394 ? 8.643 -21.629 -43.525 1.00 58.66 394 ASP A C 1
ATOM 3298 O O . ASP A 1 394 ? 8.016 -21.236 -42.539 1.00 58.66 394 ASP A O 1
ATOM 3302 N N . TYR A 1 395 ? 9.972 -21.672 -43.565 1.00 54.06 395 TYR A N 1
ATOM 3303 C CA . TYR A 1 395 ? 10.910 -21.409 -42.464 1.00 54.06 395 TYR A CA 1
ATOM 3304 C C . TYR A 1 395 ? 11.187 -22.568 -41.483 1.00 54.06 395 TYR A C 1
ATOM 3306 O O . TYR A 1 395 ? 10.340 -23.010 -40.707 1.00 54.06 395 TYR A O 1
ATOM 3314 N N . HIS A 1 396 ? 12.447 -23.018 -41.503 1.00 52.56 396 HIS A N 1
ATOM 3315 C CA . HIS A 1 396 ? 13.024 -24.023 -40.616 1.00 52.56 396 HIS A CA 1
ATOM 3316 C C . HIS A 1 396 ? 13.913 -23.348 -39.566 1.00 52.56 396 HIS A C 1
ATOM 3318 O O . HIS A 1 396 ? 14.949 -22.786 -39.904 1.00 52.56 396 HIS A O 1
ATOM 3324 N N . ASN A 1 397 ? 13.531 -23.511 -38.297 1.00 52.97 397 ASN A N 1
ATOM 3325 C CA . ASN A 1 397 ? 14.406 -23.501 -37.127 1.00 52.97 397 ASN A CA 1
ATOM 3326 C C . ASN A 1 397 ? 15.335 -22.280 -37.016 1.00 52.97 397 ASN A C 1
ATOM 3328 O O . ASN A 1 397 ? 16.521 -22.401 -37.305 1.00 52.97 397 ASN A O 1
ATOM 3332 N N . THR A 1 398 ? 14.869 -21.161 -36.456 1.00 53.75 398 THR A N 1
ATOM 3333 C CA . THR A 1 398 ? 15.773 -20.434 -35.549 1.00 53.75 398 THR A CA 1
ATOM 3334 C C . THR A 1 398 ? 15.777 -21.256 -34.264 1.00 53.75 398 THR A C 1
ATOM 3336 O O . THR A 1 398 ? 14.783 -21.219 -33.536 1.00 53.75 398 THR A O 1
ATOM 3339 N N . PRO A 1 399 ? 16.785 -22.111 -34.021 1.00 56.69 399 PRO A N 1
ATOM 3340 C CA . PRO A 1 399 ? 16.794 -22.966 -32.852 1.00 56.69 399 PRO A CA 1
ATOM 3341 C C . PRO A 1 399 ? 17.065 -22.049 -31.666 1.00 56.69 399 PRO A C 1
ATOM 3343 O O . PRO A 1 399 ? 18.148 -21.479 -31.558 1.00 56.69 399 PRO A O 1
ATOM 3346 N N . ILE A 1 400 ? 16.079 -21.880 -30.796 1.00 60.00 400 ILE A N 1
ATOM 3347 C CA . ILE A 1 400 ? 16.231 -21.082 -29.588 1.00 60.00 400 ILE A CA 1
ATOM 3348 C C . ILE A 1 400 ? 16.642 -22.059 -28.478 1.00 60.00 400 ILE A C 1
ATOM 3350 O O . ILE A 1 400 ? 15.880 -22.990 -28.171 1.00 60.00 400 ILE A O 1
ATOM 3354 N N . PRO A 1 401 ? 17.858 -21.932 -27.912 1.00 56.88 401 PRO A N 1
ATOM 3355 C CA . PRO A 1 401 ? 18.310 -22.800 -26.827 1.00 56.88 401 PRO A CA 1
ATOM 3356 C C . PRO A 1 401 ? 17.389 -22.618 -25.628 1.00 56.88 401 PRO A C 1
ATOM 3358 O O . PRO A 1 401 ? 17.160 -21.480 -25.264 1.00 56.88 401 PRO A O 1
ATOM 3361 N N . SER A 1 402 ? 16.892 -23.674 -24.976 1.00 53.59 402 SER A N 1
ATOM 3362 C CA . SER A 1 402 ? 16.067 -23.524 -23.766 1.00 53.59 402 SER A CA 1
ATOM 3363 C C . SER A 1 402 ? 16.910 -23.125 -22.537 1.00 53.59 402 SER A C 1
ATOM 3365 O O . SER A 1 402 ? 17.153 -23.928 -21.628 1.00 53.59 402 SER A O 1
ATOM 3367 N N . ASN A 1 403 ? 17.412 -21.897 -22.502 1.00 53.34 403 ASN A N 1
ATOM 3368 C CA . ASN A 1 403 ? 18.022 -21.342 -21.298 1.00 53.34 403 ASN A CA 1
ATOM 3369 C C . ASN A 1 403 ? 16.909 -20.883 -20.343 1.00 53.34 403 ASN A C 1
ATOM 3371 O O . ASN A 1 403 ? 15.807 -20.548 -20.763 1.00 53.34 403 ASN A O 1
ATOM 3375 N N . SER A 1 404 ? 17.161 -20.915 -19.036 1.00 45.16 404 SER A N 1
ATOM 3376 C CA . SER A 1 404 ? 16.139 -20.863 -17.975 1.00 45.16 404 SER A CA 1
ATOM 3377 C C . SER A 1 404 ? 15.363 -19.540 -17.817 1.00 45.16 404 SER A C 1
ATOM 3379 O O . SER A 1 404 ? 14.694 -19.372 -16.804 1.00 45.16 404 SER A O 1
ATOM 3381 N N . PHE A 1 405 ? 15.447 -18.616 -18.780 1.00 48.84 405 PHE A N 1
ATOM 3382 C CA . PHE A 1 405 ? 14.891 -17.260 -18.690 1.00 48.84 405 PHE A CA 1
ATOM 3383 C C . PHE A 1 405 ? 14.352 -16.709 -20.019 1.00 48.84 405 PHE A C 1
ATOM 3385 O O . PHE A 1 405 ? 14.290 -15.498 -20.189 1.00 48.84 405 PHE A O 1
ATOM 3392 N N . LEU A 1 406 ? 13.962 -17.565 -20.967 1.00 55.56 406 LEU A N 1
ATOM 3393 C CA . LEU A 1 406 ? 13.457 -17.079 -22.253 1.00 55.56 406 LEU A CA 1
ATOM 3394 C C . LEU A 1 406 ? 12.067 -16.472 -22.131 1.00 55.56 406 LEU A C 1
ATOM 3396 O O . LEU A 1 406 ? 11.075 -17.185 -21.948 1.00 55.56 406 LEU A O 1
ATOM 3400 N N . GLY A 1 407 ? 12.017 -15.152 -22.298 1.00 59.66 407 GLY A N 1
ATOM 3401 C CA . GLY A 1 407 ? 10.794 -14.429 -22.600 1.00 59.66 407 GLY A CA 1
ATOM 3402 C C . GLY A 1 407 ? 10.561 -14.449 -24.10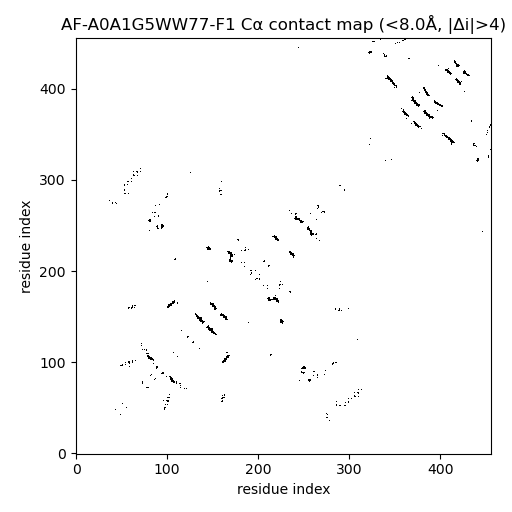5 1.00 59.66 407 GLY A C 1
ATOM 3403 O O . GLY A 1 407 ? 11.287 -13.796 -24.853 1.00 59.66 407 GLY A O 1
ATOM 3404 N N . ILE A 1 408 ? 9.544 -15.184 -24.560 1.00 62.59 408 ILE A N 1
ATOM 3405 C CA . ILE A 1 408 ? 9.064 -15.058 -25.942 1.00 62.59 408 ILE A CA 1
ATOM 3406 C C . ILE A 1 408 ? 7.896 -14.082 -25.938 1.00 62.59 408 ILE A C 1
ATOM 3408 O O . ILE A 1 408 ? 6.933 -14.264 -25.196 1.00 62.59 408 ILE A O 1
ATOM 3412 N N . GLU A 1 409 ? 7.960 -13.055 -26.775 1.00 67.31 409 GLU A N 1
ATOM 3413 C CA . GLU A 1 409 ? 6.904 -12.054 -26.909 1.00 67.31 409 GLU A CA 1
ATOM 3414 C C . GLU A 1 409 ? 6.275 -12.139 -28.299 1.00 67.31 409 GLU A C 1
ATOM 3416 O O . GLU A 1 409 ? 6.970 -12.053 -29.307 1.00 67.31 409 GLU A O 1
ATOM 3421 N N . TYR A 1 410 ? 4.953 -12.262 -28.362 1.00 70.31 410 TYR A N 1
ATOM 3422 C CA . TYR A 1 410 ? 4.166 -12.115 -29.579 1.00 70.31 410 TYR A CA 1
ATOM 3423 C C . TYR A 1 410 ? 3.379 -10.807 -29.529 1.00 70.31 410 TYR A C 1
ATOM 3425 O O . T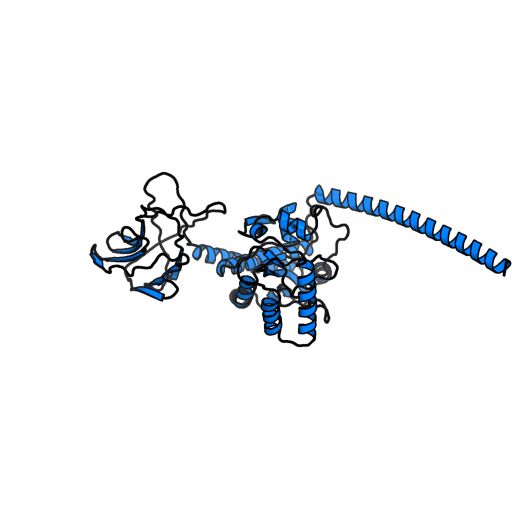YR A 1 410 ? 2.585 -10.580 -28.623 1.00 70.31 410 TYR A O 1
ATOM 3433 N N . THR A 1 411 ? 3.568 -9.953 -30.526 1.00 66.88 411 THR A N 1
ATOM 3434 C CA . THR A 1 411 ? 2.847 -8.690 -30.695 1.00 66.88 411 THR A CA 1
ATOM 3435 C C . THR A 1 411 ? 1.971 -8.765 -31.939 1.00 66.88 411 THR A C 1
ATOM 3437 O O . THR A 1 411 ? 2.471 -9.052 -33.025 1.00 66.88 411 THR A O 1
ATOM 3440 N N . TYR A 1 412 ? 0.688 -8.435 -31.811 1.00 68.19 412 TYR A N 1
ATOM 3441 C CA . TYR A 1 412 ? -0.194 -8.170 -32.945 1.00 68.19 412 TYR A CA 1
ATOM 3442 C C . TYR A 1 412 ? -0.564 -6.690 -32.947 1.00 68.19 412 TYR A C 1
ATOM 3444 O O . TYR A 1 412 ? -1.392 -6.264 -32.149 1.00 68.19 412 TYR A O 1
ATOM 3452 N N . LYS A 1 413 ? 0.049 -5.894 -33.827 1.00 65.38 413 LYS A N 1
ATOM 3453 C CA . LYS A 1 413 ? -0.173 -4.447 -33.927 1.00 65.38 413 LYS A CA 1
ATOM 3454 C C . LYS A 1 413 ? -0.418 -4.044 -35.368 1.00 65.38 413 LYS A C 1
ATOM 3456 O O . LYS A 1 413 ? 0.385 -4.372 -36.231 1.00 65.38 413 LYS A O 1
ATOM 3461 N N . ASP A 1 414 ? -1.515 -3.338 -35.629 1.00 71.06 414 ASP A N 1
ATOM 3462 C CA . ASP A 1 414 ? -1.819 -2.785 -36.955 1.00 71.06 414 ASP A CA 1
ATOM 3463 C C . ASP A 1 414 ? -1.624 -3.794 -38.093 1.00 71.06 414 ASP A C 1
ATOM 3465 O O . ASP A 1 414 ? -0.902 -3.542 -39.057 1.00 71.06 414 ASP A O 1
ATOM 3469 N N . ASN A 1 415 ? -2.254 -4.969 -37.966 1.00 65.50 415 ASN A N 1
ATOM 3470 C CA . ASN A 1 415 ? -2.158 -6.038 -38.963 1.00 65.50 415 ASN A CA 1
ATOM 3471 C C . ASN A 1 415 ? -0.747 -6.629 -39.131 1.00 65.50 415 ASN A C 1
ATOM 3473 O O . ASN A 1 415 ? -0.472 -7.353 -40.083 1.00 65.50 415 ASN A O 1
ATOM 3477 N N . THR A 1 416 ? 0.146 -6.356 -38.186 1.00 66.88 416 THR A N 1
ATOM 3478 C CA . THR A 1 416 ? 1.516 -6.856 -38.159 1.00 66.88 416 THR A CA 1
ATOM 3479 C C . THR A 1 416 ? 1.700 -7.768 -36.958 1.00 66.88 416 THR A C 1
ATOM 3481 O O . THR A 1 416 ? 1.394 -7.404 -35.826 1.00 66.88 416 THR A O 1
ATOM 3484 N N . HIS A 1 417 ? 2.186 -8.969 -37.229 1.00 68.25 417 HIS A N 1
ATOM 3485 C CA . HIS A 1 417 ? 2.514 -10.002 -36.265 1.00 68.25 417 HIS A CA 1
ATOM 3486 C C . HIS A 1 417 ? 4.026 -9.991 -36.086 1.00 68.25 417 HIS A C 1
ATOM 3488 O O . HIS A 1 417 ? 4.745 -10.244 -37.049 1.00 68.25 417 HIS A O 1
ATOM 3494 N N . THR A 1 418 ? 4.503 -9.692 -34.885 1.00 69.31 418 THR A N 1
ATOM 3495 C CA . THR A 1 418 ? 5.931 -9.647 -34.562 1.00 69.31 418 THR A CA 1
ATOM 3496 C C . THR A 1 418 ? 6.204 -10.598 -33.416 1.00 69.31 418 THR A C 1
ATOM 3498 O O . THR A 1 418 ? 5.529 -10.540 -32.394 1.00 69.31 418 THR A O 1
ATOM 3501 N N . LEU A 1 419 ? 7.208 -11.448 -33.569 1.00 66.94 419 LEU A N 1
ATOM 3502 C CA . LEU A 1 419 ? 7.702 -12.316 -32.522 1.00 66.94 419 LEU A CA 1
ATOM 3503 C C . LEU A 1 419 ? 9.106 -11.882 -32.118 1.00 66.94 419 LEU A C 1
ATOM 3505 O O . LEU A 1 419 ? 9.960 -11.661 -32.984 1.00 66.94 419 LEU A O 1
ATOM 3509 N N . LYS A 1 420 ? 9.335 -11.791 -30.810 1.00 67.31 420 LYS A N 1
ATOM 3510 C CA . LYS A 1 420 ? 10.633 -11.479 -30.226 1.00 67.31 420 LYS A CA 1
ATOM 3511 C C . LYS A 1 420 ? 11.089 -12.550 -29.254 1.00 67.31 420 LYS A C 1
ATOM 3513 O O . LYS A 1 420 ? 10.269 -13.208 -28.612 1.00 67.31 420 LYS A O 1
ATOM 3518 N N . VAL A 1 421 ? 12.401 -12.661 -29.131 1.00 65.75 421 VAL A N 1
ATOM 3519 C CA . VAL A 1 421 ? 13.092 -13.484 -28.140 1.00 65.75 421 VAL A CA 1
ATOM 3520 C C . VAL A 1 421 ? 14.150 -12.597 -27.509 1.00 65.75 421 VAL A C 1
ATOM 3522 O O . VAL A 1 421 ? 14.965 -12.051 -28.243 1.00 65.75 421 VAL A O 1
ATOM 3525 N N . ASP A 1 422 ? 14.103 -12.416 -26.187 1.00 64.56 422 ASP A N 1
ATOM 3526 C CA . ASP A 1 422 ? 15.037 -11.546 -25.452 1.00 64.56 422 ASP A CA 1
ATOM 3527 C C . ASP A 1 422 ? 15.204 -10.161 -26.126 1.00 64.56 422 ASP A C 1
ATOM 3529 O O . ASP A 1 422 ? 16.307 -9.681 -26.366 1.00 64.56 422 ASP A O 1
ATOM 3533 N N . ASP A 1 423 ? 14.065 -9.552 -26.483 1.00 59.97 423 ASP A N 1
ATOM 3534 C CA . ASP A 1 423 ? 13.914 -8.269 -27.192 1.00 59.97 423 ASP A CA 1
ATOM 3535 C C . ASP A 1 423 ? 14.372 -8.214 -28.667 1.00 59.97 423 ASP A C 1
ATOM 3537 O O . ASP A 1 423 ? 14.071 -7.238 -29.362 1.00 59.97 423 ASP A O 1
ATOM 3541 N N . GLU A 1 424 ? 14.976 -9.274 -29.211 1.00 61.09 424 GLU A N 1
ATOM 3542 C CA . GLU A 1 424 ? 15.323 -9.367 -30.634 1.00 61.09 424 GLU A CA 1
ATOM 3543 C C . GLU A 1 424 ? 14.144 -9.855 -31.484 1.00 61.09 424 GLU A C 1
ATOM 3545 O O . GLU A 1 424 ? 13.518 -10.872 -31.186 1.00 61.09 424 GLU A O 1
ATOM 3550 N N . ILE A 1 425 ? 13.840 -9.154 -32.584 1.00 66.56 425 ILE A N 1
ATOM 3551 C CA . ILE A 1 425 ? 12.789 -9.566 -33.526 1.00 66.56 425 ILE A CA 1
ATOM 3552 C C . ILE A 1 425 ? 13.285 -10.760 -34.343 1.00 66.56 425 ILE A C 1
ATOM 3554 O O . ILE A 1 425 ? 14.163 -10.623 -35.192 1.00 66.56 425 ILE A O 1
ATOM 3558 N N . VAL A 1 426 ? 12.661 -11.916 -34.131 1.00 62.81 426 VAL A N 1
ATOM 3559 C CA . VAL A 1 426 ? 12.999 -13.160 -34.838 1.00 62.81 426 VAL A CA 1
ATOM 3560 C C . VAL A 1 426 ? 12.078 -13.435 -36.024 1.00 62.81 426 VAL A C 1
ATOM 3562 O O . VAL A 1 426 ? 12.482 -14.098 -36.976 1.00 62.81 426 VAL A O 1
ATOM 3565 N N . LEU A 1 427 ? 10.837 -12.940 -35.986 1.00 63.62 427 LEU A N 1
ATOM 3566 C CA . LEU A 1 427 ? 9.865 -13.120 -37.063 1.00 63.62 427 LEU A CA 1
ATOM 3567 C C . LEU A 1 427 ? 8.900 -11.938 -37.105 1.00 63.62 427 LEU A C 1
ATOM 3569 O O . LEU A 1 427 ? 8.339 -11.557 -36.082 1.00 63.62 427 LEU A O 1
ATOM 3573 N N . GLN A 1 428 ? 8.659 -11.387 -38.292 1.00 65.75 428 GLN A N 1
ATOM 3574 C CA . GLN A 1 428 ? 7.674 -10.330 -38.489 1.00 65.75 428 GLN A CA 1
ATOM 3575 C C . GLN A 1 428 ? 6.907 -10.549 -39.792 1.00 65.75 428 GLN A C 1
ATOM 3577 O O . GLN A 1 428 ? 7.504 -10.775 -40.842 1.00 65.75 428 GLN A O 1
ATOM 3582 N N . ILE A 1 429 ? 5.577 -10.494 -39.728 1.00 62.03 429 ILE A N 1
ATOM 3583 C CA . ILE A 1 429 ? 4.686 -10.764 -40.860 1.00 62.03 429 ILE A CA 1
ATOM 3584 C C . ILE A 1 429 ? 3.548 -9.746 -40.863 1.00 62.03 429 ILE A C 1
ATOM 3586 O O . ILE A 1 429 ? 2.896 -9.530 -39.846 1.00 62.03 429 ILE A O 1
ATOM 3590 N N . THR A 1 430 ? 3.246 -9.159 -42.018 1.00 58.22 430 THR A N 1
ATOM 3591 C CA . THR A 1 430 ? 2.053 -8.321 -42.206 1.00 58.22 430 THR A CA 1
ATOM 3592 C C . THR A 1 430 ? 0.910 -9.168 -42.771 1.00 58.22 430 THR A C 1
ATOM 3594 O O . THR A 1 430 ? 1.050 -9.758 -43.842 1.00 58.22 430 THR A O 1
ATOM 3597 N N . SER A 1 431 ? -0.228 -9.232 -42.079 1.00 55.94 431 SER A N 1
ATOM 3598 C CA . SER A 1 431 ? -1.425 -9.958 -42.513 1.00 55.94 431 SER A CA 1
ATOM 3599 C C . SER A 1 431 ? -2.599 -9.033 -42.812 1.00 55.94 431 SER A C 1
ATOM 3601 O O . SER A 1 431 ? -2.939 -8.174 -42.013 1.00 55.94 431 SER A O 1
ATOM 3603 N N . LYS A 1 432 ? -3.281 -9.256 -43.939 1.00 49.69 432 LYS A N 1
ATOM 3604 C CA . LYS A 1 432 ? -4.545 -8.581 -44.283 1.00 49.69 432 LYS A CA 1
ATOM 3605 C C . LYS A 1 432 ? -5.802 -9.410 -43.962 1.00 49.69 432 LYS A C 1
ATOM 3607 O O . LYS A 1 432 ? -6.895 -8.893 -44.146 1.00 49.69 432 LYS A O 1
ATOM 3612 N N . ASN A 1 433 ? -5.656 -10.663 -43.514 1.00 42.31 433 ASN A N 1
ATOM 3613 C CA . ASN A 1 433 ? -6.707 -11.693 -43.616 1.00 42.31 433 ASN A CA 1
ATOM 3614 C C . ASN A 1 433 ? -7.153 -12.317 -42.279 1.00 42.31 433 ASN A C 1
ATOM 3616 O O . ASN A 1 433 ? -7.865 -13.316 -42.298 1.00 42.31 433 ASN A O 1
ATOM 3620 N N . TYR A 1 434 ? -6.717 -11.798 -41.131 1.00 47.00 434 TYR A N 1
ATOM 3621 C CA . TYR A 1 434 ? -7.074 -12.373 -39.831 1.00 47.00 434 TYR A CA 1
ATOM 3622 C C . TYR A 1 434 ? -8.129 -11.494 -39.142 1.00 47.00 434 TYR A C 1
ATOM 3624 O O . TYR A 1 434 ? -7.793 -10.434 -38.618 1.00 47.00 434 TYR A O 1
ATOM 3632 N N . GLU A 1 435 ? -9.399 -11.908 -39.186 1.00 41.72 435 GLU A N 1
ATOM 3633 C CA . GLU A 1 435 ? -10.486 -11.322 -38.387 1.00 41.72 435 GLU A CA 1
ATOM 3634 C C . GLU A 1 435 ? -10.708 -12.180 -37.138 1.00 41.72 435 GLU A C 1
ATOM 3636 O O . GLU A 1 435 ? -10.882 -13.391 -37.248 1.00 41.72 435 GLU A O 1
ATOM 3641 N N . TYR A 1 436 ? -10.703 -11.551 -35.963 1.00 46.25 436 TYR A N 1
ATOM 3642 C CA . TYR A 1 436 ? -10.925 -12.205 -34.674 1.00 46.25 436 TYR A CA 1
ATOM 3643 C C . TYR A 1 436 ? -11.946 -11.364 -33.872 1.00 46.25 436 TYR A C 1
ATOM 3645 O O . TYR A 1 436 ? -11.680 -10.187 -33.616 1.00 46.25 436 TYR A O 1
ATOM 3653 N N 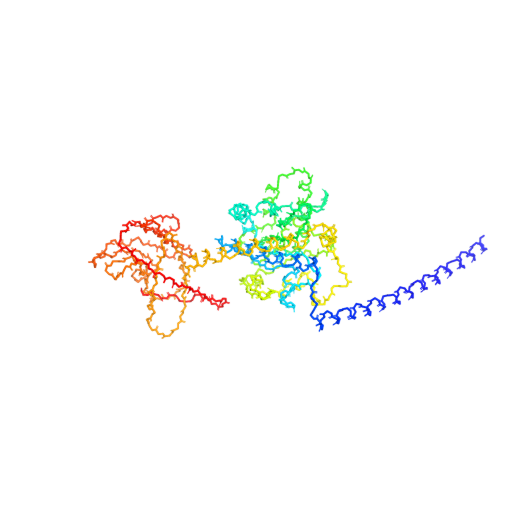. ASN A 1 437 ? -13.115 -11.923 -33.526 1.00 28.08 437 ASN A N 1
ATOM 3654 C CA . ASN A 1 437 ? -14.196 -11.286 -32.751 1.00 28.08 437 ASN A CA 1
ATOM 3655 C C . ASN A 1 437 ? -14.584 -11.992 -31.409 1.00 28.08 437 ASN A C 1
ATOM 3657 O O . ASN A 1 437 ? -15.285 -13.002 -31.404 1.00 28.08 437 ASN A O 1
ATOM 3661 N N . ASN A 1 438 ? -14.340 -11.279 -30.293 1.00 27.89 438 ASN A N 1
ATOM 3662 C CA . ASN A 1 438 ? -14.923 -11.364 -28.927 1.00 27.89 438 ASN A CA 1
ATOM 3663 C C . ASN A 1 438 ? -14.474 -12.451 -27.895 1.00 27.89 438 ASN A C 1
ATOM 3665 O O . ASN A 1 438 ? -14.884 -13.603 -27.945 1.00 27.89 438 ASN A O 1
ATOM 3669 N N . LEU A 1 439 ? -13.791 -11.937 -26.844 1.00 24.92 439 LEU A N 1
ATOM 3670 C CA . LEU A 1 439 ? -13.701 -12.254 -25.386 1.00 24.92 439 LEU A CA 1
ATOM 3671 C C . LEU A 1 439 ? -13.463 -13.694 -24.849 1.00 24.92 439 LEU A C 1
ATOM 3673 O O . LEU A 1 439 ? -14.370 -14.521 -24.895 1.00 24.92 439 LEU A O 1
ATOM 3677 N N . LEU A 1 440 ? -12.370 -13.893 -24.070 1.00 24.44 440 LEU A N 1
ATOM 3678 C CA . LEU A 1 440 ? -12.395 -14.664 -22.799 1.00 24.44 440 LEU A CA 1
ATOM 3679 C C . LEU A 1 440 ? -11.204 -14.414 -21.821 1.00 24.44 440 LEU A C 1
ATOM 3681 O O . LEU A 1 440 ? -10.061 -14.251 -22.232 1.00 24.44 440 LEU A O 1
ATOM 3685 N N . ASN A 1 441 ? -11.517 -14.483 -20.511 1.00 24.44 441 ASN A N 1
ATOM 3686 C CA . ASN A 1 441 ? -10.674 -14.458 -19.290 1.00 24.44 441 ASN A CA 1
ATOM 3687 C C . ASN A 1 441 ? -10.012 -15.815 -18.939 1.00 24.44 441 ASN A C 1
ATOM 3689 O O . ASN A 1 441 ? -10.660 -16.842 -19.143 1.00 24.44 441 ASN A O 1
ATOM 3693 N N . ILE A 1 442 ? -8.866 -15.823 -18.216 1.00 25.41 442 ILE A N 1
ATOM 3694 C CA . ILE A 1 442 ? -8.409 -16.962 -17.366 1.00 25.41 442 ILE A CA 1
ATOM 3695 C C . ILE A 1 442 ? -7.721 -16.500 -16.045 1.00 25.41 442 ILE A C 1
ATOM 3697 O O . ILE A 1 442 ? -6.846 -15.641 -16.057 1.00 25.41 442 ILE A O 1
ATOM 3701 N N . ILE A 1 443 ? -8.090 -17.114 -14.903 1.00 24.78 443 ILE A N 1
ATOM 3702 C CA . ILE A 1 443 ? -7.495 -16.993 -13.541 1.00 24.78 443 ILE A CA 1
ATOM 3703 C C . ILE A 1 443 ? -7.032 -18.390 -13.078 1.00 24.78 443 ILE A C 1
ATOM 3705 O O . ILE A 1 443 ? -7.856 -19.291 -13.198 1.00 24.78 443 ILE A O 1
ATOM 3709 N N . VAL A 1 444 ? -5.855 -18.567 -12.432 1.00 22.14 444 VAL A N 1
ATOM 3710 C CA . VAL A 1 444 ? -5.669 -19.586 -11.353 1.00 22.14 444 VAL A CA 1
ATOM 3711 C C . VAL A 1 444 ? -4.650 -19.147 -10.275 1.00 22.14 444 VAL A C 1
ATOM 3713 O O . VAL A 1 444 ? -3.598 -18.598 -10.579 1.00 22.14 444 VAL A O 1
ATOM 3716 N N . ASP A 1 445 ? -4.999 -19.422 -9.014 1.00 24.45 445 ASP A N 1
ATOM 3717 C CA . ASP A 1 445 ? -4.412 -18.991 -7.734 1.00 24.45 445 ASP A CA 1
ATOM 3718 C C . ASP A 1 445 ? -3.371 -19.980 -7.121 1.00 24.45 445 ASP A C 1
ATOM 3720 O O . ASP A 1 445 ? -3.604 -21.185 -7.017 1.00 24.45 445 ASP A O 1
ATOM 3724 N N . ASN A 1 446 ? -2.213 -19.422 -6.742 1.00 26.38 446 ASN A N 1
ATOM 3725 C CA . ASN A 1 446 ? -1.211 -19.684 -5.683 1.00 26.38 446 ASN A CA 1
ATOM 3726 C C . ASN A 1 446 ? -0.900 -21.061 -5.041 1.00 26.38 446 ASN A C 1
ATOM 3728 O O . ASN A 1 446 ? -0.591 -21.074 -3.852 1.00 26.38 446 ASN A O 1
ATOM 3732 N N . ASN A 1 447 ? -0.822 -22.210 -5.729 1.00 30.45 447 ASN A N 1
ATOM 3733 C CA . ASN A 1 447 ? -0.136 -23.370 -5.097 1.00 30.45 447 ASN A CA 1
ATOM 3734 C C . ASN A 1 447 ? 0.520 -24.412 -6.029 1.00 30.45 447 ASN A C 1
ATOM 3736 O O . ASN A 1 447 ? 0.516 -25.605 -5.729 1.00 30.45 447 ASN A O 1
ATOM 3740 N N . SER A 1 448 ? 1.112 -24.036 -7.168 1.00 27.22 448 SER A N 1
ATOM 3741 C CA . SER A 1 448 ? 1.616 -25.050 -8.118 1.00 27.22 448 SER A CA 1
ATOM 3742 C C . SER A 1 448 ? 2.974 -24.719 -8.737 1.00 27.22 448 SER A C 1
ATOM 3744 O O . SER A 1 448 ? 3.119 -23.753 -9.477 1.00 27.22 448 SER A O 1
ATOM 3746 N N . LYS A 1 449 ? 3.965 -25.592 -8.501 1.00 24.64 449 LYS A N 1
ATOM 3747 C CA . LYS A 1 449 ? 5.122 -25.751 -9.392 1.00 24.64 449 LYS A CA 1
ATOM 3748 C C . LYS A 1 449 ? 4.613 -26.171 -10.772 1.00 24.64 449 LYS A C 1
ATOM 3750 O O . LYS A 1 449 ? 3.922 -27.186 -10.876 1.00 24.64 449 LYS A O 1
ATOM 3755 N N . ILE A 1 450 ? 5.029 -25.473 -11.825 1.00 27.42 450 ILE A N 1
ATOM 3756 C CA . ILE A 1 450 ? 4.946 -26.020 -13.183 1.00 27.42 450 ILE A CA 1
ATOM 3757 C C . ILE A 1 450 ? 5.944 -27.177 -13.248 1.00 27.42 450 ILE A C 1
ATOM 3759 O O . ILE A 1 450 ? 7.156 -26.977 -13.197 1.00 27.42 450 ILE A O 1
ATOM 3763 N N . THR A 1 451 ? 5.407 -28.392 -13.271 1.00 26.27 451 THR A N 1
ATOM 3764 C CA . THR A 1 451 ? 6.162 -29.645 -13.427 1.00 26.27 451 THR A CA 1
ATOM 3765 C C . THR A 1 451 ? 5.936 -30.286 -14.793 1.00 26.27 451 THR A C 1
ATOM 3767 O O . THR A 1 451 ? 6.673 -31.189 -15.155 1.00 26.27 451 THR A O 1
ATOM 3770 N N . ASP A 1 452 ? 4.968 -29.781 -15.564 1.00 25.22 452 ASP A N 1
ATOM 3771 C CA . ASP A 1 452 ? 4.735 -30.101 -16.971 1.00 25.22 452 ASP A CA 1
ATOM 3772 C C . ASP A 1 452 ? 3.786 -29.050 -17.567 1.00 25.22 452 ASP A C 1
ATOM 3774 O O . ASP A 1 452 ? 2.705 -28.809 -17.022 1.00 25.22 452 ASP A O 1
ATOM 3778 N N . LEU A 1 453 ? 4.164 -28.471 -18.708 1.00 24.80 453 LEU A N 1
ATOM 3779 C CA . LEU A 1 453 ? 3.249 -27.800 -19.627 1.00 24.80 453 LEU A CA 1
ATOM 3780 C C . LEU A 1 453 ? 3.364 -28.509 -20.978 1.00 24.80 453 LEU A C 1
ATOM 3782 O O . LEU A 1 453 ? 4.426 -28.513 -21.595 1.00 24.80 453 LEU A O 1
ATOM 3786 N N . VAL A 1 454 ? 2.259 -29.115 -21.407 1.00 24.34 454 VAL A N 1
ATOM 3787 C CA . VAL A 1 454 ? 2.090 -29.719 -22.731 1.00 24.34 454 VAL A CA 1
ATOM 3788 C C . VAL A 1 454 ? 0.882 -29.060 -23.378 1.00 24.34 454 VAL A C 1
ATOM 3790 O O . VAL A 1 454 ? -0.215 -29.116 -22.825 1.00 24.34 454 VAL A O 1
ATOM 3793 N N . ILE A 1 455 ? 1.102 -28.464 -24.545 1.00 24.30 455 ILE A N 1
ATOM 3794 C CA . ILE A 1 455 ? 0.091 -27.990 -25.496 1.00 24.30 455 ILE A CA 1
ATOM 3795 C C . ILE A 1 455 ? 0.690 -28.309 -26.865 1.00 24.30 455 ILE A C 1
ATOM 3797 O O . ILE A 1 455 ? 1.866 -28.013 -27.049 1.00 24.30 455 ILE A O 1
ATOM 3801 N N . TYR A 1 456 ? -0.053 -29.047 -27.695 1.00 28.02 456 TYR A N 1
ATOM 3802 C CA . TYR A 1 456 ? 0.428 -29.883 -28.813 1.00 28.02 456 TYR A CA 1
ATOM 3803 C C . TYR A 1 456 ? 1.234 -29.201 -29.869 1.00 28.02 456 TYR A C 1
ATOM 3805 O O . TYR A 1 456 ? 0.788 -28.111 -30.247 1.00 28.02 456 TYR A O 1
#

Sequence (456 aa):
MDKDIKFLKEEIKKLNNQINNLNKVQKKNENTLDSHYTLLNTLYLNFNLKPKGVLKGTQDLCLSLLDFISNVCMKYDLEWWLDYGNLLGAVRDKDYVPWDDDIDIGMTRKDCLKFLEVIDDEIKYYHLDDILFVVPQKIIKENSIIAFTQISIKKDGGLYAGLDVFPIDFIRSYPENVEKEFFNAKCEYHINLLNGMDKKDVINKYYDDYNLSYEYQDFFIPCIETYWGNTRKFTVFDSEKLFPLKKIEFHGKIYPCPNNPHYITSKNYGKDYKNIPRNVKLHRRVSDLKQKKNVNMNFKNFLKRFEEVNDEFSSKILHSKNVVYFSKNQDRYLNINQEIPKNHVIKFNFNRQSSKNCRGYIQIGTDWNNSIFIGQIGAGNTFGIWLRKNGITDYHNTPIPSNSFLGIEYTYKDNTHTLKVDDEIVLQITSKNYEYNNLLNIIVDNNSKITDLVIY

Radius of gyration: 29.62 Å; Cα contacts (8 Å, |Δi|>4): 656; chains: 1; bounding box: 48×62×115 Å

pLDDT: mean 75.88, std 20.78, range [22.14, 98.38]